Protein AF-A0A4Q3WE37-F1 (afdb_monomer)

Secondary structure (DSSP, 8-state):
------S-EEE-SSS-EEE--GGGGGS-HHHHHHHHHHHHHHHHHTHHHHHHHHHHHHHHTTT-HHHHHHHHHHHHHHHHHHHHHHHHTT--HHHHHHHHHHHHHHHHHHHHT--S------SS---S--TTSHHHHHHHHH-TT---SPPPHHHHHHHHHHHHHHHHHHHHHHTT-------S---SEEEEEEEEEETTS-B-TT-EEEEEEE-TT-SS---EEEEEEE--TTSEEEEEEE--TTSEEEEEEE-TTS--EEEEE-GGGTTSPEEEEEPPEEEEEEEEEETTS-B--S-EEEEEESSTT---SSPPTT-EEE--TTSEEEEEEEETTSEEEEEEE-SSB--EEEEEE--SS-EEPPPEEEPBPEEEEEE-B-TTS-B-TTPEEEETTTS-SEEE--TTSEEEEEEE-SS--PEEEE--

Foldseek 3Di:
DDDFDQFWWWDDQPDIDTDHGPCLVVDDPVLNVLRVLLRVLCNVVVVLVVLVVLVVQCVVPVVDVVSVVVSVVSLLVSNLLSLLSSVVVVDQLVVSLVSLVVSQVSVVVVVVVVPFDDDDPVRNIDGSDDPPCSVVSNVSSPDPPDDSDDDDPVRVVVVVVVVVVVVVVVVVVVVVPPDPPPPDDQDQWFKAKAFEAEPVRAGDWFKKKWKFWQQVPDLASPTDTADIDTAHPRRMDIDIGGRDPRTWMKMWIDDPQFAIWIDTDDSVCRVPYYYTYTAGKAKEKEFEDEPVRHGDWQKKKFWQDQAPPDGDLGTDPQQMDTQHNRRMDMGIRHGADGWTKMWIDDQFFAIDIDIDHRHPYHDYDYYHYTYTKDKDKDFDADPVRAGQFQKWKAFPVRSHQIFGAHPRRITMTIRHDPHDTDIDIGHD

Structure (mmCIF, N/CA/C/O backbone):
data_AF-A0A4Q3WE37-F1
#
_entry.id   AF-A0A4Q3WE37-F1
#
loop_
_atom_site.group_PDB
_atom_site.id
_atom_site.type_symbol
_atom_site.label_atom_id
_atom_site.label_alt_id
_atom_site.label_comp_id
_atom_site.label_asym_id
_atom_site.label_entity_id
_atom_site.label_seq_id
_atom_site.pdbx_PDB_ins_code
_atom_site.Cartn_x
_atom_site.Cartn_y
_atom_site.Cartn_z
_atom_site.occupancy
_atom_site.B_iso_or_equiv
_atom_site.auth_seq_id
_atom_site.auth_comp_id
_atom_site.auth_asym_id
_atom_site.auth_atom_id
_atom_site.pdbx_PDB_model_num
ATOM 1 N N . GLN A 1 1 ? -22.330 -15.884 22.446 1.00 31.14 1 GLN A N 1
ATOM 2 C CA . GLN A 1 1 ? -21.461 -15.180 23.416 1.00 31.14 1 GLN A CA 1
ATOM 3 C C . GLN A 1 1 ? -22.117 -13.842 23.739 1.00 31.14 1 GLN A C 1
ATOM 5 O O . GLN A 1 1 ? -22.449 -13.123 22.807 1.00 31.14 1 GLN A O 1
ATOM 10 N N . GLN A 1 2 ? -22.396 -13.546 25.013 1.00 30.88 2 GLN A N 1
ATOM 11 C CA . GLN A 1 2 ? -22.981 -12.262 25.430 1.00 30.88 2 GLN A CA 1
ATOM 12 C C . GLN A 1 2 ? -21.963 -11.131 25.219 1.00 30.88 2 GLN A C 1
ATOM 14 O O . GLN A 1 2 ? -20.811 -11.250 25.640 1.00 30.88 2 GLN A O 1
ATOM 19 N N . CYS A 1 3 ? -22.385 -10.051 24.561 1.00 33.12 3 CYS A N 1
ATOM 20 C CA . CYS A 1 3 ? -21.563 -8.866 24.340 1.00 33.12 3 CYS A CA 1
ATOM 21 C C . CYS A 1 3 ? -21.353 -8.150 25.685 1.00 33.12 3 CYS A C 1
ATOM 23 O O . CYS A 1 3 ? -22.270 -7.523 26.210 1.00 33.12 3 CYS A O 1
ATOM 25 N N . LYS A 1 4 ? -20.171 -8.304 26.291 1.00 48.56 4 LYS A N 1
ATOM 26 C CA . LYS A 1 4 ? -19.826 -7.651 27.563 1.00 48.56 4 LYS A CA 1
ATOM 27 C C . LYS A 1 4 ? -19.328 -6.233 27.281 1.00 48.56 4 LYS A C 1
ATOM 29 O O . LYS A 1 4 ? -18.187 -6.067 26.854 1.00 48.56 4 LYS A O 1
ATOM 34 N N . ILE A 1 5 ? -20.168 -5.233 27.535 1.00 47.19 5 ILE A N 1
ATOM 35 C CA . ILE A 1 5 ? -19.792 -3.814 27.499 1.00 47.19 5 ILE A CA 1
ATOM 36 C C . ILE A 1 5 ? -18.936 -3.510 28.737 1.00 47.19 5 ILE A C 1
ATOM 38 O O . ILE A 1 5 ? -19.285 -3.902 29.848 1.00 47.19 5 ILE A O 1
ATOM 42 N N . VAL A 1 6 ? -17.778 -2.881 28.527 1.00 54.31 6 VAL A N 1
ATOM 43 C CA . VAL A 1 6 ? -16.724 -2.699 29.551 1.00 54.31 6 VAL A CA 1
ATOM 44 C C . VAL A 1 6 ? -16.637 -1.252 30.041 1.00 54.31 6 VAL A C 1
ATOM 46 O O . VAL A 1 6 ? -16.048 -0.985 31.081 1.00 54.31 6 VAL A O 1
ATOM 49 N N . VAL A 1 7 ? -17.231 -0.318 29.301 1.00 55.59 7 VAL A N 1
ATOM 50 C CA . VAL A 1 7 ? -17.251 1.110 29.620 1.00 55.59 7 VAL A CA 1
ATOM 51 C C . VAL A 1 7 ? -18.649 1.669 29.368 1.00 55.59 7 VAL A C 1
ATOM 53 O O . VAL A 1 7 ? -19.320 1.175 28.458 1.00 55.59 7 VAL A O 1
ATOM 56 N N . PRO A 1 8 ? -19.090 2.672 30.146 1.00 57.38 8 PRO A N 1
ATOM 57 C CA . PRO A 1 8 ? -20.301 3.419 29.840 1.00 57.38 8 PRO A CA 1
ATOM 58 C C . PRO A 1 8 ? -20.275 3.925 28.399 1.00 57.38 8 PRO A C 1
ATOM 60 O O . PRO A 1 8 ? -19.231 4.381 27.922 1.00 57.38 8 PRO A O 1
ATOM 63 N N . LEU A 1 9 ? -21.399 3.781 27.704 1.00 61.84 9 LEU A N 1
ATOM 64 C CA . LEU A 1 9 ? -21.530 4.231 26.328 1.00 61.84 9 LEU A CA 1
ATOM 65 C C . LEU A 1 9 ? -22.920 4.783 26.060 1.00 61.84 9 LEU A C 1
ATOM 67 O O . LEU A 1 9 ? -23.923 4.151 26.382 1.00 61.84 9 LEU A O 1
ATOM 71 N N . THR A 1 10 ? -22.984 5.897 25.353 1.00 61.00 10 THR A N 1
ATOM 72 C CA . THR A 1 10 ? -24.241 6.410 24.817 1.00 61.00 10 THR A CA 1
ATOM 73 C C . THR A 1 10 ? -24.502 5.854 23.409 1.00 61.00 10 THR A C 1
ATOM 75 O O . THR A 1 10 ? -23.642 5.939 22.531 1.00 61.00 10 THR A O 1
ATOM 78 N N . TRP A 1 11 ? -25.700 5.308 23.165 1.00 52.81 11 TRP A N 1
ATOM 79 C CA . TRP A 1 11 ? -26.123 4.768 21.866 1.00 52.81 11 TRP A CA 1
ATOM 80 C C . TRP A 1 11 ? -27.474 5.327 21.399 1.00 52.81 11 TRP A C 1
ATOM 82 O O . TRP A 1 11 ? -28.445 5.349 22.151 1.00 52.81 11 TRP A O 1
ATOM 92 N N . GLY A 1 12 ? -27.564 5.691 20.116 1.00 53.28 12 GLY A N 1
ATOM 93 C CA . GLY A 1 12 ? -28.813 6.077 19.448 1.00 53.28 12 GLY A CA 1
ATOM 94 C C . GLY A 1 12 ? -29.100 7.586 19.428 1.00 53.28 12 GLY A C 1
ATOM 95 O O . GLY A 1 12 ? -28.806 8.308 20.372 1.00 53.28 12 GLY A O 1
ATOM 96 N N . TRP A 1 13 ? -29.699 8.062 18.328 1.00 57.09 13 TRP A N 1
ATOM 97 C CA . TRP A 1 13 ? -29.948 9.492 18.065 1.00 57.09 13 TRP A CA 1
ATOM 98 C C . TRP A 1 13 ? -31.400 9.942 18.316 1.00 57.09 13 TRP A C 1
ATOM 100 O O . TRP A 1 13 ? -31.631 11.071 18.730 1.00 57.09 13 TRP A O 1
ATOM 110 N N . ARG A 1 14 ? -32.393 9.066 18.084 1.00 56.28 14 ARG A N 1
ATOM 111 C CA . ARG A 1 14 ? -33.831 9.352 18.304 1.00 56.28 14 ARG A CA 1
ATOM 112 C C . ARG A 1 14 ? -34.346 8.946 19.687 1.00 56.28 14 ARG A C 1
ATOM 114 O O . ARG A 1 14 ? -35.308 9.525 20.176 1.00 56.28 14 ARG A O 1
ATOM 121 N N . LYS A 1 15 ? -33.728 7.933 20.293 1.00 59.62 15 LYS A N 1
ATOM 122 C CA . LYS A 1 15 ? -33.983 7.457 21.658 1.00 59.62 15 LYS A CA 1
ATOM 123 C C . LYS A 1 15 ? -32.623 7.108 22.266 1.00 59.62 15 LYS A C 1
ATOM 125 O O . LYS A 1 15 ? -32.201 5.963 22.115 1.00 59.62 15 LYS A O 1
ATOM 130 N N . PRO A 1 16 ? -31.888 8.092 22.809 1.00 64.06 16 PRO A N 1
ATOM 131 C CA . PRO A 1 16 ? -30.562 7.843 23.350 1.00 64.06 16 PRO A CA 1
ATOM 132 C C . PRO A 1 16 ? -30.668 6.901 24.552 1.00 64.06 16 PRO A C 1
ATOM 134 O O . PRO A 1 16 ? -31.472 7.119 25.457 1.00 64.06 16 PRO A O 1
ATOM 137 N N . VAL A 1 17 ? -29.873 5.837 24.535 1.00 65.12 17 VAL A N 1
ATOM 138 C CA . VAL A 1 17 ? -29.766 4.844 25.603 1.00 65.12 17 VAL A CA 1
ATOM 139 C C . VAL A 1 17 ? -28.360 4.931 26.175 1.00 65.12 17 VAL A C 1
ATOM 141 O O . VAL A 1 17 ? -27.384 4.854 25.430 1.00 65.12 17 VAL A O 1
ATOM 144 N N . VAL A 1 18 ? -28.257 5.077 27.495 1.00 65.94 18 VAL A N 1
ATOM 145 C CA . VAL A 1 18 ? -26.982 4.964 28.207 1.00 65.94 18 VAL A CA 1
ATOM 146 C C . VAL A 1 18 ? -26.788 3.499 28.579 1.00 65.94 18 VAL A C 1
ATOM 148 O O . VAL A 1 18 ? -27.559 2.931 29.350 1.00 65.94 18 VAL A O 1
ATOM 151 N N . LEU A 1 19 ? -25.777 2.877 27.989 1.00 63.94 19 LEU A N 1
ATOM 152 C CA . LEU A 1 19 ? -25.351 1.518 28.279 1.00 63.94 19 LEU A CA 1
ATOM 153 C C . LEU A 1 19 ? -24.338 1.577 29.416 1.00 63.94 19 LEU A C 1
ATOM 155 O O . LEU A 1 19 ? -23.318 2.253 29.305 1.00 63.94 19 LEU A O 1
ATOM 159 N N . LEU A 1 20 ? -24.616 0.865 30.501 1.00 65.94 20 LEU A N 1
ATOM 160 C CA . LEU A 1 20 ? -23.707 0.727 31.633 1.00 65.94 20 LEU A CA 1
ATOM 161 C C . LEU A 1 20 ? -23.069 -0.670 31.618 1.00 65.94 20 LEU A C 1
ATOM 163 O O . LEU A 1 20 ? -23.686 -1.621 31.127 1.00 65.94 20 LEU A O 1
ATOM 167 N N . PRO A 1 21 ? -21.834 -0.818 32.121 1.00 66.50 21 PRO A N 1
ATOM 168 C CA . PRO A 1 21 ? -21.211 -2.127 32.246 1.00 66.50 21 PRO A CA 1
ATOM 169 C C . PRO A 1 21 ? -21.921 -2.969 33.318 1.00 66.50 21 PRO A C 1
ATOM 171 O O . PRO A 1 21 ? -22.611 -2.447 34.190 1.00 66.50 21 PRO A O 1
ATOM 174 N N . TYR A 1 22 ? -21.753 -4.290 33.251 1.00 64.56 22 TYR A N 1
ATOM 175 C CA . TYR A 1 22 ? -22.470 -5.236 34.121 1.00 64.56 22 TYR A CA 1
ATOM 176 C C . TYR A 1 22 ? -22.178 -5.037 35.620 1.00 64.56 22 TYR A C 1
ATOM 178 O O . TYR A 1 22 ? -23.019 -5.322 36.462 1.00 64.56 22 TYR A O 1
ATOM 186 N N . ASP A 1 23 ? -20.996 -4.532 35.969 1.00 69.62 23 ASP A N 1
ATOM 187 C CA . ASP A 1 23 ? -20.603 -4.224 37.346 1.00 69.62 23 ASP A CA 1
ATOM 188 C C . ASP A 1 23 ? -21.155 -2.882 37.858 1.00 69.62 23 ASP A C 1
ATOM 190 O O . ASP A 1 23 ? -20.933 -2.544 39.020 1.00 69.62 23 ASP A O 1
ATOM 194 N N . ALA A 1 24 ? -21.892 -2.119 37.038 1.00 69.25 24 ALA A N 1
ATOM 195 C CA . ALA A 1 24 ? -22.433 -0.818 37.433 1.00 69.25 24 ALA A CA 1
ATOM 196 C C . ALA A 1 24 ? -23.419 -0.892 38.606 1.00 69.25 24 ALA A C 1
ATOM 198 O O . ALA A 1 24 ? -23.537 0.071 39.362 1.00 69.25 24 ALA A O 1
ATOM 199 N N . GLU A 1 25 ? -24.076 -2.038 38.806 1.00 72.25 25 GLU A N 1
ATOM 200 C CA . GLU A 1 25 ? -24.933 -2.295 39.972 1.00 72.25 25 GLU A CA 1
ATOM 201 C C . GLU A 1 25 ? -24.158 -2.258 41.299 1.00 72.25 25 GLU A C 1
ATOM 203 O O . GLU A 1 25 ? -24.737 -1.999 42.350 1.00 72.25 25 GLU A O 1
ATOM 208 N N . GLN A 1 26 ? -22.842 -2.488 41.261 1.00 77.25 26 GLN A N 1
ATOM 209 C CA . GLN A 1 26 ? -21.970 -2.506 42.438 1.00 77.25 26 GLN A CA 1
ATOM 210 C C . GLN A 1 26 ? -21.328 -1.140 42.715 1.00 77.25 26 GLN A C 1
ATOM 212 O O . GLN A 1 26 ? -20.550 -0.994 43.659 1.00 77.25 26 GLN A O 1
ATOM 217 N N . TRP A 1 27 ? -21.597 -0.131 41.884 1.00 79.62 27 TRP A N 1
ATOM 218 C CA . TRP A 1 27 ? -20.997 1.186 42.049 1.00 79.62 27 TRP A CA 1
ATOM 219 C C . TRP A 1 27 ? -21.677 1.980 43.159 1.00 79.62 27 TRP A C 1
ATOM 221 O O . TRP A 1 27 ? -22.886 1.911 43.370 1.00 79.62 27 TRP A O 1
ATOM 231 N N . SER A 1 28 ? -20.890 2.811 43.841 1.00 82.81 28 SER A N 1
ATOM 232 C CA . SER A 1 28 ? -21.439 3.772 44.791 1.00 82.81 28 SER A CA 1
ATOM 233 C C . SER A 1 28 ? -22.356 4.774 44.074 1.00 82.81 28 SER A C 1
ATOM 235 O O . SER A 1 28 ? -22.111 5.164 42.928 1.00 82.81 28 SER A O 1
ATOM 237 N N . ALA A 1 29 ? -23.403 5.241 44.760 1.00 80.12 29 ALA A N 1
ATOM 238 C CA . ALA A 1 29 ? -24.332 6.225 44.199 1.00 80.12 29 ALA A CA 1
ATOM 239 C C . ALA A 1 29 ? -23.639 7.507 43.669 1.00 80.12 29 ALA A C 1
ATOM 241 O O . ALA A 1 29 ? -24.020 7.975 42.591 1.00 80.12 29 ALA A O 1
ATOM 242 N N . PRO A 1 30 ? -22.597 8.062 44.330 1.00 80.12 30 PRO A N 1
ATOM 243 C CA . PRO A 1 30 ? -21.837 9.194 43.790 1.00 80.12 30 PRO A CA 1
ATOM 244 C C . PRO A 1 30 ? -21.111 8.879 42.475 1.00 80.12 30 PRO A C 1
ATOM 246 O O . PRO A 1 30 ? -21.146 9.695 41.552 1.00 80.12 30 PRO A O 1
ATOM 249 N N . LYS A 1 31 ? -20.513 7.685 42.353 1.00 80.25 31 LYS A N 1
ATOM 250 C CA . LYS A 1 31 ? -19.829 7.232 41.132 1.00 80.25 31 LYS A CA 1
ATOM 251 C C . LYS A 1 31 ? -20.811 7.052 39.978 1.00 80.25 31 LYS A C 1
ATOM 253 O O . LYS A 1 31 ? -20.572 7.561 38.884 1.00 80.25 31 LYS A O 1
ATOM 258 N N . LEU A 1 32 ? -21.940 6.388 40.226 1.00 79.19 32 LEU A N 1
ATOM 259 C CA . LEU A 1 32 ? -22.988 6.207 39.221 1.00 79.19 32 LEU A CA 1
ATOM 260 C C . LEU A 1 32 ? -23.529 7.557 38.734 1.00 79.19 32 LEU A C 1
ATOM 262 O O . LEU A 1 32 ? -23.662 7.777 37.532 1.00 79.19 32 LEU A O 1
ATOM 266 N N . ARG A 1 33 ? -23.773 8.496 39.657 1.00 80.75 33 ARG A N 1
ATOM 267 C CA . ARG A 1 33 ? -24.220 9.852 39.321 1.00 80.75 33 ARG A CA 1
ATOM 268 C C . ARG A 1 33 ? -23.200 10.602 38.462 1.00 80.75 33 ARG A C 1
ATOM 270 O O . ARG A 1 33 ? -23.604 11.243 37.498 1.00 80.75 33 ARG A O 1
ATOM 277 N N . ALA A 1 34 ? -21.907 10.515 38.782 1.00 78.88 34 ALA A N 1
ATOM 278 C CA . ALA A 1 34 ? -20.839 11.138 37.996 1.00 78.88 34 ALA A CA 1
ATOM 279 C C . ALA A 1 34 ? -20.828 10.639 36.545 1.00 78.88 34 ALA A C 1
ATOM 281 O O . ALA A 1 34 ? -20.783 11.434 35.608 1.00 78.88 34 ALA A O 1
ATOM 282 N N . VAL A 1 35 ? -20.924 9.319 36.373 1.00 79.62 35 VAL A N 1
ATOM 283 C CA . VAL A 1 35 ? -20.939 8.673 35.057 1.00 79.62 35 VAL A CA 1
ATOM 284 C C . VAL A 1 35 ? -22.182 9.057 34.265 1.00 79.62 35 VAL A C 1
ATOM 286 O O . VAL A 1 35 ? -22.072 9.449 33.108 1.00 79.62 35 VAL A O 1
ATOM 289 N N . LEU A 1 36 ? -23.362 9.006 34.884 1.00 78.25 36 LEU A N 1
ATOM 290 C CA . LEU A 1 36 ? -24.603 9.376 34.209 1.00 78.25 36 LEU A CA 1
ATOM 291 C C . LEU A 1 36 ? -24.608 10.847 33.788 1.00 78.25 36 LEU A C 1
ATOM 293 O O . LEU A 1 36 ? -25.048 11.150 32.686 1.00 78.25 36 LEU A O 1
ATOM 297 N N . LEU A 1 37 ? -24.097 11.756 34.624 1.00 78.31 37 LEU A N 1
ATOM 298 C CA . LEU A 1 37 ? -23.974 13.172 34.265 1.00 78.31 37 LEU A CA 1
ATOM 299 C C . LEU A 1 37 ? -23.037 13.385 33.071 1.00 78.31 37 LEU A C 1
ATOM 301 O O . LEU A 1 37 ? -23.333 14.220 32.219 1.00 78.31 37 LEU A O 1
ATOM 305 N N . HIS A 1 38 ? -21.949 12.619 32.985 1.00 83.75 38 HIS A N 1
ATOM 306 C CA . HIS A 1 38 ? -21.035 12.666 31.847 1.00 83.75 38 HIS A CA 1
ATOM 307 C C . HIS A 1 38 ? -21.712 12.187 30.554 1.00 83.75 38 HIS A C 1
ATOM 309 O O . HIS A 1 38 ? -21.758 12.915 29.564 1.00 83.75 38 HIS A O 1
ATOM 315 N N . GLU A 1 39 ? -22.318 11.000 30.575 1.00 78.75 39 GLU A N 1
ATOM 316 C CA . GLU A 1 39 ? -22.984 10.421 29.401 1.00 78.75 39 GLU A CA 1
ATOM 317 C C . GLU A 1 39 ? -24.193 11.261 28.949 1.00 78.75 39 GLU A C 1
ATOM 319 O O . GLU A 1 39 ? -24.377 11.528 27.759 1.00 78.75 39 GLU A O 1
ATOM 324 N N . LEU A 1 40 ? -24.983 11.779 29.896 1.00 77.69 40 LEU A N 1
ATOM 325 C CA . LEU A 1 40 ? -26.076 12.709 29.597 1.00 77.69 40 LEU A CA 1
ATOM 326 C C . LEU A 1 40 ? -25.570 14.036 29.021 1.00 77.69 40 LEU A C 1
ATOM 328 O O . LEU A 1 40 ? -26.264 14.629 28.194 1.00 77.69 40 LEU A O 1
ATOM 332 N N . GLY A 1 41 ? -24.374 14.491 29.403 1.00 76.00 41 GLY A N 1
ATOM 333 C CA . GLY A 1 41 ? -23.746 15.683 28.832 1.00 76.00 41 GLY A CA 1
ATOM 334 C C . GLY A 1 41 ? -23.565 15.572 27.316 1.00 76.00 41 GLY A C 1
ATOM 335 O O . GLY A 1 41 ? -23.908 16.506 26.583 1.00 76.00 41 GLY A O 1
ATOM 336 N N . HIS A 1 42 ? -23.151 14.399 26.827 1.00 78.50 42 HIS A N 1
ATOM 337 C CA . HIS A 1 42 ? -23.044 14.127 25.391 1.00 78.50 42 HIS A CA 1
ATOM 338 C C . HIS A 1 42 ? -24.399 14.154 24.674 1.00 78.50 42 HIS A C 1
ATOM 340 O O . HIS A 1 42 ? -24.507 14.673 23.558 1.00 78.50 42 HIS A O 1
ATOM 346 N N . ILE A 1 43 ? -25.445 13.630 25.323 1.00 77.06 43 ILE A N 1
ATOM 347 C CA . ILE A 1 43 ? -26.812 13.601 24.784 1.00 77.06 43 ILE A CA 1
ATOM 348 C C . ILE A 1 43 ? -27.381 15.016 24.687 1.00 77.06 43 ILE A C 1
ATOM 350 O O . ILE A 1 43 ? -27.825 15.431 23.618 1.00 77.06 43 ILE A O 1
ATOM 354 N N . VAL A 1 44 ? -27.349 15.766 25.791 1.00 79.50 44 VAL A N 1
ATOM 355 C CA . VAL A 1 44 ? -27.937 17.111 25.884 1.00 79.50 44 VAL A CA 1
ATOM 356 C C . VAL A 1 44 ? -27.244 18.084 24.933 1.00 79.50 44 VAL A C 1
ATOM 358 O O . VAL A 1 44 ? -27.900 18.957 24.367 1.00 79.50 44 VAL A O 1
ATOM 361 N N . ARG A 1 45 ? -25.929 17.936 24.724 1.00 79.12 45 ARG A N 1
ATOM 362 C CA . ARG A 1 45 ? -25.170 18.771 23.783 1.00 79.12 45 ARG A CA 1
ATOM 363 C C . ARG A 1 45 ? -25.254 18.292 22.329 1.00 79.12 45 ARG A C 1
ATOM 365 O O . ARG A 1 45 ? -24.877 19.034 21.426 1.00 79.12 45 ARG A O 1
ATOM 372 N N . GLY A 1 46 ? -25.782 17.092 22.088 1.00 80.06 46 GLY A N 1
ATOM 373 C CA . GLY A 1 46 ? -25.931 16.542 20.743 1.00 80.06 46 GLY A CA 1
ATOM 374 C C . GLY A 1 46 ? -24.594 16.210 20.075 1.00 80.06 46 GLY A C 1
ATOM 375 O O . GLY A 1 46 ? -24.475 16.319 18.855 1.00 80.06 46 GLY A O 1
ATOM 376 N N . ASP A 1 47 ? -23.592 15.789 20.852 1.00 80.50 47 ASP A N 1
ATOM 377 C CA . ASP A 1 47 ? -22.222 15.559 20.366 1.00 80.50 47 ASP A CA 1
ATOM 378 C C . ASP A 1 47 ? -22.148 14.537 19.227 1.00 80.50 47 ASP A C 1
ATOM 380 O O . ASP A 1 47 ? -21.272 14.618 18.363 1.00 80.50 47 ASP A O 1
ATOM 384 N N . TRP A 1 48 ? -23.106 13.609 19.178 1.00 78.12 48 TRP A N 1
ATOM 385 C CA . TRP A 1 48 ? -23.228 12.624 18.106 1.00 78.12 48 TRP A CA 1
ATOM 386 C C . TRP A 1 48 ? -23.271 13.279 16.713 1.00 78.12 48 TRP A C 1
ATOM 388 O O . TRP A 1 48 ? -22.658 12.761 15.782 1.00 78.12 48 TRP A O 1
ATOM 398 N N . GLY A 1 49 ? -23.946 14.428 16.567 1.00 80.06 49 GLY A N 1
ATOM 399 C CA . GLY A 1 49 ? -24.097 15.120 15.287 1.00 80.06 49 GLY A CA 1
ATOM 400 C C . GLY A 1 49 ? -22.779 15.727 14.811 1.00 80.06 49 GLY A C 1
ATOM 401 O O . GLY A 1 49 ? -22.403 15.575 13.649 1.00 80.06 49 GLY A O 1
ATOM 402 N N . PHE A 1 50 ? -22.026 16.338 15.728 1.00 80.81 50 PHE A N 1
ATOM 403 C CA . PHE A 1 50 ? -20.692 16.868 15.445 1.00 80.81 50 PHE A CA 1
ATOM 404 C C . PHE A 1 50 ? -19.693 15.756 15.123 1.00 80.81 50 PHE A C 1
ATOM 406 O O . PHE A 1 50 ? -18.872 15.900 14.216 1.00 80.81 50 PHE A O 1
ATOM 413 N N . LEU A 1 51 ? -19.780 14.623 15.822 1.00 81.19 51 LEU A N 1
ATOM 414 C CA . LEU A 1 51 ? -18.938 13.464 15.545 1.00 81.19 51 LEU A CA 1
ATOM 415 C C . LEU A 1 51 ? -19.273 12.821 14.201 1.00 81.19 51 LEU A C 1
ATOM 417 O O . LEU A 1 51 ? -18.339 12.485 13.473 1.00 81.19 51 LEU A O 1
ATOM 421 N N . LEU A 1 52 ? -20.557 12.707 13.845 1.00 81.06 52 LEU A N 1
ATOM 422 C CA . LEU A 1 52 ? -20.988 12.237 12.529 1.00 81.06 52 LEU A CA 1
ATOM 423 C C . LEU A 1 52 ? -20.491 13.178 11.430 1.00 81.06 52 LEU A C 1
ATOM 425 O O . LEU A 1 52 ? -19.908 12.710 10.457 1.00 81.06 52 LEU A O 1
ATOM 429 N N . LEU A 1 53 ? -20.645 14.494 11.602 1.00 84.12 53 LEU A N 1
ATOM 430 C CA . LEU A 1 53 ? -20.146 15.488 10.653 1.00 84.12 53 LEU A CA 1
ATOM 431 C C . LEU A 1 53 ? -18.627 15.383 10.474 1.00 84.12 53 LEU A C 1
ATOM 433 O O . LEU A 1 53 ? -18.136 15.371 9.349 1.00 84.12 53 LEU A O 1
ATOM 437 N N . ALA A 1 54 ? -17.874 15.245 11.567 1.00 81.25 54 ALA A N 1
ATOM 438 C CA . ALA A 1 54 ? -16.431 15.047 11.500 1.00 81.25 54 ALA A CA 1
ATOM 439 C C . ALA A 1 54 ? -16.054 13.714 10.841 1.00 81.25 54 ALA A C 1
ATOM 441 O O . ALA A 1 54 ? -15.025 13.632 10.173 1.00 81.25 54 ALA A O 1
ATOM 442 N N . GLN A 1 55 ? -16.864 12.667 11.011 1.00 80.50 55 GLN A N 1
ATOM 443 C CA . GLN A 1 55 ? -16.659 11.389 10.336 1.00 80.50 55 GLN A CA 1
ATOM 444 C C . GLN A 1 55 ? -16.938 11.493 8.838 1.00 80.50 55 GLN A C 1
ATOM 446 O O . GLN A 1 55 ? -16.116 11.034 8.053 1.00 80.50 55 GLN A O 1
ATOM 451 N N . LEU A 1 56 ? -18.035 12.142 8.446 1.00 80.25 56 LEU A N 1
ATOM 452 C CA . LEU A 1 56 ? -18.353 12.442 7.052 1.00 80.25 56 LEU A CA 1
ATOM 453 C C . LEU A 1 56 ? -17.243 13.282 6.417 1.00 80.25 56 LEU A C 1
ATOM 455 O O . LEU A 1 56 ? -16.764 12.932 5.347 1.00 80.25 56 LEU A O 1
ATOM 459 N N . ALA A 1 57 ? -16.749 14.313 7.108 1.00 79.06 57 ALA A N 1
ATOM 460 C CA . ALA A 1 57 ? -15.603 15.093 6.653 1.00 79.06 57 ALA A CA 1
ATOM 461 C C . ALA A 1 57 ? -14.354 14.215 6.478 1.00 79.06 57 ALA A C 1
ATOM 463 O O . ALA A 1 57 ? -13.690 14.295 5.452 1.00 79.06 57 ALA A O 1
ATOM 464 N N . CYS A 1 58 ? -14.050 13.326 7.427 1.00 78.75 58 CYS A N 1
ATOM 465 C CA . CYS A 1 58 ? -12.951 12.370 7.280 1.00 78.75 58 CYS A CA 1
ATOM 466 C C . CYS A 1 58 ? -13.149 11.374 6.128 1.00 78.75 58 CYS A C 1
ATOM 468 O O . CYS A 1 58 ? -12.159 10.921 5.573 1.00 78.75 58 CYS A O 1
ATOM 470 N N . VAL A 1 59 ? -14.384 10.999 5.789 1.00 77.88 59 VAL A N 1
ATOM 471 C CA . VAL A 1 59 ? -14.675 10.116 4.647 1.00 77.88 59 VAL A CA 1
ATOM 472 C C . VAL A 1 59 ? -14.496 10.875 3.334 1.00 77.88 59 VAL A C 1
ATOM 474 O O . VAL A 1 59 ? -13.810 10.391 2.439 1.00 77.88 59 VAL A O 1
ATOM 477 N N . LEU A 1 60 ? -15.057 12.081 3.237 1.00 72.62 60 LEU A N 1
ATOM 478 C CA . LEU A 1 60 ? -14.971 12.931 2.048 1.00 72.62 60 LEU A CA 1
ATOM 479 C C . LEU A 1 60 ? -13.531 13.393 1.776 1.00 72.62 60 LEU A C 1
ATOM 481 O O . LEU A 1 60 ? -13.086 13.400 0.633 1.00 72.62 60 LEU A O 1
ATOM 485 N N . TYR A 1 61 ? -12.782 13.713 2.832 1.00 75.12 61 TYR A N 1
ATOM 486 C CA . TYR A 1 61 ? -11.416 14.236 2.773 1.00 75.12 61 TYR A CA 1
ATOM 487 C C . TYR A 1 61 ? -10.403 13.263 3.385 1.00 75.12 61 TYR A C 1
ATOM 489 O O . TYR A 1 61 ? -9.478 13.668 4.092 1.00 75.12 61 TYR A O 1
ATOM 497 N N . TRP A 1 62 ? -10.570 11.963 3.133 1.00 82.94 62 TRP A N 1
ATOM 498 C CA . TRP A 1 62 ? -9.753 10.903 3.738 1.00 82.94 62 TRP A CA 1
ATOM 499 C C . TRP A 1 62 ? -8.245 11.052 3.482 1.00 82.94 62 TRP A C 1
ATOM 501 O O . TRP A 1 62 ? -7.433 10.613 4.297 1.00 82.94 62 TRP A O 1
ATOM 511 N N . PHE A 1 63 ? -7.858 11.721 2.395 1.00 66.94 63 PHE A N 1
ATOM 512 C CA . PHE A 1 63 ? -6.469 12.012 2.033 1.00 66.94 63 PHE A CA 1
ATOM 513 C C . PHE A 1 63 ? -5.880 13.234 2.763 1.00 66.94 63 PHE A C 1
ATOM 515 O O . PHE A 1 63 ? -4.670 13.447 2.721 1.00 66.94 63 PHE A O 1
ATOM 522 N N . HIS A 1 64 ? -6.699 14.045 3.441 1.00 68.50 64 HIS A N 1
ATOM 523 C CA . HIS A 1 64 ? -6.266 15.315 4.016 1.00 68.50 64 HIS A CA 1
ATOM 524 C C . HIS A 1 64 ? -5.867 15.174 5.502 1.00 68.50 64 HIS A C 1
ATOM 526 O O . HIS A 1 64 ? -6.738 15.033 6.369 1.00 68.50 64 HIS A O 1
ATOM 532 N N . PRO A 1 65 ? -4.572 15.288 5.869 1.00 71.44 65 PRO A N 1
ATOM 533 C CA . PRO A 1 65 ? -4.107 15.072 7.245 1.00 71.44 65 PRO A CA 1
ATOM 534 C C . PRO A 1 65 ? -4.736 16.042 8.257 1.00 71.44 65 PRO A C 1
ATOM 536 O O . PRO A 1 65 ? -5.079 15.629 9.367 1.00 71.44 65 PRO A O 1
ATOM 539 N N . LEU A 1 66 ? -4.973 17.305 7.871 1.00 79.81 66 LEU A N 1
ATOM 540 C CA . LEU A 1 66 ? -5.595 18.285 8.773 1.00 79.81 66 LEU A CA 1
ATOM 541 C C . LEU A 1 66 ? -7.035 17.925 9.161 1.00 79.81 66 LEU A C 1
ATOM 543 O O . LEU A 1 66 ? -7.447 18.256 10.266 1.00 79.81 66 LEU A O 1
ATOM 547 N N . VAL A 1 67 ? -7.788 17.203 8.323 1.00 75.31 67 VAL A N 1
ATOM 548 C CA . VAL A 1 67 ? -9.162 16.793 8.664 1.00 75.31 67 VAL A CA 1
ATOM 549 C C . VAL A 1 67 ? -9.136 15.717 9.748 1.00 75.31 67 VAL A C 1
ATOM 551 O O . VAL A 1 67 ? -9.924 15.751 10.693 1.00 75.31 67 VAL A O 1
ATOM 554 N N . TRP A 1 68 ? -8.161 14.807 9.693 1.00 74.31 68 TRP A N 1
ATOM 555 C CA . TRP A 1 68 ? -7.923 13.851 10.772 1.00 74.31 68 TRP A CA 1
ATOM 556 C C . TRP A 1 68 ? -7.465 14.537 12.067 1.00 74.31 68 TRP A C 1
ATOM 558 O O . TRP A 1 68 ? -7.887 14.123 13.147 1.00 74.31 68 TRP A O 1
ATOM 568 N N . MET A 1 69 ? -6.637 15.586 11.980 1.00 76.81 69 MET A N 1
ATOM 569 C CA . MET A 1 69 ? -6.222 16.387 13.142 1.00 76.81 69 MET A CA 1
ATOM 570 C C . MET A 1 69 ? -7.396 17.164 13.747 1.00 76.81 69 MET A C 1
ATOM 572 O O . MET A 1 69 ? -7.608 17.086 14.954 1.00 76.81 69 MET A O 1
ATOM 576 N N . ALA A 1 70 ? -8.209 17.825 12.923 1.00 79.31 70 ALA A N 1
ATOM 577 C CA . ALA A 1 70 ? -9.412 18.531 13.353 1.00 79.31 70 ALA A CA 1
ATOM 578 C C . ALA A 1 70 ? -10.425 17.577 14.003 1.00 79.31 70 ALA A C 1
ATOM 580 O O . ALA A 1 70 ? -10.957 17.876 15.066 1.00 79.31 70 ALA A O 1
ATOM 581 N N . SER A 1 71 ? -10.624 16.381 13.434 1.00 82.38 71 SER A N 1
ATOM 582 C CA . SER A 1 71 ? -11.469 15.335 14.027 1.00 82.38 71 SER A CA 1
ATOM 583 C C . SER A 1 71 ? -10.963 14.894 15.408 1.00 82.38 71 SER A C 1
ATOM 585 O O . SER A 1 71 ? -11.762 14.684 16.322 1.00 82.38 71 SER A O 1
ATOM 587 N N . ARG A 1 72 ? -9.638 14.784 15.594 1.00 76.88 72 ARG A N 1
ATOM 588 C CA . ARG A 1 72 ? -9.027 14.490 16.904 1.00 76.88 72 ARG A CA 1
ATOM 589 C C . ARG A 1 72 ? -9.213 15.643 17.891 1.00 76.88 72 ARG A C 1
ATOM 591 O O . ARG A 1 72 ? -9.549 15.382 19.042 1.00 76.88 72 ARG A O 1
ATOM 598 N N . GLN A 1 73 ? -9.034 16.887 17.448 1.00 80.69 73 GLN A N 1
ATOM 599 C CA . GLN A 1 73 ? -9.209 18.062 18.301 1.00 80.69 73 GLN A CA 1
ATOM 600 C C . GLN A 1 73 ? -10.668 18.223 18.737 1.00 80.69 73 GLN A C 1
ATOM 602 O O . GLN A 1 73 ? -10.924 18.415 19.918 1.00 80.69 73 GLN A O 1
ATOM 607 N N . LEU A 1 74 ? -11.622 18.058 17.817 1.00 82.56 74 LEU A N 1
ATOM 608 C CA . LEU A 1 74 ? -13.053 18.116 18.116 1.00 82.56 74 LEU A CA 1
ATOM 609 C C . LEU A 1 74 ? -13.442 17.108 19.201 1.00 82.56 74 LEU A C 1
ATOM 611 O O . LEU A 1 74 ? -14.127 17.464 20.153 1.00 82.56 74 LEU A O 1
ATOM 615 N N . ARG A 1 75 ? -12.971 15.860 19.085 1.00 78.94 75 ARG A N 1
ATOM 616 C CA . ARG A 1 75 ? -13.186 14.830 20.113 1.00 78.94 75 ARG A CA 1
ATOM 617 C C . ARG A 1 75 ? -12.608 15.259 21.460 1.00 78.94 75 ARG A C 1
ATOM 619 O O . ARG A 1 75 ? -13.274 15.108 22.472 1.00 78.94 75 ARG A O 1
ATOM 626 N N . ALA A 1 76 ? -11.401 15.825 21.476 1.00 78.12 76 ALA A N 1
ATOM 627 C CA . ALA A 1 76 ? -10.792 16.312 22.710 1.00 78.12 76 ALA A CA 1
ATOM 628 C C . ALA A 1 76 ? -11.600 17.452 23.358 1.00 78.12 76 ALA A C 1
ATOM 630 O O . ALA A 1 76 ? -11.761 17.451 24.576 1.00 78.12 76 ALA A O 1
ATOM 631 N N . GLU A 1 77 ? -12.131 18.392 22.570 1.00 82.19 77 GLU A N 1
ATOM 632 C CA . GLU A 1 77 ? -12.971 19.474 23.104 1.00 82.19 77 GLU A CA 1
ATOM 633 C C . GLU A 1 77 ? -14.333 18.981 23.591 1.00 82.19 77 GLU A C 1
ATOM 635 O O . GLU A 1 77 ? -14.810 19.455 24.618 1.00 82.19 77 GLU A O 1
ATOM 640 N N . ILE A 1 78 ? -14.934 18.000 22.911 1.00 81.69 78 ILE A N 1
ATOM 641 C CA . ILE A 1 78 ? -16.165 17.340 23.364 1.00 81.69 78 ILE A CA 1
ATOM 642 C C . ILE A 1 78 ? -15.965 16.758 24.771 1.00 81.69 78 ILE A C 1
ATOM 644 O O . ILE A 1 78 ? -16.728 17.061 25.686 1.00 81.69 78 ILE A O 1
ATOM 648 N N . GLU A 1 79 ? -14.895 15.997 24.982 1.00 80.75 79 GLU A N 1
ATOM 649 C CA . GLU A 1 79 ? -14.600 15.402 26.288 1.00 80.75 79 GLU A CA 1
ATOM 650 C C . GLU A 1 79 ? -14.384 16.464 27.379 1.00 80.75 79 GLU A C 1
ATOM 652 O O . GLU A 1 79 ? -14.959 16.362 28.463 1.00 80.75 79 GLU A O 1
ATOM 657 N N . ARG A 1 80 ? -13.615 17.525 27.087 1.00 82.06 80 ARG A N 1
ATOM 658 C CA . ARG A 1 80 ? -13.376 18.624 28.042 1.00 82.06 80 ARG A CA 1
ATOM 659 C C . ARG A 1 80 ? -14.653 19.374 28.391 1.00 82.06 80 ARG A C 1
ATOM 661 O O . ARG A 1 80 ? -14.907 19.653 29.556 1.00 82.06 80 ARG A O 1
ATOM 668 N N . ALA A 1 81 ? -15.476 19.673 27.395 1.00 81.62 81 ALA A N 1
ATOM 669 C CA . ALA A 1 81 ? -16.718 20.387 27.619 1.00 81.62 81 ALA A CA 1
ATOM 670 C C . ALA A 1 81 ? -17.721 19.533 28.416 1.00 81.62 81 ALA A C 1
ATOM 672 O O . ALA A 1 81 ? -18.549 20.078 29.145 1.00 81.62 81 ALA A O 1
ATOM 673 N N . THR A 1 82 ? -17.698 18.202 28.270 1.00 80.81 82 THR A N 1
ATOM 674 C CA . THR A 1 82 ? -18.505 17.293 29.103 1.00 80.81 82 THR A CA 1
ATOM 675 C C . THR A 1 82 ? -17.980 17.260 30.537 1.00 80.81 82 THR A C 1
ATOM 677 O O . THR A 1 82 ? -18.761 17.393 31.475 1.00 80.81 82 THR A O 1
ATOM 680 N N . ASP A 1 83 ? -16.662 17.170 30.720 1.00 85.38 83 ASP A N 1
ATOM 681 C CA . ASP A 1 83 ? -16.020 17.256 32.035 1.00 85.38 83 ASP A CA 1
ATOM 682 C C . ASP A 1 83 ? -16.390 18.552 32.775 1.00 85.38 83 ASP A C 1
ATOM 684 O O . ASP A 1 83 ? -16.783 18.515 33.942 1.00 85.38 83 ASP A O 1
ATOM 688 N N . ASP A 1 84 ? -16.348 19.692 32.084 1.00 85.25 84 ASP A N 1
ATOM 689 C CA . ASP A 1 84 ? -16.727 20.988 32.652 1.00 85.25 84 ASP A CA 1
ATOM 690 C C . ASP A 1 84 ? -18.204 21.030 33.077 1.00 85.25 84 ASP A C 1
ATOM 692 O O . ASP A 1 84 ? -18.531 21.616 34.111 1.00 85.25 84 ASP A O 1
ATOM 696 N N . GLN A 1 85 ? -19.104 20.373 32.336 1.00 83.81 85 GLN A N 1
ATOM 697 C CA . GLN A 1 85 ? -20.511 20.251 32.733 1.00 83.81 85 GLN A CA 1
ATOM 698 C C . GLN A 1 85 ? -20.686 19.415 34.000 1.00 83.81 85 GLN A C 1
ATOM 700 O O . GLN A 1 85 ? -21.483 19.792 34.859 1.00 83.81 85 GLN A O 1
ATOM 705 N N . VAL A 1 86 ? -19.940 18.316 34.145 1.00 84.88 86 VAL A N 1
ATOM 706 C CA . VAL A 1 86 ? -19.973 17.498 35.364 1.00 84.88 86 VAL A CA 1
ATOM 707 C C . VAL A 1 86 ? -19.498 18.320 36.563 1.00 84.88 86 VAL A C 1
ATOM 709 O O . VAL A 1 86 ? -20.181 18.354 37.589 1.00 84.88 86 VAL A O 1
ATOM 712 N N . LEU A 1 87 ? -18.392 19.058 36.432 1.00 85.88 87 LEU A N 1
ATOM 713 C CA . LEU A 1 87 ? -17.887 19.925 37.504 1.00 85.88 87 LEU A CA 1
ATOM 714 C C . LEU A 1 87 ? -18.857 21.061 37.855 1.00 85.88 87 LEU A C 1
ATOM 716 O O . LEU A 1 87 ? -19.022 21.389 39.030 1.00 85.88 87 LEU A O 1
ATOM 720 N N . ALA A 1 88 ? -19.565 21.614 36.866 1.00 84.12 88 ALA A N 1
ATOM 721 C CA . ALA A 1 88 ? -20.577 22.647 37.086 1.00 84.12 88 ALA A CA 1
ATOM 722 C C . ALA A 1 88 ? -21.766 22.175 37.948 1.00 84.12 88 ALA A C 1
ATOM 724 O O . ALA A 1 88 ? -22.491 23.008 38.487 1.00 84.12 88 ALA A O 1
ATOM 725 N N . THR A 1 89 ? -21.956 20.862 38.134 1.00 82.06 89 THR A N 1
ATOM 726 C CA . THR A 1 89 ? -22.970 20.315 39.056 1.00 82.06 89 THR A CA 1
ATOM 727 C C . THR A 1 89 ? -22.554 20.340 40.534 1.00 82.06 89 THR A C 1
ATOM 729 O O . THR A 1 89 ? -23.314 19.887 41.390 1.00 82.06 89 THR A O 1
ATOM 732 N N . GLY A 1 90 ? -21.361 20.864 40.844 1.00 82.94 90 GLY A N 1
ATOM 733 C CA . GLY A 1 90 ? -20.795 20.910 42.196 1.00 82.94 90 GLY A CA 1
ATOM 734 C C . GLY A 1 90 ? -19.925 19.699 42.547 1.00 82.94 90 GLY A C 1
ATOM 735 O O . GLY A 1 90 ? -19.547 19.526 43.705 1.00 82.94 90 GLY A O 1
ATOM 736 N N . MET A 1 91 ? -19.600 18.848 41.568 1.00 84.12 91 MET A N 1
ATOM 737 C CA . MET A 1 91 ? -18.722 17.700 41.771 1.00 84.12 91 MET A CA 1
ATOM 738 C C . MET A 1 91 ? -17.281 18.145 42.037 1.00 84.12 91 MET A C 1
ATOM 740 O O . MET A 1 91 ? -16.721 18.953 41.298 1.00 84.12 91 MET A O 1
ATOM 744 N N . ARG A 1 92 ? -16.650 17.581 43.074 1.00 84.56 92 ARG A N 1
ATOM 745 C CA . ARG A 1 92 ? -15.247 17.877 43.390 1.00 84.56 92 ARG A CA 1
ATOM 746 C C . ARG A 1 92 ? -14.325 17.309 42.299 1.00 84.56 92 ARG A C 1
ATOM 748 O O . ARG A 1 92 ? -14.406 16.108 42.031 1.00 84.56 92 ARG A O 1
ATOM 755 N N . PRO A 1 93 ? -13.403 18.108 41.726 1.00 82.81 93 PRO A N 1
ATOM 756 C CA . PRO A 1 93 ? -12.518 17.641 40.657 1.00 82.81 93 PRO A CA 1
ATOM 757 C C . PRO A 1 93 ? -11.670 16.419 41.024 1.00 82.81 93 PRO A C 1
ATOM 759 O O . PRO A 1 93 ? -11.544 15.504 40.218 1.00 82.81 93 PRO A O 1
ATOM 762 N N . SER A 1 94 ? -11.133 16.359 42.247 1.00 81.38 94 SER A N 1
ATOM 763 C CA . SER A 1 94 ? -10.313 15.232 42.722 1.00 81.38 94 SER A CA 1
ATOM 764 C C . SER A 1 94 ? -11.091 13.915 42.808 1.00 81.38 94 SER A C 1
ATOM 766 O O . SER A 1 94 ? -10.575 12.849 42.470 1.00 81.38 94 SER A O 1
ATOM 768 N N . GLU A 1 95 ? -12.353 13.988 43.225 1.00 83.88 95 GLU A N 1
ATOM 769 C CA . GLU A 1 95 ? -13.247 12.837 43.324 1.00 83.88 95 GLU A CA 1
ATOM 770 C C . GLU A 1 95 ? -13.640 12.333 41.930 1.00 83.88 95 GLU A C 1
ATOM 772 O O . GLU A 1 95 ? -13.525 11.146 41.634 1.00 83.88 95 GLU A O 1
ATOM 777 N N . TYR A 1 96 ? -13.991 13.252 41.029 1.00 82.62 96 TYR A N 1
ATOM 778 C CA . TYR A 1 96 ? -14.314 12.929 39.642 1.00 82.62 96 TYR A CA 1
ATOM 779 C C . TYR A 1 96 ? -13.134 12.301 38.887 1.00 82.62 96 TYR A C 1
ATOM 781 O O . TYR A 1 96 ? -13.284 11.282 38.212 1.00 82.62 96 TYR A O 1
ATOM 789 N N . VAL A 1 97 ? -11.934 12.858 39.063 1.00 82.56 97 VAL A N 1
ATOM 790 C CA . VAL A 1 97 ? -10.680 12.307 38.533 1.00 82.56 97 VAL A CA 1
ATOM 791 C C . VAL A 1 97 ? -10.444 10.876 39.016 1.00 82.56 97 VAL A C 1
ATOM 793 O O . VAL A 1 97 ? -9.992 10.041 38.234 1.00 82.56 97 VAL A O 1
ATOM 796 N N . THR A 1 98 ? -10.771 10.574 40.275 1.00 81.88 98 THR A N 1
ATOM 797 C CA . THR A 1 98 ? -10.639 9.219 40.830 1.00 81.88 98 THR A CA 1
ATOM 798 C C . THR A 1 98 ? -11.549 8.241 40.088 1.00 81.88 98 THR A C 1
ATOM 800 O O . THR A 1 98 ? -11.072 7.208 39.616 1.00 81.88 98 THR A O 1
ATOM 803 N N . TYR A 1 99 ? -12.814 8.608 39.859 1.00 82.62 99 TYR A N 1
ATOM 804 C CA . TYR A 1 99 ? -13.735 7.792 39.064 1.00 82.62 99 TYR A CA 1
ATOM 805 C C . TYR A 1 99 ? -13.242 7.604 37.619 1.00 82.62 99 TYR A C 1
ATOM 807 O O . TYR A 1 99 ? -13.234 6.480 37.119 1.00 82.62 99 TYR A O 1
ATOM 815 N N . LEU A 1 100 ? -12.742 8.657 36.962 1.00 75.12 100 LEU A N 1
ATOM 816 C CA . LEU A 1 100 ? -12.158 8.559 35.615 1.00 75.12 100 LEU A CA 1
ATOM 817 C C . LEU A 1 100 ? -10.915 7.648 35.573 1.00 75.12 100 LEU A C 1
ATOM 819 O O . LEU A 1 100 ? -10.732 6.874 34.628 1.00 75.12 100 LEU A O 1
ATOM 823 N N . MET A 1 101 ? -10.056 7.701 36.597 1.00 72.44 101 MET A N 1
ATOM 824 C CA . MET A 1 101 ? -8.884 6.827 36.708 1.00 72.44 101 MET A CA 1
ATOM 825 C C . MET A 1 101 ? -9.276 5.354 36.831 1.00 72.44 101 MET A C 1
ATOM 827 O O . MET A 1 101 ? -8.638 4.513 36.200 1.00 72.44 101 MET A O 1
ATOM 831 N N . GLU A 1 102 ? -10.335 5.027 37.571 1.00 72.81 102 GLU A N 1
ATOM 832 C CA . GLU A 1 102 ? -10.827 3.649 37.686 1.00 72.81 102 GLU A CA 1
ATOM 833 C C . GLU A 1 102 ? -11.249 3.073 36.325 1.00 72.81 102 GLU A C 1
ATOM 835 O O . GLU A 1 102 ? -10.862 1.951 35.990 1.00 72.81 102 GLU A O 1
ATOM 840 N N . PHE A 1 103 ? -11.942 3.854 35.489 1.00 67.25 103 PHE A N 1
ATOM 841 C CA . PHE A 1 103 ? -12.335 3.426 34.140 1.00 67.25 103 PHE A CA 1
ATOM 842 C C . PHE A 1 103 ? -11.148 3.279 33.189 1.00 67.25 103 PHE A C 1
ATOM 844 O O . PHE A 1 103 ? -11.064 2.304 32.439 1.00 67.25 103 PHE A O 1
ATOM 851 N N . THR A 1 104 ? -10.189 4.207 33.237 1.00 64.44 104 THR A N 1
ATOM 852 C CA . THR A 1 104 ? -8.979 4.082 32.411 1.00 64.44 104 THR A CA 1
ATOM 853 C C . THR A 1 104 ? -8.094 2.921 32.846 1.00 64.44 104 THR A C 1
ATOM 855 O O . THR A 1 104 ? -7.504 2.266 31.989 1.00 64.44 104 THR A O 1
ATOM 858 N N . ASN A 1 105 ? -8.018 2.617 34.143 1.00 64.00 105 ASN A N 1
ATOM 859 C CA . ASN A 1 105 ? -7.271 1.473 34.657 1.00 64.00 105 ASN A CA 1
ATOM 860 C C . ASN A 1 105 ? -7.966 0.151 34.317 1.00 64.00 105 ASN A C 1
ATOM 862 O O . ASN A 1 105 ? -7.290 -0.767 33.861 1.00 64.00 105 ASN A O 1
ATOM 866 N N . ALA A 1 106 ? -9.295 0.066 34.424 1.00 58.78 106 ALA A N 1
ATOM 867 C CA . ALA A 1 106 ? -10.064 -1.098 33.978 1.00 58.78 106 ALA A CA 1
ATOM 868 C C . ALA A 1 106 ? -9.886 -1.367 32.469 1.00 58.78 106 ALA A C 1
ATOM 870 O O . ALA A 1 106 ? -9.655 -2.508 32.059 1.00 58.78 106 ALA A O 1
ATOM 871 N N . ALA A 1 107 ? -9.889 -0.316 31.640 1.00 54.72 107 ALA A N 1
ATOM 872 C CA . ALA A 1 107 ? -9.609 -0.424 30.209 1.00 54.72 107 ALA A CA 1
ATOM 873 C C . ALA A 1 107 ? -8.141 -0.800 29.917 1.00 54.72 107 ALA A C 1
ATOM 875 O O . ALA A 1 107 ? -7.881 -1.696 29.113 1.00 54.72 107 ALA A O 1
ATOM 876 N N . LYS A 1 108 ? -7.167 -0.191 30.611 1.00 50.88 108 LYS A N 1
ATOM 877 C CA . LYS A 1 108 ? -5.728 -0.491 30.465 1.00 50.88 108 LYS A CA 1
ATOM 878 C C . LYS A 1 108 ? -5.362 -1.907 30.906 1.00 50.88 108 LYS A C 1
ATOM 880 O O . LYS A 1 108 ? -4.557 -2.549 30.236 1.00 50.88 108 LYS A O 1
ATOM 885 N N . LEU A 1 109 ? -5.933 -2.403 32.005 1.00 46.59 109 LEU A N 1
ATOM 886 C CA . LEU A 1 109 ? -5.703 -3.765 32.503 1.00 46.59 109 LEU A CA 1
ATOM 887 C C . LEU A 1 109 ? -6.166 -4.813 31.482 1.00 46.59 109 LEU A C 1
ATOM 889 O O . LEU A 1 109 ? -5.509 -5.838 31.309 1.00 46.59 109 LEU A O 1
ATOM 893 N N . ARG A 1 110 ? -7.231 -4.518 30.727 1.00 45.16 110 ARG A N 1
ATOM 894 C CA . ARG A 1 110 ? -7.730 -5.398 29.665 1.00 45.16 110 ARG A CA 1
ATOM 895 C C . ARG A 1 110 ? -6.994 -5.218 28.330 1.00 45.16 110 ARG A C 1
ATOM 897 O O . ARG A 1 110 ? -6.775 -6.212 27.647 1.00 45.16 110 ARG A O 1
ATOM 904 N N . MET A 1 111 ? -6.502 -4.012 28.014 1.00 41.09 111 MET A N 1
ATOM 905 C CA . MET A 1 111 ? -5.573 -3.784 26.890 1.00 41.09 111 MET A CA 1
ATOM 906 C C . MET A 1 111 ? -4.211 -4.464 27.110 1.00 41.09 111 MET A C 1
ATOM 908 O O . MET A 1 111 ? -3.643 -4.994 26.163 1.00 41.09 111 MET A O 1
ATOM 912 N N . LYS A 1 112 ? -3.701 -4.544 28.350 1.00 33.56 112 LYS A N 1
ATOM 913 C CA . LYS A 1 112 ? -2.477 -5.310 28.670 1.00 33.56 112 LYS A CA 1
ATOM 914 C C . LYS A 1 112 ? -2.648 -6.817 28.435 1.00 33.56 112 LYS A C 1
ATOM 916 O O . LYS A 1 112 ? -1.698 -7.475 28.023 1.00 33.56 112 LYS A O 1
ATOM 921 N N . SER A 1 113 ? -3.863 -7.341 28.627 1.00 31.03 113 SER A N 1
ATOM 922 C CA . SER A 1 113 ? -4.235 -8.725 28.291 1.00 31.03 113 SER A CA 1
ATOM 923 C C . SER A 1 113 ? -4.501 -8.949 26.791 1.00 31.03 113 SER A C 1
ATOM 925 O O . SER A 1 113 ? -4.637 -10.095 26.371 1.00 31.03 113 SER A O 1
ATOM 927 N N . GLN A 1 114 ? -4.572 -7.887 25.981 1.00 32.50 114 GLN A N 1
ATOM 928 C CA . GLN A 1 114 ? -4.779 -7.918 24.529 1.00 32.50 114 GLN A CA 1
ATOM 929 C C . GLN A 1 114 ? -3.705 -7.071 23.835 1.00 32.50 114 GLN A C 1
ATOM 931 O O . GLN A 1 114 ? -3.986 -6.074 23.173 1.00 32.50 114 GLN A O 1
ATOM 936 N N . SER A 1 115 ? -2.442 -7.458 23.998 1.00 29.50 115 SER A N 1
ATOM 937 C CA . SER A 1 115 ? -1.332 -6.835 23.274 1.00 29.50 115 SER A CA 1
ATOM 938 C C . SER A 1 115 ? -1.261 -7.366 21.835 1.00 29.50 115 SER A C 1
ATOM 940 O O . SER A 1 115 ? -0.330 -8.086 21.498 1.00 29.50 115 SER A O 1
ATOM 942 N N . ILE A 1 116 ? -2.245 -7.043 20.985 1.00 28.75 116 ILE A N 1
ATOM 943 C CA . ILE A 1 116 ? -2.139 -7.173 19.520 1.00 28.75 116 ILE A CA 1
ATOM 944 C C . ILE A 1 116 ? -2.756 -5.926 18.883 1.00 28.75 116 ILE A C 1
ATOM 946 O O . ILE A 1 116 ? -3.901 -5.572 19.151 1.00 28.75 116 ILE A O 1
ATOM 950 N N . GLY A 1 117 ? -1.956 -5.240 18.063 1.00 27.89 117 GLY A N 1
ATOM 951 C CA . GLY A 1 117 ? -2.301 -3.990 17.397 1.00 27.89 117 GLY A CA 1
ATOM 952 C C . GLY A 1 117 ? -3.532 -4.126 16.506 1.00 27.89 117 GLY A C 1
ATOM 953 O O . GLY A 1 117 ? -3.472 -4.723 15.435 1.00 27.89 117 GLY A O 1
ATOM 954 N N . ILE A 1 118 ? -4.636 -3.532 16.953 1.00 25.05 118 ILE A N 1
ATOM 955 C CA . ILE A 1 118 ? -5.847 -3.325 16.162 1.00 25.05 118 ILE A CA 1
ATOM 956 C C . ILE A 1 118 ? -5.868 -1.860 15.733 1.00 25.05 118 ILE A C 1
ATOM 958 O O . ILE A 1 118 ? -5.787 -0.945 16.558 1.00 25.05 118 ILE A O 1
ATOM 962 N N . LEU A 1 119 ? -5.964 -1.641 14.422 1.00 25.86 119 LEU A N 1
ATOM 963 C CA . LEU A 1 119 ? -6.321 -0.355 13.837 1.00 25.86 119 LEU A CA 1
ATOM 964 C C . LEU A 1 119 ? -7.600 0.166 14.503 1.00 25.86 119 LEU A C 1
ATOM 966 O O . LEU A 1 119 ? -8.624 -0.505 14.548 1.00 25.86 119 LEU A O 1
ATOM 970 N N . LYS A 1 120 ? -7.490 1.380 15.039 1.00 28.12 120 LYS A N 1
ATOM 971 C CA . LYS A 1 120 ? -8.483 2.140 15.801 1.00 28.12 120 LYS A CA 1
ATOM 972 C C . LYS A 1 120 ? -9.868 2.199 15.135 1.00 28.12 120 LYS A C 1
ATOM 974 O O . LYS A 1 120 ? -10.227 3.220 14.546 1.00 28.12 120 LYS A O 1
ATOM 979 N N . ILE A 1 121 ? -10.702 1.182 15.339 1.00 29.39 121 ILE A N 1
ATOM 980 C CA . ILE A 1 121 ? -12.165 1.310 15.274 1.00 29.39 121 ILE A CA 1
ATOM 981 C C . ILE A 1 121 ? -12.638 1.853 16.635 1.00 29.39 121 ILE A C 1
ATOM 983 O O . ILE A 1 121 ? -13.389 1.231 17.368 1.00 29.39 121 ILE A O 1
ATOM 987 N N . GLU A 1 122 ? -12.157 3.043 17.003 1.00 35.06 122 GLU A N 1
ATOM 988 C CA . GLU A 1 122 ? -12.644 3.824 18.156 1.00 35.06 122 GLU A CA 1
ATOM 989 C C . GLU A 1 122 ? -13.646 4.909 17.701 1.00 35.06 122 GLU A C 1
ATOM 991 O O . GLU A 1 122 ? -13.848 5.932 18.361 1.00 35.06 122 GLU A O 1
ATOM 996 N N . ARG A 1 123 ? -14.191 4.804 16.479 1.00 36.69 123 ARG A N 1
ATOM 997 C CA . ARG A 1 123 ? -14.661 6.006 15.767 1.00 36.69 123 ARG A CA 1
ATOM 998 C C . ARG A 1 123 ? -16.155 6.293 15.802 1.00 36.69 123 ARG A C 1
ATOM 1000 O O . ARG A 1 123 ? -16.482 7.430 15.479 1.00 36.69 123 ARG A O 1
ATOM 1007 N N . VAL A 1 124 ? -17.002 5.383 16.281 1.00 35.19 124 VAL A N 1
ATOM 1008 C CA . VAL A 1 124 ? -18.462 5.619 16.403 1.00 35.19 124 VAL A CA 1
ATOM 1009 C C . VAL A 1 124 ? -18.971 5.516 17.850 1.00 35.19 124 VAL A C 1
ATOM 1011 O O . VAL A 1 124 ? -20.083 5.926 18.153 1.00 35.19 124 VAL A O 1
ATOM 1014 N N . SER A 1 125 ? -18.147 5.026 18.772 1.00 34.88 125 SER A N 1
ATOM 1015 C CA . SER A 1 125 ? -18.496 4.843 20.179 1.00 34.88 125 SER A CA 1
ATOM 1016 C C . SER A 1 125 ? -17.938 6.003 21.019 1.00 34.88 125 SER A C 1
ATOM 1018 O O . SER A 1 125 ? -16.718 6.151 21.117 1.00 34.88 125 SER A O 1
ATOM 1020 N N . ILE A 1 126 ? -18.818 6.829 21.599 1.00 42.22 126 ILE A N 1
ATOM 1021 C CA . ILE A 1 126 ? -18.454 7.822 22.625 1.00 42.22 126 ILE A CA 1
ATOM 1022 C C . ILE A 1 126 ? -18.308 7.058 23.934 1.00 42.22 126 ILE A C 1
ATOM 1024 O O . ILE A 1 126 ? -19.282 6.505 24.430 1.00 42.22 126 ILE A O 1
ATOM 1028 N N . GLY A 1 127 ? -17.091 6.964 24.448 1.00 45.12 127 GLY A N 1
ATOM 1029 C CA . GLY A 1 127 ? -16.837 6.329 25.729 1.00 45.12 127 GLY A CA 1
ATOM 1030 C C . GLY A 1 127 ? -15.597 6.934 26.359 1.00 45.12 127 GLY A C 1
ATOM 1031 O O . GLY A 1 127 ? -14.664 7.322 25.654 1.00 45.12 127 GLY A O 1
ATOM 1032 N N . MET A 1 128 ? -15.576 6.957 27.690 1.00 43.28 128 MET A N 1
ATOM 1033 C CA . MET A 1 128 ? -14.591 7.637 28.545 1.00 43.28 128 MET A CA 1
ATOM 1034 C C . MET A 1 128 ? -13.109 7.236 28.357 1.00 43.28 128 MET A C 1
ATOM 1036 O O . MET A 1 128 ? -12.242 7.686 29.108 1.00 43.28 128 MET A O 1
ATOM 1040 N N . THR A 1 129 ? -12.777 6.370 27.397 1.00 46.31 129 THR A N 1
ATOM 1041 C CA . THR A 1 129 ? -11.455 5.748 27.258 1.00 46.31 129 THR A CA 1
ATOM 1042 C C . THR A 1 129 ? -10.890 5.901 25.845 1.00 46.31 129 THR A C 1
ATOM 1044 O O . THR A 1 129 ? -10.909 4.974 25.047 1.00 46.31 129 THR A O 1
ATOM 1047 N N . GLN A 1 130 ? -10.309 7.070 25.548 1.00 49.81 130 GLN A N 1
ATOM 1048 C CA . GLN A 1 130 ? -9.319 7.206 24.470 1.00 49.81 130 GLN A CA 1
ATOM 1049 C C . GLN A 1 130 ? -7.983 7.686 25.057 1.00 49.81 130 GLN A C 1
ATOM 1051 O O . GLN A 1 130 ? -7.867 8.764 25.640 1.00 49.81 130 GLN A O 1
ATOM 1056 N N . ALA A 1 131 ? -6.949 6.851 24.924 1.00 42.31 131 ALA A N 1
ATOM 1057 C CA . ALA A 1 131 ? -5.669 6.993 25.618 1.00 42.31 131 ALA A CA 1
ATOM 1058 C C . ALA A 1 131 ? -4.777 8.210 25.254 1.00 42.31 131 ALA A C 1
ATOM 1060 O O . ALA A 1 131 ? -3.942 8.551 26.095 1.00 42.31 131 ALA A O 1
ATOM 1061 N N . PRO A 1 132 ? -4.882 8.909 24.098 1.00 46.53 132 PRO A N 1
ATOM 1062 C CA . PRO A 1 132 ? -3.949 10.002 23.819 1.00 46.53 132 PRO A CA 1
ATOM 1063 C C . PRO A 1 132 ? -4.312 11.345 24.487 1.00 46.53 132 PRO A C 1
ATOM 1065 O O . PRO A 1 132 ? -3.525 12.280 24.386 1.00 46.53 132 PRO A O 1
ATOM 1068 N N . THR A 1 133 ? -5.448 11.472 25.189 1.00 57.53 133 THR A N 1
ATOM 1069 C CA . THR A 1 133 ? -5.918 12.754 25.770 1.00 57.53 133 THR A CA 1
ATOM 1070 C C . THR A 1 133 ? -6.123 12.747 27.289 1.00 57.53 133 THR A C 1
ATOM 1072 O O . THR A 1 133 ? -6.376 13.804 27.865 1.00 57.53 133 THR A O 1
ATOM 1075 N N . PHE A 1 134 ? -5.948 11.610 27.974 1.00 66.19 134 PHE A N 1
ATOM 1076 C CA . PHE A 1 134 ? -6.226 11.495 29.415 1.00 66.19 134 PHE A CA 1
ATOM 1077 C C . PHE A 1 134 ? -5.379 12.437 30.287 1.00 66.19 134 PHE A C 1
ATOM 1079 O O . PHE A 1 134 ? -5.913 13.106 31.164 1.00 66.19 134 PHE A O 1
ATOM 1086 N N . LYS A 1 135 ? -4.069 12.543 30.017 1.00 67.69 135 LYS A N 1
ATOM 1087 C CA . LYS A 1 135 ? -3.169 13.438 30.768 1.00 67.69 135 LYS A CA 1
ATOM 1088 C C . LYS A 1 135 ? -3.589 14.907 30.636 1.00 67.69 135 LYS A C 1
ATOM 1090 O O . LYS A 1 135 ? -3.688 15.603 31.637 1.00 67.69 135 LYS A O 1
ATOM 1095 N N . SER A 1 136 ? -3.922 15.341 29.419 1.00 72.31 136 SER A N 1
ATOM 1096 C CA . SER A 1 136 ? -4.407 16.703 29.156 1.00 72.31 136 SER A CA 1
ATOM 1097 C C . SER A 1 136 ? -5.744 16.988 29.847 1.00 72.31 136 SER A C 1
ATOM 1099 O O . SER A 1 136 ? -5.952 18.103 30.318 1.00 72.31 136 SER A O 1
ATOM 1101 N N . ARG A 1 137 ? -6.645 15.999 29.923 1.00 75.81 137 ARG A N 1
ATOM 1102 C CA . ARG A 1 137 ? -7.914 16.119 30.658 1.00 75.81 137 ARG A CA 1
ATOM 1103 C C . ARG A 1 137 ? -7.684 16.201 32.164 1.00 75.81 137 ARG A C 1
ATOM 1105 O O . ARG A 1 137 ? -8.265 17.063 32.806 1.00 75.81 137 ARG A O 1
ATOM 1112 N N . LEU A 1 138 ? -6.797 15.370 32.710 1.00 77.88 138 LEU A N 1
ATOM 1113 C CA . LEU A 1 138 ? -6.426 15.386 34.126 1.00 77.88 138 LEU A CA 1
ATOM 1114 C C . LEU A 1 138 ? -5.831 16.738 34.544 1.00 77.88 138 LEU A C 1
ATOM 1116 O O . LEU A 1 138 ? -6.271 17.325 35.529 1.00 77.88 138 LEU A O 1
ATOM 1120 N N . GLU A 1 139 ? -4.877 17.252 33.766 1.00 79.62 139 GLU A N 1
ATOM 1121 C CA . GLU A 1 139 ? -4.282 18.576 33.981 1.00 79.62 139 GLU A CA 1
ATOM 1122 C C . GLU A 1 139 ? -5.347 19.678 33.895 1.00 79.62 139 GLU A C 1
ATOM 1124 O O . GLU A 1 139 ? -5.421 20.533 34.771 1.00 79.62 139 GLU A O 1
ATOM 1129 N N . ALA A 1 140 ? -6.235 19.621 32.897 1.00 77.31 140 ALA A N 1
ATOM 1130 C CA . ALA A 1 140 ? -7.324 20.585 32.761 1.00 77.31 140 ALA A CA 1
ATOM 1131 C C . ALA A 1 140 ? -8.358 20.501 33.897 1.00 77.31 140 ALA A C 1
ATOM 11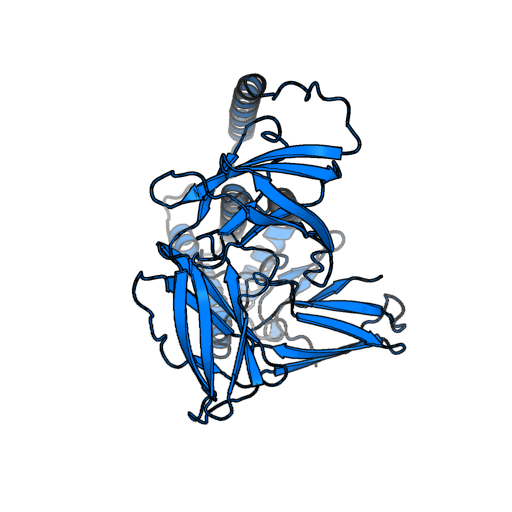33 O O . ALA A 1 140 ? -8.928 21.522 34.268 1.00 77.31 140 ALA A O 1
ATOM 1134 N N . LEU A 1 141 ? -8.624 19.319 34.455 1.00 79.19 141 LEU A N 1
ATOM 1135 C CA . LEU A 1 141 ? -9.554 19.111 35.571 1.00 79.19 141 LEU A CA 1
ATOM 1136 C C . LEU A 1 141 ? -9.002 19.642 36.897 1.00 79.19 141 LEU A C 1
ATOM 1138 O O . LEU A 1 141 ? -9.767 20.151 37.710 1.00 79.19 141 LEU A O 1
ATOM 1142 N N . LEU A 1 142 ? -7.688 19.540 37.100 1.00 78.75 142 LEU A N 1
ATOM 1143 C CA . LEU A 1 142 ? -7.020 19.958 38.333 1.00 78.75 142 LEU A CA 1
ATOM 1144 C C . LEU A 1 142 ? -6.547 21.418 38.316 1.00 78.75 142 LEU A C 1
ATOM 1146 O O . LEU A 1 142 ? -6.140 21.918 39.358 1.00 78.75 142 LEU A O 1
ATOM 1150 N N . ASP A 1 143 ? -6.617 22.101 37.173 1.00 81.56 143 ASP A N 1
ATOM 1151 C CA . ASP A 1 143 ? -6.280 23.519 37.038 1.00 81.56 143 ASP A CA 1
ATOM 1152 C C . ASP A 1 143 ? -7.433 24.421 37.546 1.00 81.56 143 ASP A C 1
ATOM 1154 O O . ASP A 1 143 ? -8.507 24.470 36.921 1.00 81.56 143 ASP A O 1
ATOM 1158 N N . PRO A 1 144 ? -7.246 25.135 38.677 1.00 69.12 144 PRO A N 1
ATOM 1159 C CA . PRO A 1 144 ? -8.271 25.994 39.262 1.00 69.12 144 PRO A CA 1
ATOM 1160 C C . PRO A 1 144 ? -8.394 27.350 38.552 1.00 69.12 144 PRO A C 1
ATOM 1162 O O . PRO A 1 144 ? -9.395 28.036 38.744 1.00 69.12 144 PRO A O 1
ATOM 1165 N N . ALA A 1 145 ? -7.407 27.750 37.740 1.00 73.44 145 ALA A N 1
ATOM 1166 C CA . ALA A 1 145 ? -7.376 29.052 37.072 1.00 73.44 145 ALA A CA 1
ATOM 1167 C C . ALA A 1 145 ? -8.108 29.054 35.717 1.00 73.44 145 ALA A C 1
ATOM 1169 O O . ALA A 1 145 ? -8.286 30.106 35.098 1.00 73.44 145 ALA A O 1
ATOM 1170 N N . ARG A 1 146 ? -8.550 27.887 35.234 1.00 75.38 146 ARG A N 1
ATOM 1171 C CA . ARG A 1 146 ? -9.269 27.764 33.961 1.00 75.38 146 ARG A CA 1
ATOM 1172 C C . ARG A 1 146 ? -10.672 28.356 34.024 1.00 75.38 146 ARG A C 1
ATOM 1174 O O . ARG A 1 146 ? -11.489 27.978 34.860 1.00 75.38 146 ARG A O 1
ATOM 1181 N N . ASN A 1 147 ? -10.985 29.207 33.049 1.00 74.44 147 ASN A N 1
ATOM 1182 C CA . ASN A 1 147 ? -12.348 29.663 32.815 1.00 74.44 147 ASN A CA 1
ATOM 1183 C C . ASN A 1 147 ? -13.176 28.544 32.162 1.00 74.44 147 ASN A C 1
ATOM 1185 O O . ASN A 1 147 ? -12.911 28.157 31.026 1.00 74.44 147 ASN A O 1
ATOM 1189 N N . ARG A 1 148 ? -14.182 28.049 32.889 1.00 75.00 148 ARG A N 1
ATOM 1190 C CA . ARG A 1 148 ? -15.095 26.970 32.463 1.00 75.00 148 ARG A CA 1
ATOM 1191 C C . ARG A 1 148 ? -16.488 27.484 32.078 1.00 75.00 148 ARG A C 1
ATOM 1193 O O . ARG A 1 148 ? -17.426 26.702 31.932 1.00 75.00 148 ARG A O 1
ATOM 1200 N N . GLN A 1 149 ? -16.666 28.804 31.975 1.00 74.25 149 GLN A N 1
ATOM 1201 C CA . GLN A 1 149 ? -17.950 29.386 31.593 1.00 74.25 149 GLN A CA 1
ATOM 1202 C C . GLN A 1 149 ? -18.229 29.207 30.098 1.00 74.25 149 GLN A C 1
ATOM 1204 O O . GLN A 1 149 ? -17.323 29.179 29.267 1.00 74.25 149 GLN A O 1
ATOM 1209 N N . ARG A 1 150 ? -19.517 29.107 29.750 1.00 68.50 150 ARG A N 1
ATOM 1210 C CA . ARG A 1 150 ? -19.948 29.032 28.349 1.00 68.50 150 ARG A CA 1
ATOM 1211 C C . ARG A 1 150 ? -19.599 30.343 27.629 1.00 68.50 150 ARG A C 1
ATOM 1213 O O . ARG A 1 150 ? -19.805 31.409 28.213 1.00 68.50 150 ARG A O 1
ATOM 1220 N N . PRO A 1 151 ? -19.131 30.289 26.369 1.00 73.19 151 PRO A N 1
ATOM 1221 C CA . PRO A 1 151 ? -18.851 31.494 25.601 1.00 73.19 151 PRO A CA 1
ATOM 1222 C C . PRO A 1 151 ? -20.123 32.331 25.419 1.00 73.19 151 PRO A C 1
ATOM 1224 O O . PRO A 1 151 ? -21.226 31.797 25.261 1.00 73.19 151 PRO A O 1
ATOM 1227 N N . SER A 1 152 ? -19.975 33.655 25.440 1.00 76.75 152 SER A N 1
ATOM 1228 C CA . SER A 1 152 ? -21.096 34.572 25.238 1.00 76.75 152 SER A CA 1
ATOM 1229 C C . SER A 1 152 ? -21.570 34.554 23.779 1.00 76.75 152 SER A C 1
ATOM 1231 O O . SER A 1 152 ? -20.816 34.226 22.859 1.00 76.75 152 SER A O 1
ATOM 1233 N N . ARG A 1 153 ? -22.826 34.955 23.531 1.00 74.25 153 ARG A N 1
ATOM 1234 C CA . ARG A 1 153 ? -23.363 35.064 22.159 1.00 74.25 153 ARG A CA 1
ATOM 1235 C C . ARG A 1 153 ? -22.511 35.983 21.276 1.00 74.25 153 ARG A C 1
ATOM 1237 O O . ARG A 1 153 ? -22.325 35.685 20.104 1.00 74.25 153 ARG A O 1
ATOM 1244 N N . ALA A 1 154 ? -21.947 37.050 21.845 1.00 74.44 154 ALA A N 1
ATOM 1245 C CA . ALA A 1 154 ? -21.057 37.962 21.130 1.00 74.44 154 ALA A CA 1
ATOM 1246 C C . ALA A 1 154 ? -19.740 37.287 20.706 1.00 74.44 154 ALA A C 1
ATOM 1248 O O . ALA A 1 154 ? -19.279 37.498 19.589 1.00 74.44 154 ALA A O 1
ATOM 1249 N N . GLN A 1 155 ? -19.167 36.427 21.557 1.00 78.56 155 GLN A N 1
ATOM 1250 C CA . GLN A 1 155 ? -17.961 35.659 21.225 1.00 78.56 155 GLN A CA 1
ATOM 1251 C C . GLN A 1 155 ? -18.227 34.635 20.115 1.00 78.56 155 GLN A C 1
ATOM 1253 O O . GLN A 1 155 ? -17.422 34.501 19.198 1.00 78.56 155 GLN A O 1
ATOM 1258 N N . LEU A 1 156 ? -19.382 33.964 20.157 1.00 77.50 156 LEU A N 1
ATOM 1259 C CA . LEU A 1 156 ? -19.826 33.049 19.100 1.00 77.50 156 LEU A CA 1
ATOM 1260 C C . LEU A 1 156 ? -20.009 33.768 17.757 1.00 77.50 156 LEU A C 1
ATOM 1262 O O . LEU A 1 156 ? -19.503 33.297 16.742 1.00 77.50 156 LEU A O 1
ATOM 1266 N N . VAL A 1 157 ? -20.686 34.920 17.750 1.00 79.19 157 VAL A N 1
ATOM 1267 C CA . VAL A 1 157 ? -20.890 35.726 16.534 1.00 79.19 157 VAL A CA 1
ATOM 1268 C C . VAL A 1 157 ? -19.562 36.255 15.992 1.00 79.19 157 VAL A C 1
ATOM 1270 O O . VAL A 1 157 ? -19.319 36.155 14.793 1.00 79.19 157 VAL A O 1
ATOM 1273 N N . GLY A 1 158 ? -18.673 36.750 16.858 1.00 82.50 158 GLY A N 1
ATOM 1274 C CA . GLY A 1 158 ? -17.340 37.203 16.455 1.00 82.50 158 GLY A CA 1
ATOM 1275 C C . GLY A 1 158 ? -16.504 36.085 15.826 1.00 82.50 158 GLY A C 1
ATOM 1276 O O . GLY A 1 158 ? -15.879 36.290 14.788 1.00 82.50 158 GLY A O 1
ATOM 1277 N N . PHE A 1 159 ? -16.550 34.877 16.396 1.00 79.56 159 PHE A N 1
ATOM 1278 C CA . PHE A 1 159 ? -15.854 33.711 15.850 1.00 79.56 159 PHE A CA 1
ATOM 1279 C C . PHE A 1 159 ? -16.427 33.262 14.496 1.00 79.56 159 PHE A C 1
ATOM 1281 O O . PHE A 1 159 ? -15.670 32.989 13.561 1.00 79.56 159 PHE A O 1
ATOM 1288 N N . LEU A 1 160 ? -17.757 33.231 14.356 1.00 80.69 160 LEU A N 1
ATOM 1289 C CA . LEU A 1 160 ? -18.429 32.924 13.087 1.00 80.69 160 LEU A CA 1
ATOM 1290 C C . LEU A 1 160 ? -18.127 33.974 12.007 1.00 80.69 160 LEU A C 1
ATOM 1292 O O . LEU A 1 160 ? -17.900 33.622 10.850 1.00 80.69 160 LEU A O 1
ATOM 1296 N N . GLY A 1 161 ? -18.061 35.253 12.381 1.00 82.25 161 GLY A N 1
ATOM 1297 C CA . GLY A 1 161 ? -17.667 36.335 11.479 1.00 82.25 161 GLY A CA 1
ATOM 1298 C C . GLY A 1 161 ? -16.224 36.189 10.989 1.00 82.25 161 GLY A C 1
ATOM 1299 O O . GLY A 1 161 ? -15.973 36.229 9.786 1.00 82.25 161 GLY A O 1
ATOM 1300 N N . ALA A 1 162 ? -15.277 35.939 11.898 1.00 79.94 162 ALA A N 1
ATOM 1301 C CA . ALA A 1 162 ? -13.862 35.763 11.560 1.00 79.94 162 ALA A CA 1
ATOM 1302 C C . ALA A 1 162 ? -13.599 34.519 10.690 1.00 79.94 162 ALA A C 1
ATOM 1304 O O . ALA A 1 162 ? -12.800 34.561 9.750 1.00 79.94 162 ALA A O 1
ATOM 1305 N N . THR A 1 163 ? -14.296 33.414 10.966 1.00 77.81 163 THR A N 1
ATOM 1306 C CA . THR A 1 163 ? -14.207 32.197 10.143 1.00 77.81 163 THR A CA 1
ATOM 1307 C C . THR A 1 163 ? -14.811 32.413 8.758 1.00 77.81 163 THR A C 1
ATOM 1309 O O . THR A 1 163 ? -14.178 32.049 7.770 1.00 77.81 163 THR A O 1
ATOM 1312 N N . SER A 1 164 ? -15.961 33.086 8.657 1.00 77.94 164 SER A N 1
ATOM 1313 C CA . SER A 1 164 ? -16.588 33.419 7.368 1.00 77.94 164 SER A CA 1
ATOM 1314 C C . SER A 1 164 ? -15.710 34.339 6.514 1.00 77.94 164 SER A C 1
ATOM 1316 O O . SER A 1 164 ? -15.556 34.097 5.321 1.00 77.94 164 SER A O 1
ATOM 1318 N N . LEU A 1 165 ? -15.075 35.349 7.122 1.00 81.19 165 LEU A N 1
ATOM 1319 C CA . LEU A 1 165 ? -14.127 36.239 6.439 1.00 81.19 165 LEU A CA 1
ATOM 1320 C C . LEU A 1 165 ? -12.896 35.486 5.924 1.00 81.19 165 LEU A C 1
ATOM 1322 O O . LEU A 1 165 ? -12.467 35.715 4.798 1.00 81.19 165 LEU A O 1
ATOM 1326 N N . THR A 1 166 ? -12.358 34.555 6.715 1.00 75.94 166 THR A N 1
ATOM 1327 C CA . THR A 1 166 ? -11.237 33.703 6.286 1.00 75.94 166 THR A CA 1
ATOM 1328 C C . THR A 1 166 ? -11.634 32.799 5.113 1.00 75.94 166 THR A C 1
ATOM 1330 O O . THR A 1 166 ? -10.866 32.655 4.166 1.00 75.94 166 THR A O 1
ATOM 1333 N N . VAL A 1 167 ? -12.841 32.220 5.135 1.00 76.81 167 VAL A N 1
ATOM 1334 C CA . VAL A 1 167 ? -13.362 31.395 4.029 1.00 76.81 167 VAL A CA 1
ATOM 1335 C C . VAL A 1 167 ? -13.570 32.231 2.764 1.00 76.81 167 VAL A C 1
ATOM 1337 O O . VAL A 1 167 ? -13.173 31.796 1.689 1.00 76.81 167 VAL A O 1
ATOM 1340 N N . LEU A 1 168 ? -14.127 33.440 2.885 1.00 75.69 168 LEU A N 1
ATOM 1341 C CA . LEU A 1 168 ? -14.279 34.383 1.769 1.00 75.69 168 LEU A CA 1
ATOM 1342 C C . LEU A 1 168 ? -12.925 34.802 1.181 1.00 75.69 168 LEU A C 1
ATOM 1344 O O . LEU A 1 168 ? -12.762 34.809 -0.036 1.00 75.69 168 LEU A O 1
ATOM 1348 N N . ALA A 1 169 ? -11.937 35.088 2.032 1.00 73.06 169 ALA A N 1
ATOM 1349 C CA . ALA A 1 169 ? -10.584 35.407 1.589 1.00 73.06 169 ALA A CA 1
ATOM 1350 C C . ALA A 1 169 ? -9.941 34.228 0.839 1.00 73.06 169 ALA A C 1
ATOM 1352 O O . ALA A 1 169 ? -9.369 34.421 -0.227 1.00 73.06 169 ALA A O 1
ATOM 135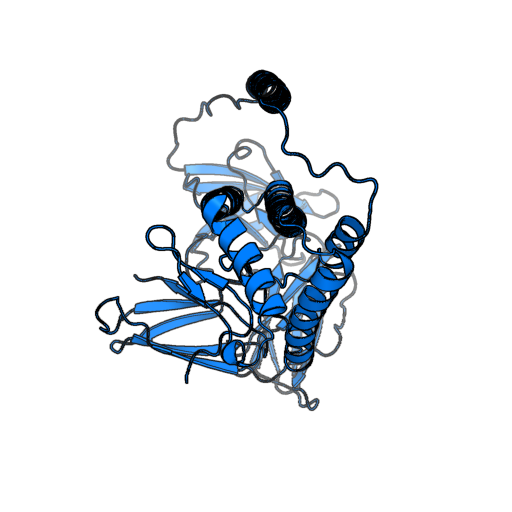3 N N . LEU A 1 170 ? -10.084 32.997 1.343 1.00 68.56 170 LEU A N 1
ATOM 1354 C CA . LEU A 1 170 ? -9.578 31.792 0.677 1.00 68.56 170 LEU A CA 1
ATOM 1355 C C . LEU A 1 170 ? -10.311 31.488 -0.639 1.00 68.56 170 LEU A C 1
ATOM 1357 O O . LEU A 1 170 ? -9.676 31.034 -1.588 1.00 68.56 170 LEU A O 1
ATOM 1361 N N . ALA A 1 171 ? -11.614 31.771 -0.725 1.00 66.31 171 ALA A N 1
ATOM 1362 C CA . ALA A 1 171 ? -12.380 31.628 -1.961 1.00 66.31 171 ALA A CA 1
ATOM 1363 C C . ALA A 1 171 ? -11.877 32.588 -3.053 1.00 66.31 171 ALA A C 1
ATOM 1365 O O . ALA A 1 171 ? -11.701 32.164 -4.189 1.00 66.31 171 ALA A O 1
ATOM 1366 N N . HIS A 1 172 ? -11.540 33.836 -2.707 1.00 65.62 172 HIS A N 1
ATOM 1367 C CA . HIS A 1 172 ? -10.933 34.783 -3.655 1.00 65.62 172 HIS A CA 1
ATOM 1368 C C . HIS A 1 172 ? -9.516 34.404 -4.106 1.00 65.62 172 HIS A C 1
ATOM 1370 O O . HIS A 1 172 ? -9.105 34.795 -5.194 1.00 65.62 172 HIS A O 1
ATOM 1376 N N . PHE A 1 173 ? -8.773 33.622 -3.320 1.00 58.34 173 PHE A N 1
ATOM 1377 C CA . PHE A 1 173 ? -7.485 33.068 -3.754 1.00 58.34 173 PHE A CA 1
ATOM 1378 C C . PHE A 1 173 ? -7.634 31.824 -4.649 1.00 58.34 173 PHE A C 1
ATOM 1380 O O . PHE A 1 173 ? -6.715 31.509 -5.401 1.00 58.34 173 PHE A O 1
ATOM 1387 N N . SER A 1 174 ? -8.778 31.131 -4.607 1.00 50.03 174 SER A N 1
ATOM 1388 C CA . SER A 1 174 ? -9.029 29.917 -5.400 1.00 50.03 174 SER A CA 1
ATOM 1389 C C . SER A 1 174 ? -9.342 30.191 -6.875 1.00 50.03 174 SER A C 1
ATOM 1391 O O . SER A 1 174 ? -9.199 29.280 -7.690 1.00 50.03 174 SER A O 1
ATOM 1393 N N . ASP A 1 175 ? -9.734 31.415 -7.236 1.00 45.56 175 ASP A N 1
ATOM 1394 C CA . ASP A 1 175 ? -9.992 31.787 -8.636 1.00 45.56 175 ASP A CA 1
ATOM 1395 C C . ASP A 1 175 ? -8.696 31.997 -9.446 1.00 45.56 175 ASP A C 1
ATOM 1397 O O . ASP A 1 175 ? -8.747 32.155 -10.664 1.00 45.56 175 ASP A O 1
ATOM 1401 N N . ALA A 1 176 ? -7.522 31.951 -8.802 1.00 48.56 176 ALA A N 1
ATOM 1402 C CA . ALA A 1 176 ? -6.232 32.140 -9.470 1.00 48.56 176 ALA A CA 1
ATOM 1403 C C . ALA A 1 176 ? -5.640 30.852 -10.086 1.00 48.56 176 ALA A C 1
ATOM 1405 O O . ALA A 1 176 ? -4.709 30.947 -10.879 1.00 48.56 176 ALA A O 1
ATOM 1406 N N . ASP A 1 177 ? -6.190 29.673 -9.763 1.00 43.16 177 ASP A N 1
ATOM 1407 C CA . ASP A 1 177 ? -5.693 28.360 -10.218 1.00 43.16 177 ASP A CA 1
ATOM 1408 C C . ASP A 1 177 ? -6.807 27.440 -10.757 1.00 43.16 177 ASP A C 1
ATOM 1410 O O . ASP A 1 177 ? -6.630 26.220 -10.868 1.00 43.16 177 ASP A O 1
ATOM 1414 N N . ALA A 1 178 ? -7.962 28.000 -11.137 1.00 41.66 178 ALA A N 1
ATOM 1415 C CA . ALA A 1 178 ? -8.897 27.281 -11.992 1.00 41.66 178 ALA A CA 1
ATOM 1416 C C . ALA A 1 178 ? -8.171 26.962 -13.307 1.00 41.66 178 ALA A C 1
ATOM 1418 O O . ALA A 1 178 ? -8.032 27.809 -14.190 1.00 41.66 178 ALA A O 1
ATOM 1419 N N . ALA A 1 179 ? -7.642 25.738 -13.399 1.00 43.59 179 ALA A N 1
ATOM 1420 C CA . ALA A 1 179 ? -7.087 25.203 -14.626 1.00 43.59 179 ALA A CA 1
ATOM 1421 C C . ALA A 1 179 ? -8.115 25.469 -15.734 1.00 43.59 179 ALA A C 1
ATOM 1423 O O . ALA A 1 179 ? -9.284 25.130 -15.531 1.00 43.59 179 ALA A O 1
ATOM 1424 N N . PRO A 1 180 ? -7.723 26.090 -16.862 1.00 40.72 180 PRO A N 1
ATOM 1425 C CA . PRO A 1 180 ? -8.663 26.322 -17.943 1.00 40.72 180 PRO A CA 1
ATOM 1426 C C . PRO A 1 180 ? -9.297 24.979 -18.299 1.00 40.72 180 PRO A C 1
ATOM 1428 O O . PRO A 1 180 ? -8.575 23.978 -18.395 1.00 40.72 180 PRO A O 1
ATOM 1431 N N . ASP A 1 181 ? -10.627 24.960 -18.442 1.00 44.62 181 ASP A N 1
ATOM 1432 C CA . ASP A 1 181 ? -11.357 23.831 -19.011 1.00 44.62 181 ASP A CA 1
ATOM 1433 C C . ASP A 1 181 ? -10.531 23.287 -20.171 1.00 44.62 181 ASP A C 1
ATOM 1435 O O . ASP A 1 181 ? -10.217 24.012 -21.118 1.00 44.62 181 ASP A O 1
ATOM 1439 N N . SER A 1 182 ? -10.069 22.042 -20.025 1.00 42.59 182 SER A N 1
ATOM 1440 C CA . SER A 1 182 ? -9.162 21.412 -20.977 1.00 42.59 182 SER A CA 1
ATOM 1441 C C . SER A 1 182 ? -9.747 21.589 -22.385 1.00 42.59 182 SER A C 1
ATOM 1443 O O . SER A 1 182 ? -10.790 20.998 -22.666 1.00 42.59 182 SER A O 1
ATOM 1445 N N . PRO A 1 183 ? -9.097 22.346 -23.291 1.00 41.44 183 PRO A N 1
ATOM 1446 C CA . PRO A 1 183 ? -9.648 22.653 -24.611 1.00 41.44 183 PRO A CA 1
ATOM 1447 C C . PRO A 1 183 ? -9.616 21.442 -25.553 1.00 41.44 183 PRO A C 1
ATOM 1449 O O . PRO A 1 183 ? -9.930 21.562 -26.734 1.00 41.44 183 PRO A O 1
ATOM 1452 N N . TYR A 1 184 ? -9.217 20.269 -25.058 1.00 43.62 184 TYR A N 1
ATOM 1453 C CA . TYR A 1 184 ? -9.235 19.034 -25.817 1.00 43.62 184 TYR A CA 1
ATOM 1454 C C . TYR A 1 184 ? -10.659 18.461 -25.814 1.00 43.62 184 TYR A C 1
ATOM 1456 O O . TYR A 1 184 ? -11.081 17.931 -24.781 1.00 43.62 184 TYR A O 1
ATOM 1464 N N . PRO A 1 185 ? -11.406 18.502 -26.939 1.00 44.69 185 PRO A N 1
ATOM 1465 C CA . PRO A 1 185 ? -12.548 17.610 -27.096 1.00 44.69 185 PRO A CA 1
ATOM 1466 C C . PRO A 1 185 ? -12.066 16.192 -26.786 1.00 44.69 185 PRO A C 1
ATOM 1468 O O . PRO A 1 185 ? -10.973 15.818 -27.214 1.00 44.69 185 PRO A O 1
ATOM 1471 N N . LEU A 1 186 ? -12.844 15.443 -25.997 1.00 50.84 186 LEU A N 1
ATOM 1472 C CA . LEU A 1 186 ? -12.555 14.079 -25.544 1.00 50.84 186 LEU A CA 1
ATOM 1473 C C . LEU A 1 186 ? -12.300 13.158 -26.748 1.00 50.84 186 LEU A C 1
ATOM 1475 O O . LEU A 1 186 ? -13.180 12.431 -27.207 1.00 50.84 186 LEU A O 1
ATOM 1479 N N . ALA A 1 187 ? -11.083 13.193 -27.287 1.00 56.84 187 ALA A N 1
ATOM 1480 C CA . ALA A 1 187 ? -10.628 12.244 -28.277 1.00 56.84 187 ALA A CA 1
ATOM 1481 C C . ALA A 1 187 ? -10.738 10.862 -27.635 1.00 56.84 187 ALA A C 1
ATOM 1483 O O . ALA A 1 187 ? -10.322 10.675 -26.491 1.00 56.84 187 ALA A O 1
ATOM 1484 N N . LYS A 1 188 ? -11.318 9.902 -28.362 1.00 67.69 188 LYS A N 1
ATOM 1485 C CA . LYS A 1 188 ? -11.545 8.530 -27.878 1.00 67.69 188 LYS A CA 1
ATOM 1486 C C . LYS A 1 188 ? -10.256 7.889 -27.340 1.00 67.69 188 LYS A C 1
ATOM 1488 O O . LYS A 1 188 ? -10.301 7.134 -26.372 1.00 67.69 188 LYS A O 1
ATOM 1493 N N . ASN A 1 189 ? -9.119 8.250 -27.938 1.00 75.06 189 ASN A N 1
ATOM 1494 C CA . ASN A 1 189 ? -7.783 7.892 -27.486 1.00 75.06 189 ASN A CA 1
ATOM 1495 C C . ASN A 1 189 ? -6.915 9.149 -27.341 1.00 75.06 189 ASN A C 1
ATOM 1497 O O . ASN A 1 189 ? -7.013 10.071 -28.151 1.00 75.06 189 ASN A O 1
ATOM 1501 N N . VAL A 1 190 ? -6.026 9.145 -26.351 1.00 79.56 190 VAL A N 1
ATOM 1502 C CA . VAL A 1 190 ? -4.945 10.116 -26.190 1.00 79.56 190 VAL A CA 1
ATOM 1503 C C . VAL A 1 190 ? -3.636 9.461 -26.615 1.00 79.56 190 VAL A C 1
ATOM 1505 O O . VAL A 1 190 ? -3.281 8.387 -26.125 1.00 79.56 190 VAL A O 1
ATOM 1508 N N . ARG A 1 191 ? -2.901 10.122 -27.511 1.00 84.38 191 ARG A N 1
ATOM 1509 C CA . ARG A 1 191 ? -1.549 9.709 -27.891 1.00 84.38 191 ARG A CA 1
ATOM 1510 C C . ARG A 1 191 ? -0.548 10.260 -26.884 1.00 84.38 191 ARG A C 1
ATOM 1512 O O . ARG A 1 191 ? -0.506 11.464 -26.654 1.00 84.38 191 ARG A O 1
ATOM 1519 N N . VAL A 1 192 ? 0.246 9.378 -26.294 1.00 84.19 192 VAL A N 1
ATOM 1520 C CA . VAL A 1 192 ? 1.274 9.712 -25.306 1.00 84.19 192 VAL A CA 1
ATOM 1521 C C . VAL A 1 192 ? 2.643 9.520 -25.931 1.00 84.19 192 VAL A C 1
ATOM 1523 O O . VAL A 1 192 ? 2.921 8.470 -26.513 1.00 84.19 192 VAL A O 1
ATOM 1526 N N . PHE A 1 193 ? 3.497 10.527 -25.776 1.00 87.62 193 PHE A N 1
ATOM 1527 C CA . PHE A 1 193 ? 4.863 10.520 -26.284 1.00 87.62 193 PHE A CA 1
ATOM 1528 C C . PHE A 1 193 ? 5.866 10.334 -25.151 1.00 87.62 193 PHE A C 1
ATOM 1530 O O . PHE A 1 193 ? 5.726 10.891 -24.059 1.00 87.62 193 PHE A O 1
ATOM 1537 N N . GLY A 1 194 ? 6.925 9.584 -25.424 1.00 90.44 194 GLY A N 1
ATOM 1538 C CA . GLY A 1 194 ? 8.043 9.484 -24.503 1.00 90.44 194 GLY A CA 1
ATOM 1539 C C . GLY A 1 194 ? 9.352 9.199 -25.208 1.00 90.44 194 GLY A C 1
ATOM 1540 O O . GLY A 1 194 ? 9.386 8.886 -26.397 1.00 90.44 194 GLY A O 1
ATOM 1541 N N . GLN A 1 195 ? 10.436 9.335 -24.457 1.00 93.44 195 GLN A N 1
ATOM 1542 C CA . GLN A 1 195 ? 11.781 9.042 -24.922 1.00 93.44 195 GLN A CA 1
ATOM 1543 C C . GLN A 1 195 ? 12.501 8.166 -23.904 1.00 93.44 195 GLN A C 1
ATOM 1545 O O . GLN A 1 195 ? 12.536 8.483 -22.718 1.00 93.44 195 GLN A O 1
ATOM 1550 N N . VAL A 1 196 ? 13.060 7.058 -24.372 1.00 94.56 196 VAL A N 1
ATOM 1551 C CA . VAL A 1 196 ? 13.826 6.097 -23.588 1.00 94.56 196 VAL A CA 1
ATOM 1552 C C . VAL A 1 196 ? 15.302 6.438 -23.697 1.00 94.56 196 VAL A C 1
ATOM 1554 O O . VAL A 1 196 ? 15.869 6.461 -24.793 1.00 94.56 196 VAL A O 1
ATOM 1557 N N . LEU A 1 197 ? 15.912 6.690 -22.548 1.00 94.44 197 LEU A N 1
ATOM 1558 C CA . LEU A 1 197 ? 17.303 7.086 -22.401 1.00 94.44 197 LEU A CA 1
ATOM 1559 C C . LEU A 1 197 ? 18.013 6.140 -21.426 1.00 94.44 197 LEU A C 1
ATOM 1561 O O . LEU A 1 197 ? 17.376 5.551 -20.554 1.00 94.44 197 LEU A O 1
ATOM 1565 N N . ASP A 1 198 ? 19.330 6.006 -21.536 1.00 92.94 198 ASP A N 1
ATOM 1566 C CA . ASP A 1 198 ? 20.145 5.402 -20.478 1.00 92.94 198 ASP A CA 1
ATOM 1567 C C . ASP A 1 198 ? 20.457 6.412 -19.355 1.00 92.94 198 ASP A C 1
ATOM 1569 O O . ASP A 1 198 ? 20.116 7.596 -19.433 1.00 92.94 198 ASP A O 1
ATOM 1573 N N . SER A 1 199 ? 21.143 5.965 -18.300 1.00 88.44 199 SER A N 1
ATOM 1574 C CA . SER A 1 199 ? 21.574 6.831 -17.189 1.00 88.44 199 SER A CA 1
ATOM 1575 C C . SER A 1 199 ? 22.525 7.965 -17.607 1.00 88.44 199 SER A C 1
ATOM 1577 O O . SER A 1 199 ? 22.681 8.934 -16.870 1.00 88.44 199 SER A O 1
ATOM 1579 N N . GLY A 1 200 ? 23.160 7.862 -18.779 1.00 90.19 200 GLY A N 1
ATOM 1580 C CA . GLY A 1 200 ? 23.980 8.906 -19.398 1.00 90.19 200 GLY A CA 1
ATOM 1581 C C . GLY A 1 200 ? 23.200 9.814 -20.357 1.00 90.19 200 GLY A C 1
ATOM 1582 O O . GLY A 1 200 ? 23.819 10.594 -21.076 1.00 90.19 200 GLY A O 1
ATOM 1583 N N . ARG A 1 201 ? 21.863 9.715 -20.387 1.00 92.12 201 ARG A N 1
ATOM 1584 C CA . ARG A 1 201 ? 20.948 10.430 -21.297 1.00 92.12 201 ARG A CA 1
ATOM 1585 C C . ARG A 1 201 ? 21.147 10.117 -22.783 1.00 92.12 201 ARG A C 1
ATOM 1587 O O . ARG A 1 201 ? 20.776 10.920 -23.639 1.00 92.12 201 ARG A O 1
ATOM 1594 N N . ARG A 1 202 ? 21.705 8.954 -23.120 1.00 93.94 202 ARG A N 1
ATOM 1595 C CA . ARG A 1 202 ? 21.821 8.500 -24.512 1.00 93.94 202 ARG A CA 1
ATOM 1596 C C . ARG A 1 202 ? 20.547 7.764 -24.931 1.00 93.94 202 ARG A C 1
ATOM 1598 O O . ARG A 1 202 ? 20.058 6.946 -24.152 1.00 93.94 202 ARG A O 1
ATOM 1605 N N . PRO A 1 203 ? 20.012 8.004 -26.139 1.00 95.31 203 PRO A N 1
ATOM 1606 C CA . PRO A 1 203 ? 18.813 7.320 -26.603 1.00 95.31 203 PRO A CA 1
ATOM 1607 C C . PRO A 1 203 ? 18.963 5.803 -26.722 1.00 95.31 203 PRO A C 1
ATOM 1609 O O . PRO A 1 203 ? 19.977 5.310 -27.214 1.00 95.31 203 PRO A O 1
ATOM 1612 N N . ILE A 1 204 ? 17.924 5.064 -26.325 1.00 94.38 204 ILE A N 1
ATOM 1613 C CA . ILE A 1 204 ? 17.879 3.600 -26.424 1.00 94.38 204 ILE A CA 1
ATOM 1614 C C . ILE A 1 204 ? 16.850 3.189 -27.474 1.00 94.38 204 ILE A C 1
ATOM 1616 O O . ILE A 1 204 ? 15.650 3.364 -27.276 1.00 94.38 204 ILE A O 1
ATOM 1620 N N . SER A 1 205 ? 17.320 2.575 -28.560 1.00 95.62 205 SER A N 1
ATOM 1621 C CA . SER A 1 205 ? 16.472 2.008 -29.618 1.00 95.62 205 SER A CA 1
ATOM 1622 C C . SER A 1 205 ? 15.987 0.593 -29.290 1.00 95.62 205 SER A C 1
ATOM 1624 O O . SER A 1 205 ? 16.700 -0.207 -28.666 1.00 95.62 205 SER A O 1
ATOM 1626 N N . GLY A 1 206 ? 14.770 0.260 -29.725 1.00 93.31 206 GLY A N 1
ATOM 1627 C CA . GLY A 1 206 ? 14.168 -1.064 -29.575 1.00 93.31 206 GLY A CA 1
ATOM 1628 C C . GLY A 1 206 ? 13.939 -1.473 -28.119 1.00 93.31 206 GLY A C 1
ATOM 1629 O O . GLY A 1 206 ? 14.109 -2.648 -27.784 1.00 93.31 206 GLY A O 1
ATOM 1630 N N . ALA A 1 207 ? 13.671 -0.515 -27.230 1.00 94.19 207 ALA A N 1
ATOM 1631 C CA . ALA A 1 207 ? 13.149 -0.787 -25.897 1.00 94.19 207 ALA A CA 1
ATOM 1632 C C . ALA A 1 207 ? 11.645 -1.047 -26.012 1.00 94.19 207 ALA A C 1
ATOM 1634 O O . ALA A 1 207 ? 10.929 -0.275 -26.648 1.00 94.19 207 ALA A O 1
ATOM 1635 N N . VAL A 1 208 ? 11.174 -2.140 -25.419 1.00 93.94 208 VAL A N 1
ATOM 1636 C CA . VAL A 1 208 ? 9.766 -2.533 -25.448 1.00 93.94 208 VAL A CA 1
ATOM 1637 C C . VAL A 1 208 ? 9.026 -1.739 -24.384 1.00 93.94 208 VAL A C 1
ATOM 1639 O O . VAL A 1 208 ? 9.324 -1.857 -23.199 1.00 93.94 208 VAL A O 1
ATOM 1642 N N . VAL A 1 209 ? 8.053 -0.943 -24.809 1.00 91.19 209 VAL A N 1
ATOM 1643 C CA . VAL A 1 209 ? 7.212 -0.118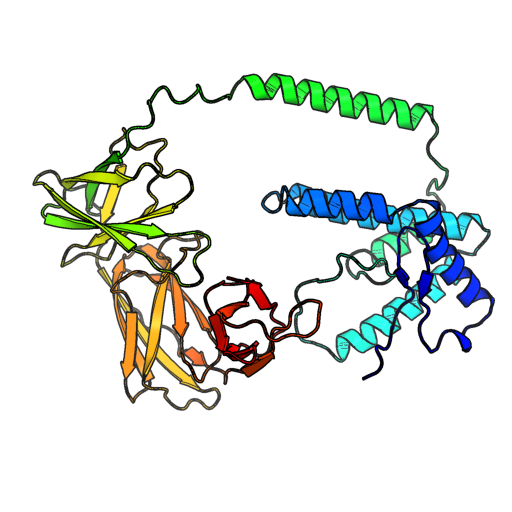 -23.946 1.00 91.19 209 VAL A CA 1
ATOM 1644 C C . VAL A 1 209 ? 5.834 -0.754 -23.881 1.00 91.19 209 VAL A C 1
ATOM 1646 O O . VAL A 1 209 ? 5.124 -0.789 -24.882 1.00 91.19 209 VAL A O 1
ATOM 1649 N N . SER A 1 210 ? 5.449 -1.251 -22.710 1.00 88.12 210 SER A N 1
ATOM 1650 C CA . SER A 1 210 ? 4.147 -1.874 -22.467 1.00 88.12 210 SER A CA 1
ATOM 1651 C C . SER A 1 210 ? 3.320 -1.031 -21.511 1.00 88.12 210 SER A C 1
ATOM 1653 O O . SER A 1 210 ? 3.816 -0.558 -20.490 1.00 88.12 210 SER A O 1
ATOM 1655 N N . THR A 1 211 ? 2.046 -0.855 -21.839 1.00 83.88 211 THR A N 1
ATOM 1656 C CA . THR A 1 211 ? 1.097 -0.078 -21.038 1.00 83.88 211 THR A CA 1
ATOM 1657 C C . THR A 1 211 ? -0.022 -0.959 -20.519 1.00 83.88 211 THR A C 1
ATOM 1659 O O . THR A 1 211 ? -0.496 -1.869 -21.209 1.00 83.88 211 THR A O 1
ATOM 1662 N N . TYR A 1 212 ? -0.462 -0.672 -19.300 1.00 76.88 212 TYR A N 1
ATOM 1663 C CA . TYR A 1 212 ? -1.489 -1.444 -18.620 1.00 76.88 212 TYR A CA 1
ATOM 1664 C C . TYR A 1 212 ? -2.566 -0.518 -18.052 1.00 76.88 212 TYR A C 1
ATOM 1666 O O . TYR A 1 212 ? -2.267 0.579 -17.577 1.00 76.88 212 TYR A O 1
ATOM 1674 N N . SER A 1 213 ? -3.830 -0.947 -18.106 1.00 70.69 213 SER A N 1
ATOM 1675 C CA . SER A 1 213 ? -4.892 -0.315 -17.317 1.00 70.69 213 SER A CA 1
ATOM 1676 C C . SER A 1 213 ? -4.911 -0.936 -15.936 1.00 70.69 213 SER A C 1
ATOM 1678 O O . SER A 1 213 ? -5.101 -2.148 -15.819 1.00 70.69 213 SER A O 1
ATOM 1680 N N . GLU A 1 214 ? -4.787 -0.110 -14.910 1.00 61.09 214 GLU A N 1
ATOM 1681 C CA . GLU A 1 214 ? -5.056 -0.499 -13.533 1.00 61.09 214 GLU A CA 1
ATOM 1682 C C . GLU A 1 214 ? -6.464 -0.026 -13.187 1.00 61.09 214 GLU A C 1
ATOM 1684 O O . GLU A 1 214 ? -6.717 1.175 -13.098 1.00 61.09 214 GLU A O 1
ATOM 1689 N N . ILE A 1 215 ? -7.398 -0.968 -13.039 1.00 52.31 215 ILE A N 1
ATOM 1690 C CA . ILE A 1 215 ? -8.753 -0.657 -12.581 1.00 52.31 215 ILE A CA 1
ATOM 1691 C C . ILE A 1 215 ? -8.666 -0.483 -11.057 1.00 52.31 215 ILE A C 1
ATOM 1693 O O . ILE A 1 215 ? -8.460 -1.483 -10.366 1.00 52.31 215 ILE A O 1
ATOM 1697 N N . PRO A 1 216 ? -8.845 0.732 -10.499 1.00 41.62 216 PRO A N 1
ATOM 1698 C CA . PRO A 1 216 ? -8.607 1.005 -9.073 1.00 41.62 216 PRO A CA 1
ATOM 1699 C C . PRO A 1 216 ? -9.534 0.228 -8.123 1.00 41.62 216 PRO A C 1
ATOM 1701 O O . PRO A 1 216 ? -9.324 0.229 -6.914 1.00 41.62 216 PRO A O 1
ATOM 1704 N N . ARG A 1 217 ? -10.586 -0.399 -8.665 1.00 39.69 217 ARG A N 1
ATOM 1705 C CA . ARG A 1 217 ? -11.638 -1.114 -7.932 1.00 39.69 217 ARG A CA 1
ATOM 1706 C C . ARG A 1 217 ? -11.766 -2.594 -8.295 1.00 39.69 217 ARG A C 1
ATOM 1708 O O . ARG A 1 217 ? -12.638 -3.261 -7.752 1.00 39.69 217 ARG A O 1
ATOM 1715 N N . ALA A 1 218 ? -10.944 -3.118 -9.206 1.00 35.88 218 ALA A N 1
ATOM 1716 C CA . ALA A 1 218 ? -11.002 -4.539 -9.527 1.00 35.88 218 ALA A CA 1
ATOM 1717 C C . ALA A 1 218 ? -10.183 -5.345 -8.509 1.00 35.88 218 ALA A C 1
ATOM 1719 O O . ALA A 1 218 ? -9.018 -5.074 -8.247 1.00 35.88 218 ALA A O 1
ATOM 1720 N N . ILE A 1 219 ? -10.844 -6.363 -7.972 1.00 40.16 219 ILE A N 1
ATOM 1721 C CA . ILE A 1 219 ? -10.491 -7.297 -6.885 1.00 40.16 219 ILE A CA 1
ATOM 1722 C C . ILE A 1 219 ? -9.249 -8.169 -7.146 1.00 40.16 219 ILE A C 1
ATOM 1724 O O . ILE A 1 219 ? -8.762 -8.903 -6.288 1.00 40.16 219 ILE A O 1
ATOM 1728 N N . TRP A 1 220 ? -8.690 -8.042 -8.333 1.00 34.78 220 TRP A N 1
ATOM 1729 C CA . TRP A 1 220 ? -7.417 -8.599 -8.729 1.00 34.78 220 TRP A CA 1
ATOM 1730 C C . TRP A 1 220 ? -6.686 -7.437 -9.376 1.00 34.78 220 TRP A C 1
ATOM 1732 O O . TRP A 1 220 ? -7.325 -6.643 -10.065 1.00 34.78 220 TRP A O 1
ATOM 1742 N N . GLY A 1 221 ? -5.370 -7.335 -9.232 1.00 44.84 221 GLY A N 1
ATOM 1743 C CA . GLY A 1 221 ? -4.567 -6.448 -10.077 1.00 44.84 221 GLY A CA 1
ATOM 1744 C C . GLY A 1 221 ? -4.607 -6.885 -11.551 1.00 44.84 221 GLY A C 1
ATOM 1745 O O . GLY A 1 221 ? -3.554 -7.151 -12.130 1.00 44.84 221 GLY A O 1
ATOM 1746 N N . VAL A 1 222 ? -5.804 -7.019 -12.152 1.00 42.25 222 VAL A N 1
ATOM 1747 C CA . VAL A 1 222 ? -6.058 -7.310 -13.561 1.00 42.25 222 VAL A CA 1
ATOM 1748 C C . VAL A 1 222 ? -5.591 -6.095 -14.327 1.00 42.25 222 VAL A C 1
ATOM 1750 O O . VAL A 1 222 ? -6.343 -5.202 -14.706 1.00 42.25 222 VAL A O 1
ATOM 1753 N N . THR A 1 223 ? -4.291 -6.074 -14.549 1.00 55.03 223 THR A N 1
ATOM 1754 C CA . THR A 1 223 ? -3.673 -5.229 -15.542 1.00 55.03 223 THR A CA 1
ATOM 1755 C C . THR A 1 223 ? -4.033 -5.824 -16.891 1.00 55.03 223 THR A C 1
ATOM 1757 O O . THR A 1 223 ? -3.458 -6.821 -17.333 1.00 55.03 223 THR A O 1
ATOM 1760 N N . LYS A 1 224 ? -5.025 -5.239 -17.558 1.00 64.12 224 LYS A N 1
ATOM 1761 C CA . LYS A 1 224 ? -5.238 -5.519 -18.975 1.00 64.12 224 LYS A CA 1
ATOM 1762 C C . LYS A 1 224 ? -4.110 -4.825 -19.733 1.00 64.12 224 LYS A C 1
ATOM 1764 O O . LYS A 1 224 ? -3.929 -3.616 -19.589 1.00 64.12 224 LYS A O 1
ATOM 1769 N N . SER A 1 225 ? -3.327 -5.594 -20.490 1.00 69.44 225 SER A N 1
ATOM 1770 C CA . SER A 1 225 ? -2.376 -5.007 -21.438 1.00 69.44 225 SER A CA 1
ATOM 1771 C C . SER A 1 225 ? -3.174 -4.197 -22.454 1.00 69.44 225 SER A C 1
ATOM 1773 O O . SER A 1 225 ? -4.145 -4.697 -23.024 1.00 69.44 225 SER A O 1
ATOM 1775 N N . LEU A 1 226 ? -2.822 -2.924 -22.595 1.00 73.31 226 LEU A N 1
ATOM 1776 C CA . LEU A 1 226 ? -3.535 -1.996 -23.466 1.00 73.31 226 LEU A CA 1
ATOM 1777 C C . LEU A 1 226 ? -2.843 -1.871 -24.809 1.00 73.31 226 LEU A C 1
ATOM 1779 O O . LEU A 1 226 ? -3.489 -1.939 -25.849 1.00 73.31 226 LEU A O 1
ATOM 1783 N N . SER A 1 227 ? -1.534 -1.654 -24.768 1.00 79.75 227 SER A N 1
ATOM 1784 C CA . SER A 1 227 ? -0.726 -1.436 -25.954 1.00 79.75 227 SER A CA 1
ATOM 1785 C C . SER A 1 227 ? 0.742 -1.682 -25.641 1.00 79.75 227 SER A C 1
ATOM 1787 O O . SER A 1 227 ? 1.216 -1.361 -24.542 1.00 79.75 227 SER A O 1
ATOM 1789 N N . THR A 1 228 ? 1.451 -2.222 -26.625 1.00 86.00 228 THR A N 1
ATOM 1790 C CA . THR A 1 228 ? 2.896 -2.429 -26.595 1.00 86.00 228 THR A CA 1
ATOM 1791 C C . THR A 1 228 ? 3.498 -1.815 -27.853 1.00 86.00 228 THR A C 1
ATOM 1793 O O . THR A 1 228 ? 3.012 -2.045 -28.957 1.00 86.00 228 THR A O 1
ATOM 1796 N N . THR A 1 229 ? 4.560 -1.033 -27.687 1.00 91.81 229 THR A N 1
ATOM 1797 C CA . THR A 1 229 ? 5.307 -0.387 -28.773 1.00 91.81 229 THR A CA 1
ATOM 1798 C C . THR A 1 229 ? 6.811 -0.530 -28.536 1.00 91.81 229 THR A C 1
ATOM 1800 O O . THR A 1 229 ? 7.235 -1.055 -27.504 1.00 91.81 229 THR A O 1
ATOM 1803 N N . GLN A 1 230 ? 7.630 -0.093 -29.489 1.00 94.31 230 GLN A N 1
ATOM 1804 C CA . GLN A 1 230 ? 9.084 -0.060 -29.352 1.00 94.31 230 GLN A CA 1
ATOM 1805 C C . GLN A 1 230 ? 9.619 1.346 -29.599 1.00 94.31 230 GLN A C 1
ATOM 1807 O O . GLN A 1 230 ? 9.060 2.099 -30.396 1.00 94.31 230 GLN A O 1
ATOM 1812 N N . SER A 1 231 ? 10.705 1.698 -28.914 1.00 94.25 231 SER A N 1
ATOM 1813 C CA . SER A 1 231 ? 11.400 2.957 -29.164 1.00 94.25 231 SER A CA 1
ATOM 1814 C C . SER A 1 231 ? 12.139 2.959 -30.509 1.00 94.25 231 SER A C 1
ATOM 1816 O O . SER A 1 231 ? 12.721 1.952 -30.916 1.00 94.25 231 SER A O 1
ATOM 1818 N N . ASP A 1 232 ? 12.129 4.109 -31.185 1.00 93.25 232 ASP A N 1
ATOM 1819 C CA . ASP A 1 232 ? 12.840 4.354 -32.441 1.00 93.25 232 ASP A CA 1
ATOM 1820 C C . ASP A 1 232 ? 14.360 4.542 -32.231 1.00 93.25 232 ASP A C 1
ATOM 1822 O O . ASP A 1 232 ? 14.882 4.482 -31.116 1.00 93.25 232 ASP A O 1
ATOM 1826 N N . ASN A 1 233 ? 15.096 4.819 -33.312 1.00 92.50 233 ASN A N 1
ATOM 1827 C CA . ASN A 1 233 ? 16.549 5.047 -33.272 1.00 92.50 233 ASN A CA 1
ATOM 1828 C C . ASN A 1 233 ? 16.976 6.270 -32.440 1.00 92.50 233 ASN A C 1
ATOM 1830 O O . ASN A 1 233 ? 18.141 6.377 -32.065 1.00 92.50 233 ASN A O 1
ATOM 1834 N N . GLN A 1 234 ? 16.049 7.180 -32.143 1.00 91.75 234 GLN A N 1
ATOM 1835 C CA . GLN A 1 234 ? 16.238 8.333 -31.262 1.00 91.75 234 GLN A CA 1
ATOM 1836 C C . GLN A 1 234 ? 15.638 8.089 -29.867 1.00 91.75 234 GLN A C 1
ATOM 1838 O O . GLN A 1 234 ? 15.483 9.027 -29.080 1.00 91.75 234 GLN A O 1
ATOM 1843 N N . GLY A 1 235 ? 15.306 6.837 -29.542 1.00 90.94 235 GLY A N 1
ATOM 1844 C CA . GLY A 1 235 ? 14.713 6.429 -28.275 1.00 90.94 235 GLY A CA 1
ATOM 1845 C C . GLY A 1 235 ? 13.258 6.853 -28.102 1.00 90.94 235 GLY A C 1
ATOM 1846 O O . GLY A 1 235 ? 12.687 6.623 -27.043 1.00 90.94 235 GLY A O 1
ATOM 1847 N N . ARG A 1 236 ? 12.623 7.469 -29.096 1.00 93.75 236 ARG A N 1
ATOM 1848 C CA . ARG A 1 236 ? 11.265 8.000 -28.969 1.00 93.75 236 ARG A CA 1
ATOM 1849 C C . ARG A 1 236 ? 10.238 6.906 -29.193 1.00 93.75 236 ARG A C 1
ATOM 1851 O O . ARG A 1 236 ? 10.425 6.024 -30.023 1.00 93.75 236 ARG A O 1
ATOM 1858 N N . PHE A 1 237 ? 9.124 6.996 -28.491 1.00 92.50 237 PHE A N 1
ATOM 1859 C CA . PHE A 1 237 ? 7.969 6.141 -28.700 1.00 92.50 237 PHE A CA 1
ATOM 1860 C C . PHE A 1 237 ? 6.688 6.967 -28.632 1.00 92.50 237 PHE A C 1
ATOM 1862 O O . PHE A 1 237 ? 6.630 8.022 -27.994 1.00 92.50 237 PHE A O 1
ATOM 1869 N N . ALA A 1 238 ? 5.649 6.450 -29.277 1.00 89.19 238 ALA A N 1
ATOM 1870 C CA . ALA A 1 238 ? 4.292 6.949 -29.152 1.00 89.19 238 ALA A CA 1
ATOM 1871 C C . ALA A 1 238 ? 3.361 5.769 -28.875 1.00 89.19 238 ALA A C 1
ATOM 1873 O O . ALA A 1 238 ? 3.497 4.707 -29.488 1.00 89.19 238 ALA A O 1
ATOM 1874 N N . VAL A 1 239 ? 2.430 5.956 -27.945 1.00 87.25 239 VAL A N 1
ATOM 1875 C CA . VAL A 1 239 ? 1.421 4.956 -27.597 1.00 87.25 239 VAL A CA 1
ATOM 1876 C C . VAL A 1 239 ? 0.044 5.604 -27.567 1.00 87.25 239 VAL A C 1
ATOM 1878 O O . VAL A 1 239 ? -0.147 6.648 -26.947 1.00 87.25 239 VAL A O 1
ATOM 1881 N N . ASP A 1 240 ? -0.915 4.988 -28.252 1.00 84.56 240 ASP A N 1
ATOM 1882 C CA . ASP A 1 240 ? -2.315 5.405 -28.218 1.00 84.56 240 ASP A CA 1
ATOM 1883 C C . ASP A 1 240 ? -3.018 4.709 -27.054 1.00 84.56 240 ASP A C 1
ATOM 1885 O O . ASP A 1 240 ? -3.069 3.479 -26.991 1.00 84.56 240 ASP A O 1
ATOM 1889 N N . LEU A 1 241 ? -3.547 5.498 -26.120 1.00 79.75 241 LEU A N 1
ATOM 1890 C CA . LEU A 1 241 ? -4.229 5.005 -24.929 1.00 79.75 241 LEU A CA 1
ATOM 1891 C C . LEU A 1 241 ? -5.688 5.460 -24.918 1.00 79.75 241 LEU A C 1
ATOM 1893 O O . LEU A 1 241 ? -5.957 6.604 -25.275 1.00 79.75 241 LEU A O 1
ATOM 1897 N N . PRO A 1 242 ? -6.635 4.620 -24.469 1.00 75.56 242 PRO A N 1
ATOM 1898 C CA . PRO A 1 242 ? -8.017 5.046 -24.278 1.00 75.56 242 PRO A CA 1
ATOM 1899 C C . PRO A 1 242 ? -8.101 6.228 -23.306 1.00 75.56 242 PRO A C 1
ATOM 1901 O O . PRO A 1 242 ? -7.479 6.191 -22.239 1.00 75.56 242 PRO A O 1
ATOM 1904 N N . ASN A 1 243 ? -8.871 7.253 -23.672 1.00 72.31 243 ASN A N 1
ATOM 1905 C CA . ASN A 1 243 ? -9.100 8.431 -22.839 1.00 72.31 243 ASN A CA 1
ATOM 1906 C C . ASN A 1 243 ? -10.149 8.119 -21.765 1.00 72.31 243 ASN A C 1
ATOM 1908 O O . ASN A 1 243 ? -11.340 8.354 -21.954 1.00 72.31 243 ASN A O 1
ATOM 1912 N N . ASP A 1 244 ? -9.698 7.512 -20.672 1.00 67.62 244 ASP A N 1
ATOM 1913 C CA . ASP A 1 244 ? -10.536 7.151 -19.532 1.00 67.62 244 ASP A CA 1
ATOM 1914 C C . ASP A 1 244 ? -9.956 7.788 -18.259 1.00 67.62 244 ASP A C 1
ATOM 1916 O O . ASP A 1 244 ? -8.905 7.323 -17.786 1.00 67.62 244 ASP A O 1
ATOM 1920 N N . PRO A 1 245 ? -10.597 8.852 -17.734 1.00 57.34 245 PRO A N 1
ATOM 1921 C CA . PRO A 1 245 ? -10.110 9.601 -16.581 1.00 57.34 245 PRO A CA 1
ATOM 1922 C C . PRO A 1 245 ? -10.143 8.800 -15.271 1.00 57.34 245 PRO A C 1
ATOM 1924 O O . PRO A 1 245 ? -9.420 9.161 -14.343 1.00 57.34 245 PRO A O 1
ATOM 1927 N N . ASP A 1 246 ? -10.906 7.703 -15.200 1.00 54.16 246 ASP A N 1
ATOM 1928 C CA . ASP A 1 246 ? -11.109 6.921 -13.972 1.00 54.16 246 ASP A CA 1
ATOM 1929 C C . ASP A 1 246 ? -10.114 5.760 -13.803 1.00 54.16 246 ASP A C 1
ATOM 1931 O O . ASP A 1 246 ? -10.143 5.036 -12.804 1.00 54.16 246 ASP A O 1
ATOM 1935 N N . THR A 1 247 ? -9.197 5.577 -14.756 1.00 59.53 247 THR A N 1
ATOM 1936 C CA . THR A 1 247 ? -8.296 4.421 -14.781 1.00 59.53 247 THR A CA 1
ATOM 1937 C C . THR A 1 247 ? -6.829 4.874 -14.771 1.00 59.53 247 THR A C 1
ATOM 1939 O O . THR A 1 247 ? -6.358 5.576 -15.674 1.00 59.53 247 THR A O 1
ATOM 1942 N N . TYR A 1 248 ? -6.052 4.440 -13.772 1.00 58.16 248 TYR A N 1
ATOM 1943 C CA . TYR A 1 248 ? -4.609 4.700 -13.749 1.00 58.16 248 TYR A CA 1
ATOM 1944 C C . TYR A 1 248 ? -3.918 3.902 -14.859 1.00 58.16 248 TYR A C 1
ATOM 1946 O O . TYR A 1 248 ? -4.263 2.750 -15.135 1.00 58.16 248 TYR A O 1
ATOM 1954 N N . ARG A 1 249 ? -2.937 4.523 -15.523 1.00 71.75 249 ARG A N 1
ATOM 1955 C CA . ARG A 1 249 ? -2.138 3.875 -16.569 1.00 71.75 249 ARG A CA 1
ATOM 1956 C C . ARG A 1 249 ? -0.693 3.756 -16.113 1.00 71.75 249 ARG A C 1
ATOM 1958 O O . ARG A 1 249 ? 0.007 4.766 -15.982 1.00 71.75 249 ARG A O 1
ATOM 1965 N N . SER A 1 250 ? -0.259 2.523 -15.884 1.00 76.62 250 SER A N 1
ATOM 1966 C CA . SER A 1 250 ? 1.148 2.205 -15.681 1.00 76.62 250 SER A CA 1
ATOM 1967 C C . SER A 1 250 ? 1.814 1.877 -17.011 1.00 76.62 250 SER A C 1
ATOM 1969 O O . SER A 1 250 ? 1.204 1.358 -17.951 1.00 76.62 250 SER A O 1
ATOM 1971 N N . LEU A 1 251 ? 3.087 2.237 -17.089 1.00 83.50 251 LEU A N 1
ATOM 1972 C CA . LEU A 1 251 ? 3.961 2.002 -18.220 1.00 83.50 251 LEU A CA 1
ATOM 1973 C C . LEU A 1 251 ? 5.204 1.282 -17.709 1.00 83.50 251 LEU A C 1
ATOM 1975 O O . LEU A 1 251 ? 5.799 1.694 -16.713 1.00 83.50 251 LEU A O 1
ATOM 1979 N N . GLN A 1 252 ? 5.579 0.214 -18.402 1.00 87.69 252 GLN A N 1
ATOM 1980 C CA . GLN A 1 252 ? 6.767 -0.586 -18.144 1.00 87.69 252 GLN A CA 1
ATOM 1981 C C . GLN A 1 252 ? 7.640 -0.596 -19.394 1.00 87.69 252 GLN A C 1
ATOM 1983 O O . GLN A 1 252 ? 7.146 -0.836 -20.497 1.00 87.69 252 GLN A O 1
ATOM 1988 N N . ILE A 1 253 ? 8.932 -0.344 -19.218 1.00 91.00 253 ILE A N 1
ATOM 1989 C CA . ILE A 1 253 ? 9.924 -0.341 -20.287 1.00 91.00 253 ILE A CA 1
ATOM 1990 C C . ILE A 1 253 ? 10.951 -1.423 -20.005 1.00 91.00 253 ILE A C 1
ATOM 1992 O O . ILE A 1 253 ? 11.560 -1.460 -18.933 1.00 91.00 253 ILE A O 1
ATOM 1996 N N . GLU A 1 254 ? 11.162 -2.276 -20.999 1.00 92.25 254 GLU A N 1
ATOM 1997 C CA . GLU A 1 254 ? 12.124 -3.365 -20.950 1.00 92.25 254 GLU A CA 1
ATOM 1998 C C . GLU A 1 254 ? 13.100 -3.282 -22.119 1.00 92.25 254 GLU A C 1
ATOM 2000 O O . GLU A 1 254 ? 12.722 -3.116 -23.280 1.00 92.25 254 GLU A O 1
ATOM 2005 N N . LYS A 1 255 ? 14.383 -3.457 -21.812 1.00 93.94 255 LYS A N 1
ATOM 2006 C CA . LYS A 1 255 ? 15.437 -3.650 -22.802 1.00 93.94 255 LYS A CA 1
ATOM 2007 C C . LYS A 1 255 ? 16.433 -4.671 -22.250 1.00 93.94 255 LYS A C 1
ATOM 2009 O O . LYS A 1 255 ? 16.897 -4.491 -21.123 1.00 93.94 255 LYS A O 1
ATOM 2014 N N . PRO A 1 256 ? 16.792 -5.726 -23.004 1.00 92.31 256 PRO A N 1
ATOM 2015 C CA . PRO A 1 256 ? 17.878 -6.616 -22.606 1.00 92.31 256 PRO A CA 1
ATOM 2016 C C . PRO A 1 256 ? 19.154 -5.823 -22.291 1.00 92.31 256 PRO A C 1
ATOM 2018 O O . PRO A 1 256 ? 19.529 -4.932 -23.051 1.00 92.31 256 PRO A O 1
ATOM 2021 N N . GLY A 1 257 ? 19.797 -6.133 -21.165 1.00 90.00 257 GLY A N 1
ATOM 2022 C CA . GLY A 1 257 ? 20.973 -5.402 -20.677 1.00 90.00 257 GLY A CA 1
ATOM 2023 C C . GLY A 1 257 ? 20.670 -4.202 -19.773 1.00 90.00 257 GLY A C 1
ATOM 2024 O O . GLY A 1 257 ? 21.612 -3.592 -19.282 1.00 90.00 257 GLY A O 1
ATOM 2025 N N . PHE A 1 258 ? 19.397 -3.893 -19.506 1.00 92.25 258 PHE A N 1
ATOM 2026 C CA . PHE A 1 258 ? 18.968 -2.841 -18.580 1.00 92.25 258 PHE A CA 1
ATOM 2027 C C . PHE A 1 258 ? 18.031 -3.387 -17.498 1.00 92.25 258 PHE A C 1
ATOM 2029 O O . PHE A 1 258 ? 17.399 -4.433 -17.667 1.00 92.25 258 PHE A O 1
ATOM 2036 N N . GLY A 1 259 ? 17.947 -2.673 -16.376 1.00 90.25 259 GLY A N 1
ATOM 2037 C CA . GLY A 1 259 ? 16.920 -2.902 -15.368 1.00 90.25 259 GLY A CA 1
ATOM 2038 C C . GLY A 1 259 ? 15.555 -2.424 -15.861 1.00 90.25 259 GLY A C 1
ATOM 2039 O O . GLY A 1 259 ? 15.465 -1.459 -16.621 1.00 90.25 259 GLY A O 1
ATOM 2040 N N . VAL A 1 260 ? 14.487 -3.098 -15.433 1.00 90.00 260 VAL A N 1
ATOM 2041 C CA . VAL A 1 260 ? 13.115 -2.722 -15.804 1.00 90.00 260 VAL A CA 1
ATOM 2042 C C . VAL A 1 260 ? 12.796 -1.331 -15.256 1.00 90.00 260 VAL A C 1
ATOM 2044 O O . VAL A 1 260 ? 13.010 -1.061 -14.074 1.00 90.00 260 VAL A O 1
ATOM 2047 N N . SER A 1 261 ? 12.258 -0.456 -16.106 1.00 88.12 261 SER A N 1
ATOM 2048 C CA . SER A 1 261 ? 11.789 0.872 -15.702 1.00 88.12 261 SER A CA 1
ATOM 2049 C C . SER A 1 261 ? 10.267 0.895 -15.696 1.00 88.12 261 SER A C 1
ATOM 2051 O O . SER A 1 261 ? 9.628 0.400 -16.622 1.00 88.12 261 SER A O 1
ATOM 2053 N N . VAL A 1 262 ? 9.679 1.448 -14.640 1.00 85.00 262 VAL A N 1
ATOM 2054 C CA . VAL A 1 262 ? 8.227 1.545 -14.467 1.00 85.00 262 VAL A CA 1
ATOM 2055 C C . VAL A 1 262 ? 7.844 2.967 -14.101 1.00 85.00 262 VAL A C 1
ATOM 2057 O O . VAL A 1 262 ? 8.585 3.669 -13.412 1.00 85.00 262 VAL A O 1
ATOM 2060 N N . GLY A 1 263 ? 6.664 3.405 -14.522 1.00 79.25 263 GLY A N 1
ATOM 2061 C CA . GLY A 1 263 ? 6.118 4.689 -14.099 1.00 79.25 263 GLY A CA 1
ATOM 2062 C C . GLY A 1 263 ? 4.667 4.875 -14.480 1.00 79.25 263 GLY A C 1
ATOM 2063 O O . GLY A 1 263 ? 4.043 4.041 -15.128 1.00 79.25 263 GLY A O 1
ATOM 2064 N N . MET A 1 264 ? 4.142 6.026 -14.078 1.00 76.38 264 MET A N 1
ATOM 2065 C CA . MET A 1 264 ? 2.765 6.417 -14.347 1.00 76.38 264 MET A CA 1
ATOM 2066 C C . MET A 1 264 ? 2.704 7.447 -15.471 1.00 76.38 264 MET A C 1
ATOM 2068 O O . MET A 1 264 ? 3.559 8.342 -15.574 1.00 76.38 264 MET A O 1
ATOM 2072 N N . ILE A 1 265 ? 1.653 7.328 -16.275 1.00 73.88 265 ILE A N 1
ATOM 2073 C CA . ILE A 1 265 ? 1.291 8.293 -17.306 1.00 73.88 265 ILE A CA 1
ATOM 2074 C C . ILE A 1 265 ? 0.225 9.238 -16.742 1.00 73.88 265 ILE A C 1
ATOM 2076 O O . ILE A 1 265 ? -0.763 8.793 -16.165 1.00 73.88 265 ILE A O 1
ATOM 2080 N N . SER A 1 266 ? 0.427 10.544 -16.928 1.00 68.81 266 SER A N 1
ATOM 2081 C CA . SER A 1 266 ? -0.568 11.584 -16.647 1.00 68.81 266 SER A CA 1
ATOM 2082 C C . SER A 1 266 ? -1.110 12.118 -17.969 1.00 68.81 266 SER A C 1
ATOM 2084 O O . SER A 1 266 ? -0.335 12.606 -18.791 1.00 68.81 266 SER A O 1
ATOM 2086 N N . PHE A 1 267 ? -2.429 12.069 -18.169 1.00 67.19 267 PHE A N 1
ATOM 2087 C CA . PHE A 1 267 ? -3.054 12.608 -19.382 1.00 67.19 267 PHE A CA 1
ATOM 2088 C C . PHE A 1 267 ? -2.976 14.140 -19.471 1.00 67.19 267 PHE A C 1
ATOM 2090 O O . PHE A 1 267 ? -2.990 14.675 -20.575 1.00 67.19 267 PHE A O 1
ATOM 2097 N N . ARG A 1 268 ? -2.799 14.845 -18.339 1.00 64.19 268 ARG A N 1
ATOM 2098 C CA . ARG A 1 268 ? -2.603 16.309 -18.322 1.00 64.19 268 ARG A CA 1
ATOM 2099 C C . ARG A 1 268 ? -1.345 16.748 -19.077 1.00 64.19 268 ARG A C 1
ATOM 2101 O O . ARG A 1 268 ? -1.297 17.862 -19.584 1.00 64.19 268 ARG A O 1
ATOM 2108 N N . ASP A 1 269 ? -0.353 15.865 -19.175 1.00 62.47 269 ASP A N 1
ATOM 2109 C CA . ASP A 1 269 ? 0.924 16.123 -19.841 1.00 62.47 269 ASP A CA 1
ATOM 2110 C C . ASP A 1 269 ? 1.119 15.256 -21.092 1.00 62.47 269 ASP A C 1
ATOM 2112 O O . ASP A 1 269 ? 2.234 15.160 -21.590 1.00 62.47 269 ASP A O 1
ATOM 2116 N N . ALA A 1 270 ? 0.068 14.624 -21.628 1.00 64.81 270 ALA A N 1
ATOM 2117 C CA . ALA A 1 270 ? 0.204 13.683 -22.745 1.00 64.81 270 ALA A CA 1
ATOM 2118 C C . ALA A 1 270 ? 0.819 14.304 -24.015 1.00 64.81 270 ALA A C 1
ATOM 2120 O O . ALA A 1 270 ? 1.487 13.607 -24.778 1.00 64.81 270 ALA A O 1
ATOM 2121 N N . ALA A 1 271 ? 0.633 15.614 -24.212 1.00 65.81 271 ALA A N 1
ATOM 2122 C CA . ALA A 1 271 ? 1.236 16.376 -25.305 1.00 65.81 271 ALA A CA 1
ATOM 2123 C C . ALA A 1 271 ? 2.745 16.640 -25.117 1.00 65.81 271 ALA A C 1
ATOM 2125 O O . ALA A 1 271 ? 3.419 17.030 -26.069 1.00 65.81 271 ALA A O 1
ATOM 2126 N N . LYS A 1 272 ? 3.288 16.451 -23.907 1.00 78.06 272 LYS A N 1
ATOM 2127 C CA . LYS A 1 272 ? 4.710 16.637 -23.606 1.00 78.06 272 LYS A CA 1
ATOM 2128 C C . LYS A 1 272 ? 5.439 15.301 -23.705 1.00 78.06 272 LYS A C 1
ATOM 2130 O O . LYS A 1 272 ? 5.017 14.303 -23.124 1.00 78.06 272 LYS A O 1
ATOM 2135 N N . THR A 1 273 ? 6.586 15.296 -24.376 1.00 78.31 273 THR A N 1
ATOM 2136 C CA . THR A 1 273 ? 7.484 14.137 -24.378 1.00 78.31 273 THR A CA 1
ATOM 2137 C C . THR A 1 273 ? 8.085 13.958 -22.990 1.00 78.31 273 THR A C 1
ATOM 2139 O O . THR A 1 273 ? 8.825 14.818 -22.513 1.00 78.31 273 THR A O 1
ATOM 2142 N N . LYS A 1 274 ? 7.782 12.832 -22.342 1.00 84.94 274 LYS A N 1
ATOM 2143 C CA . LYS A 1 274 ? 8.382 12.471 -21.054 1.00 84.94 274 LYS A CA 1
ATOM 2144 C C . LYS A 1 274 ? 9.621 11.604 -21.257 1.00 84.94 274 LYS A C 1
ATOM 2146 O O . LYS A 1 274 ? 9.582 10.629 -22.007 1.00 84.94 274 LYS A O 1
ATOM 2151 N N . GLU A 1 275 ? 10.699 11.932 -20.559 1.00 89.44 275 GLU A N 1
ATOM 2152 C CA . GLU A 1 275 ? 11.916 11.119 -20.540 1.00 89.44 275 GLU A CA 1
ATOM 2153 C C . GLU A 1 275 ? 11.788 9.954 -19.553 1.00 89.44 275 GLU A C 1
ATOM 2155 O O . GLU A 1 275 ? 11.268 10.099 -18.443 1.00 89.44 275 GLU A O 1
ATOM 2160 N N . TRP A 1 276 ? 12.298 8.798 -19.963 1.00 89.00 276 TRP A N 1
ATOM 2161 C CA . TRP A 1 276 ? 12.313 7.562 -19.200 1.00 89.00 276 TRP A CA 1
ATOM 2162 C C . TRP A 1 276 ? 13.727 7.006 -19.170 1.00 89.00 276 TRP A C 1
ATOM 2164 O O . TRP A 1 276 ? 14.281 6.660 -20.211 1.00 89.00 276 TRP A O 1
ATOM 2174 N N . ILE A 1 277 ? 14.300 6.912 -17.975 1.00 90.50 277 ILE A N 1
ATOM 2175 C CA . ILE A 1 277 ? 15.669 6.438 -17.790 1.00 90.50 277 ILE A CA 1
ATOM 2176 C C . ILE A 1 277 ? 15.642 4.933 -17.509 1.00 90.50 277 ILE A C 1
ATOM 2178 O O . ILE A 1 277 ? 14.965 4.471 -16.583 1.00 90.50 277 ILE A O 1
ATOM 2182 N N . LEU A 1 278 ? 16.373 4.171 -18.319 1.00 91.50 278 LEU A N 1
ATOM 2183 C CA . LEU A 1 278 ? 16.710 2.775 -18.073 1.00 91.50 278 LEU A CA 1
ATOM 2184 C C . LEU A 1 278 ? 18.049 2.719 -17.338 1.00 91.50 278 LEU A C 1
ATOM 2186 O O . LEU A 1 278 ? 19.103 3.052 -17.886 1.00 91.50 278 LEU A O 1
ATOM 2190 N N . ASN A 1 279 ? 17.995 2.290 -16.082 1.00 91.88 279 ASN A N 1
ATOM 2191 C CA . ASN A 1 279 ? 19.185 2.111 -15.260 1.00 91.88 279 ASN A CA 1
ATOM 2192 C C . ASN A 1 279 ? 19.879 0.780 -15.584 1.00 91.88 279 ASN A C 1
ATOM 2194 O O . ASN A 1 279 ? 19.235 -0.149 -16.088 1.00 91.88 279 ASN A O 1
ATOM 2198 N N . PRO A 1 280 ? 21.179 0.645 -15.265 1.00 91.94 280 PRO A N 1
ATOM 2199 C CA . PRO A 1 280 ? 21.858 -0.642 -15.311 1.00 91.94 280 PRO A CA 1
ATOM 2200 C C . PRO A 1 280 ? 21.100 -1.708 -14.499 1.00 91.94 280 PRO A C 1
ATOM 2202 O O . PRO A 1 280 ? 20.474 -1.376 -13.484 1.00 91.94 280 PRO A O 1
ATOM 2205 N N . PRO A 1 281 ? 21.137 -2.980 -14.928 1.00 93.12 281 PRO A N 1
ATOM 2206 C CA . PRO A 1 281 ? 20.486 -4.060 -14.214 1.00 93.12 281 PRO A CA 1
ATOM 2207 C C . PRO A 1 281 ? 21.323 -4.469 -13.000 1.00 93.12 281 PRO A C 1
ATOM 2209 O O . PRO A 1 281 ? 22.551 -4.494 -13.047 1.00 93.12 281 PRO A O 1
ATOM 2212 N N . THR A 1 282 ? 20.644 -4.871 -11.936 1.00 93.94 282 THR A N 1
ATOM 2213 C CA . THR A 1 282 ? 21.206 -5.591 -10.794 1.00 93.94 282 THR A CA 1
ATOM 2214 C C . THR A 1 282 ? 20.343 -6.814 -10.492 1.00 93.94 282 THR A C 1
ATOM 2216 O O . THR A 1 282 ? 19.300 -7.044 -11.119 1.00 93.94 282 THR A O 1
ATOM 2219 N N . SER A 1 283 ? 20.791 -7.621 -9.539 1.00 93.00 283 SER A N 1
ATOM 2220 C CA . SER A 1 283 ? 20.054 -8.779 -9.054 1.00 93.00 283 SER A CA 1
ATOM 2221 C C . SER A 1 283 ? 19.988 -8.780 -7.538 1.00 93.00 283 SER A C 1
ATOM 2223 O O . SER A 1 283 ? 20.980 -8.474 -6.873 1.00 93.00 283 SER A O 1
ATOM 222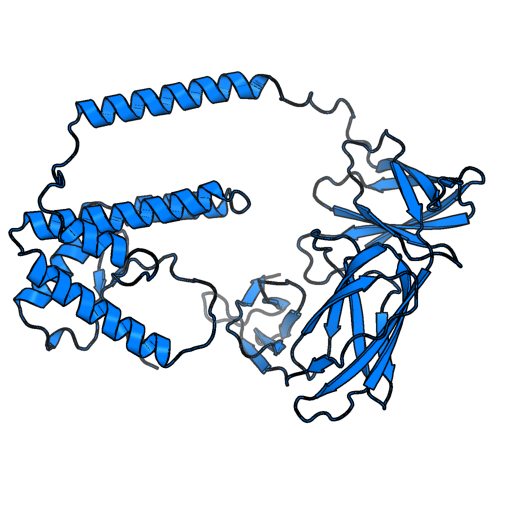5 N N . LEU A 1 284 ? 18.844 -9.196 -7.009 1.00 94.50 284 LEU A N 1
ATOM 2226 C CA . LEU A 1 284 ? 18.646 -9.428 -5.588 1.00 94.50 284 LEU A CA 1
ATOM 2227 C C . LEU A 1 284 ? 18.372 -10.911 -5.378 1.00 94.50 284 LEU A C 1
ATOM 2229 O O . LEU A 1 284 ? 17.547 -11.503 -6.076 1.00 94.50 284 LEU A O 1
ATOM 2233 N N . SER A 1 285 ? 19.076 -11.501 -4.425 1.00 94.69 285 SER A N 1
ATOM 2234 C CA . SER A 1 285 ? 18.902 -12.897 -4.034 1.00 94.69 285 SER A CA 1
ATOM 2235 C C . SER A 1 285 ? 18.652 -13.005 -2.542 1.00 94.69 285 SER A C 1
ATOM 2237 O O . SER A 1 285 ? 18.916 -12.061 -1.805 1.00 94.69 285 SER A O 1
ATOM 2239 N N . GLY A 1 286 ? 18.141 -14.137 -2.086 1.00 94.38 286 GLY A N 1
ATOM 2240 C CA . GLY A 1 286 ? 17.967 -14.396 -0.667 1.00 94.38 286 GLY A CA 1
ATOM 2241 C C . GLY A 1 286 ? 17.442 -15.798 -0.418 1.00 94.38 286 GLY A C 1
ATOM 2242 O O . GLY A 1 286 ? 17.347 -16.618 -1.330 1.00 94.38 286 GLY A O 1
ATOM 2243 N N . MET A 1 287 ? 17.071 -16.055 0.833 1.00 94.38 287 MET A N 1
ATOM 2244 C CA . MET A 1 287 ? 16.504 -17.332 1.260 1.00 94.38 287 MET A CA 1
ATOM 2245 C C . MET A 1 287 ? 15.201 -17.108 2.023 1.00 94.38 287 MET A C 1
ATOM 2247 O O . MET A 1 287 ? 15.069 -16.117 2.742 1.00 94.38 287 MET A O 1
ATOM 2251 N N . VAL A 1 288 ? 14.251 -18.027 1.876 1.00 94.50 288 VAL A N 1
ATOM 2252 C CA . VAL A 1 288 ? 12.995 -18.066 2.625 1.00 94.50 288 VAL A CA 1
ATOM 2253 C C . VAL A 1 288 ? 12.955 -19.324 3.484 1.00 94.50 288 VAL A C 1
ATOM 2255 O O . VAL A 1 288 ? 13.139 -20.439 2.990 1.00 94.50 288 VAL A O 1
ATOM 2258 N N . THR A 1 289 ? 12.677 -19.147 4.772 1.00 93.38 289 THR A N 1
ATOM 2259 C CA . THR A 1 289 ? 12.506 -20.241 5.732 1.00 93.38 289 THR A CA 1
ATOM 2260 C C . THR A 1 289 ? 11.206 -20.089 6.509 1.00 93.38 289 THR A C 1
ATOM 2262 O O . THR A 1 289 ? 10.624 -19.006 6.554 1.00 93.38 289 THR A O 1
ATOM 2265 N N . ASP A 1 290 ? 10.760 -21.153 7.169 1.00 89.75 290 ASP A N 1
ATOM 2266 C CA . ASP A 1 290 ? 9.725 -21.052 8.196 1.00 89.75 290 ASP A CA 1
ATOM 2267 C C . ASP A 1 290 ? 10.280 -20.466 9.510 1.00 89.75 290 ASP A C 1
ATOM 2269 O O . ASP A 1 290 ? 11.461 -20.113 9.633 1.00 89.75 290 ASP A O 1
ATOM 2273 N N . GLU A 1 291 ? 9.402 -20.360 10.505 1.00 85.00 291 GLU A N 1
ATOM 2274 C CA . GLU A 1 291 ? 9.699 -19.915 11.870 1.00 85.00 291 GLU A CA 1
ATOM 2275 C C . GLU A 1 291 ? 10.756 -20.765 12.598 1.00 85.00 291 GLU A C 1
ATOM 2277 O O . GLU A 1 291 ? 11.463 -20.243 13.461 1.00 85.00 291 GLU A O 1
ATOM 2282 N N . ASN A 1 292 ? 10.931 -22.028 12.198 1.00 87.44 292 ASN A N 1
ATOM 2283 C CA . ASN A 1 292 ? 11.910 -22.961 12.759 1.00 87.44 292 ASN A CA 1
ATOM 2284 C C . ASN A 1 292 ? 13.223 -22.998 11.956 1.00 87.44 292 ASN A C 1
ATOM 2286 O O . ASN A 1 292 ? 14.139 -23.739 12.307 1.00 87.44 292 ASN A O 1
ATOM 2290 N N . GLY A 1 293 ? 13.333 -22.203 10.886 1.00 87.94 293 GLY A N 1
ATOM 2291 C CA . GLY A 1 293 ? 14.513 -22.151 10.024 1.00 87.94 293 GLY A CA 1
ATOM 2292 C C . GLY A 1 293 ? 14.553 -23.220 8.929 1.00 87.94 293 GLY A C 1
ATOM 2293 O O . GLY A 1 293 ? 15.570 -23.346 8.252 1.00 87.94 293 GLY A O 1
ATOM 2294 N N . LYS A 1 294 ? 13.471 -23.974 8.705 1.00 91.88 294 LYS A N 1
ATOM 2295 C CA . LYS A 1 294 ? 13.384 -24.922 7.587 1.00 91.88 294 LYS A CA 1
ATOM 2296 C C . LYS A 1 294 ? 13.204 -24.162 6.274 1.00 91.88 294 LYS A C 1
ATOM 2298 O O . LYS A 1 294 ? 12.311 -23.326 6.164 1.00 91.88 294 LYS A O 1
ATOM 2303 N N . ALA A 1 295 ? 14.011 -24.486 5.269 1.00 94.12 295 ALA A N 1
ATOM 2304 C CA . ALA A 1 295 ? 13.895 -23.933 3.922 1.00 94.12 295 ALA A CA 1
ATOM 2305 C C . ALA A 1 295 ? 12.511 -24.185 3.294 1.00 94.12 295 ALA A C 1
ATOM 2307 O O . ALA A 1 295 ? 11.966 -25.290 3.387 1.00 94.12 295 ALA A O 1
ATOM 2308 N N . LEU A 1 296 ? 11.959 -23.162 2.634 1.00 92.12 296 LEU A N 1
ATOM 2309 C CA . LEU A 1 296 ? 10.638 -23.214 2.004 1.00 92.12 296 LEU A CA 1
ATOM 2310 C C . LEU A 1 296 ? 10.733 -23.064 0.486 1.00 92.12 296 LEU A C 1
ATOM 2312 O O . LEU A 1 296 ? 11.009 -21.974 -0.012 1.00 92.12 296 LEU A O 1
ATOM 2316 N N . GLY A 1 297 ? 10.443 -24.142 -0.246 1.00 92.50 297 GLY A N 1
ATOM 2317 C CA . GLY A 1 297 ? 10.341 -24.140 -1.709 1.00 92.50 297 GLY A CA 1
ATOM 2318 C C . GLY A 1 297 ? 8.941 -23.821 -2.234 1.00 92.50 297 GLY A C 1
ATOM 2319 O O . GLY A 1 297 ? 7.943 -24.066 -1.557 1.00 92.50 297 GLY A O 1
ATOM 2320 N N . GLY A 1 298 ? 8.869 -23.284 -3.454 1.00 89.56 298 GLY A N 1
ATOM 2321 C CA . GLY A 1 298 ? 7.612 -22.925 -4.121 1.00 89.56 298 GLY A CA 1
ATOM 2322 C C . GLY A 1 298 ? 6.952 -21.646 -3.593 1.00 89.56 298 GLY A C 1
ATOM 2323 O O . GLY A 1 298 ? 5.777 -2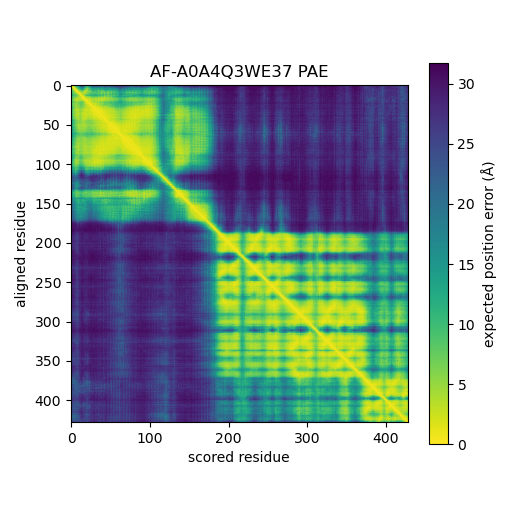1.405 -3.862 1.00 89.56 298 GLY A O 1
ATOM 2324 N N . ILE A 1 299 ? 7.682 -20.823 -2.839 1.00 90.06 299 ILE A N 1
ATOM 2325 C CA . ILE A 1 299 ? 7.212 -19.529 -2.343 1.00 90.06 299 ILE A CA 1
ATOM 2326 C C . ILE A 1 299 ? 7.447 -18.471 -3.418 1.00 90.06 299 ILE A C 1
ATOM 2328 O O . ILE A 1 299 ? 8.551 -18.362 -3.947 1.00 90.06 299 ILE A O 1
ATOM 2332 N N . ARG A 1 300 ? 6.427 -17.665 -3.725 1.00 90.62 300 ARG A N 1
ATOM 2333 C CA . ARG A 1 300 ? 6.544 -16.589 -4.713 1.00 90.62 300 ARG A CA 1
ATOM 2334 C C . ARG A 1 300 ? 7.146 -15.350 -4.072 1.00 90.62 300 ARG A C 1
ATOM 2336 O O . ARG A 1 300 ? 6.598 -14.836 -3.101 1.00 90.62 300 ARG A O 1
ATOM 2343 N N . VAL A 1 301 ? 8.235 -14.859 -4.650 1.00 91.19 301 VAL A N 1
ATOM 2344 C CA . VAL A 1 301 ? 8.851 -13.573 -4.308 1.00 91.19 301 VAL A CA 1
ATOM 2345 C C . VAL A 1 301 ? 8.713 -12.664 -5.521 1.00 91.19 301 VAL A C 1
ATOM 2347 O O . VAL A 1 301 ? 9.139 -13.035 -6.614 1.00 91.19 301 VAL A O 1
ATOM 2350 N N . ALA A 1 302 ? 8.100 -11.495 -5.350 1.00 88.44 302 ALA A N 1
ATOM 2351 C CA . ALA A 1 302 ? 7.832 -10.564 -6.443 1.00 88.44 302 ALA A CA 1
ATOM 2352 C C . ALA A 1 302 ? 8.184 -9.126 -6.055 1.00 88.44 302 ALA A C 1
ATOM 2354 O O . ALA A 1 302 ? 7.942 -8.699 -4.925 1.00 88.44 302 ALA A O 1
ATOM 2355 N N . ALA A 1 303 ? 8.738 -8.364 -6.998 1.00 85.88 303 ALA A N 1
ATOM 2356 C CA . ALA A 1 303 ? 8.887 -6.923 -6.847 1.00 85.88 303 ALA A CA 1
ATOM 2357 C C . ALA A 1 303 ? 7.511 -6.260 -6.984 1.00 85.88 303 ALA A C 1
ATOM 2359 O O . ALA A 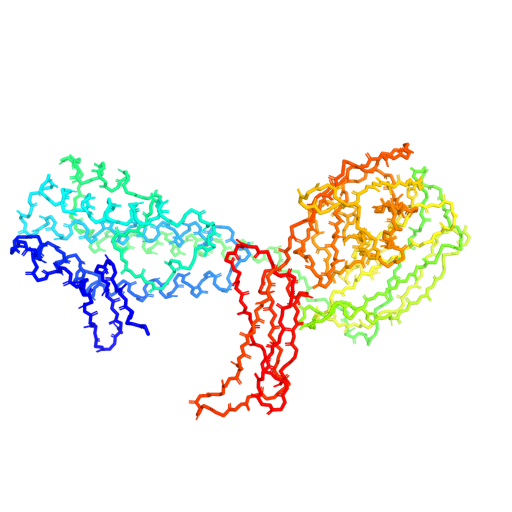1 303 ? 6.835 -6.410 -7.999 1.00 85.88 303 ALA A O 1
ATOM 2360 N N . ARG A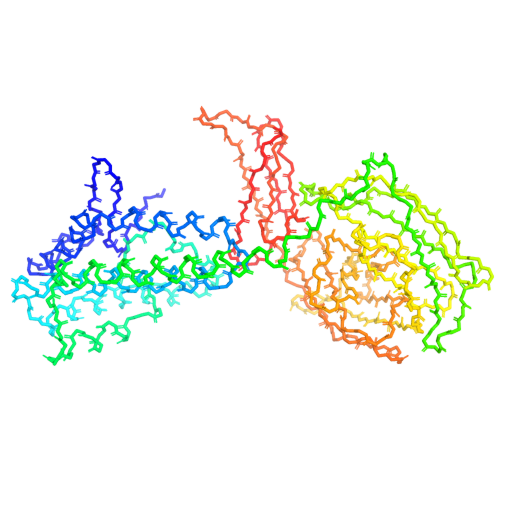 1 304 ? 7.095 -5.519 -5.960 1.00 77.19 304 ARG A N 1
ATOM 2361 C CA . ARG A 1 304 ? 5.800 -4.835 -5.885 1.00 77.19 304 ARG A CA 1
ATOM 2362 C C . ARG A 1 304 ? 5.883 -3.399 -6.385 1.00 77.19 304 ARG A C 1
ATOM 2364 O O . ARG A 1 304 ? 5.020 -2.955 -7.128 1.00 77.19 304 ARG A O 1
ATOM 2371 N N . SER A 1 305 ? 6.920 -2.669 -5.987 1.00 76.69 305 SER A N 1
ATOM 2372 C CA . SER A 1 305 ? 7.143 -1.293 -6.430 1.00 76.69 305 SER A CA 1
ATOM 2373 C C . SER A 1 305 ? 8.630 -1.027 -6.604 1.00 76.69 305 SER A C 1
ATOM 2375 O O . SER A 1 305 ? 9.436 -1.391 -5.752 1.00 76.69 305 SER A O 1
ATOM 2377 N N . LEU A 1 306 ? 8.987 -0.363 -7.703 1.00 75.62 306 LEU A N 1
ATOM 2378 C CA . LEU A 1 306 ? 10.345 0.131 -7.969 1.00 75.62 306 LEU A CA 1
ATOM 2379 C C . LEU A 1 306 ? 10.449 1.656 -7.798 1.00 75.62 306 LEU A C 1
ATOM 2381 O O . LEU A 1 306 ? 11.481 2.245 -8.127 1.00 75.62 306 LEU A O 1
ATOM 2385 N N . ILE A 1 307 ? 9.375 2.299 -7.322 1.00 67.44 307 ILE A N 1
ATOM 2386 C CA . ILE A 1 307 ? 9.315 3.739 -7.066 1.00 67.44 307 ILE A CA 1
ATOM 2387 C C . ILE A 1 307 ? 9.092 3.957 -5.575 1.00 67.44 307 ILE A C 1
ATOM 2389 O O . ILE A 1 307 ? 8.065 3.564 -5.018 1.00 67.44 307 ILE A O 1
ATOM 2393 N N . GLU A 1 308 ? 10.040 4.631 -4.936 1.00 59.03 308 GLU A N 1
ATOM 2394 C CA . GLU A 1 308 ? 9.962 4.941 -3.514 1.00 59.03 308 GLU A CA 1
ATOM 2395 C C . GLU A 1 308 ? 8.714 5.783 -3.188 1.00 59.03 308 GLU A C 1
ATOM 2397 O O . GLU A 1 308 ? 8.395 6.759 -3.869 1.00 59.03 308 GLU A O 1
ATOM 2402 N N . GLY A 1 309 ? 7.973 5.379 -2.150 1.00 49.75 309 GLY A N 1
ATOM 2403 C CA . GLY A 1 309 ? 6.815 6.120 -1.640 1.00 49.75 309 GLY A CA 1
ATOM 2404 C C . GLY A 1 309 ? 5.558 6.092 -2.519 1.00 49.75 309 GLY A C 1
ATOM 2405 O O . GLY A 1 309 ? 4.555 6.698 -2.143 1.00 49.75 309 GLY A O 1
ATOM 2406 N N . LYS A 1 310 ? 5.566 5.388 -3.660 1.00 56.69 310 LYS A N 1
ATOM 2407 C CA . LYS A 1 310 ? 4.372 5.178 -4.491 1.00 56.69 310 LYS A CA 1
ATOM 2408 C C . LYS A 1 310 ? 3.971 3.709 -4.452 1.00 56.69 310 LYS A C 1
ATOM 2410 O O . LYS A 1 310 ? 4.685 2.846 -4.962 1.00 56.69 310 LYS A O 1
ATOM 2415 N N . ALA A 1 311 ? 2.823 3.436 -3.836 1.00 45.88 311 ALA A N 1
ATOM 2416 C CA . ALA A 1 311 ? 2.215 2.115 -3.861 1.00 45.88 311 ALA A CA 1
ATOM 2417 C C . ALA A 1 311 ? 1.689 1.847 -5.279 1.00 45.88 311 ALA A C 1
ATOM 2419 O O . ALA A 1 311 ? 0.715 2.464 -5.705 1.00 45.88 311 ALA A O 1
ATOM 2420 N N . TYR A 1 312 ? 2.349 0.955 -6.015 1.00 52.66 312 TYR A N 1
ATOM 2421 C CA . TYR A 1 312 ? 1.764 0.358 -7.213 1.00 52.66 312 TYR A CA 1
ATOM 2422 C C . TYR A 1 312 ? 0.618 -0.571 -6.815 1.00 52.66 312 TYR A C 1
ATOM 2424 O O . TYR A 1 312 ? 0.686 -1.268 -5.797 1.00 52.66 312 TYR A O 1
ATOM 2432 N N . LEU A 1 313 ? -0.419 -0.625 -7.647 1.00 51.41 313 LEU A N 1
ATOM 2433 C CA . LEU A 1 313 ? -1.520 -1.574 -7.506 1.00 51.41 313 LEU A CA 1
ATOM 2434 C C . LEU A 1 313 ? -1.197 -2.884 -8.258 1.00 51.41 313 LEU A C 1
ATOM 2436 O O . LEU A 1 313 ? -1.961 -3.329 -9.109 1.00 51.41 313 LEU A O 1
ATOM 2440 N N . GLY A 1 314 ? -0.063 -3.530 -7.948 1.00 55.84 314 GLY A N 1
ATOM 2441 C CA . GLY A 1 314 ? 0.278 -4.868 -8.465 1.00 55.84 314 GLY A CA 1
ATOM 2442 C C . GLY A 1 314 ? 1.783 -5.169 -8.557 1.00 55.84 314 GLY A C 1
ATOM 2443 O O . GLY A 1 314 ? 2.579 -4.236 -8.532 1.00 55.84 314 GLY A O 1
ATOM 2444 N N . PRO A 1 315 ? 2.188 -6.453 -8.654 1.00 62.03 315 PRO A N 1
ATOM 2445 C CA . PRO A 1 315 ? 3.583 -6.833 -8.882 1.00 62.03 315 PRO A CA 1
ATOM 2446 C C . PRO A 1 315 ? 4.077 -6.362 -10.257 1.00 62.03 315 PRO A C 1
A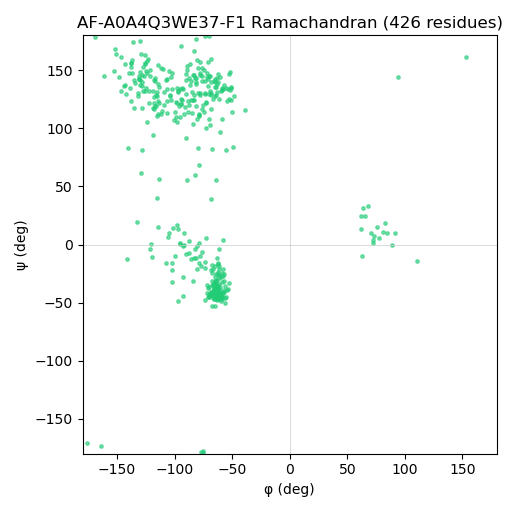TOM 2448 O O . PRO A 1 315 ? 3.345 -6.424 -11.249 1.00 62.03 315 PRO A O 1
ATOM 2451 N N . VAL A 1 316 ? 5.335 -5.924 -10.327 1.00 74.44 316 VAL A N 1
ATOM 2452 C CA . VAL A 1 316 ? 5.994 -5.540 -11.580 1.00 74.44 316 VAL A CA 1
ATOM 2453 C C . VAL A 1 316 ? 6.165 -6.780 -12.449 1.00 74.44 316 VAL A C 1
ATOM 2455 O O . VAL A 1 316 ? 6.737 -7.788 -12.023 1.00 74.44 316 VAL A O 1
ATOM 2458 N N . ARG A 1 317 ? 5.660 -6.725 -13.686 1.00 77.25 317 ARG A N 1
ATOM 2459 C CA . ARG A 1 317 ? 5.626 -7.909 -14.548 1.00 77.25 317 ARG A CA 1
ATOM 2460 C C . ARG A 1 317 ? 7.030 -8.383 -14.884 1.00 77.25 317 ARG A C 1
ATOM 2462 O O . ARG A 1 317 ? 7.896 -7.589 -15.237 1.00 77.25 317 ARG A O 1
ATOM 2469 N N . GLY A 1 318 ? 7.235 -9.695 -14.804 1.00 80.75 318 GLY A N 1
ATOM 2470 C CA . GLY A 1 318 ? 8.518 -10.318 -15.124 1.00 80.75 318 GLY A CA 1
ATOM 2471 C C . GLY A 1 318 ? 9.617 -10.096 -14.080 1.00 80.75 318 GLY A C 1
ATOM 2472 O O . GLY A 1 318 ? 10.758 -10.478 -14.345 1.00 80.75 318 GLY A O 1
ATOM 2473 N N . LEU A 1 319 ? 9.295 -9.508 -12.920 1.00 88.19 319 LEU A N 1
ATOM 2474 C CA . LEU A 1 319 ? 10.184 -9.385 -11.760 1.00 88.19 319 LEU A CA 1
ATOM 2475 C C . LEU A 1 319 ? 9.662 -10.208 -10.582 1.00 88.19 319 LEU A C 1
ATOM 2477 O O . LEU A 1 319 ? 9.416 -9.708 -9.483 1.00 88.19 319 LEU A O 1
ATOM 2481 N N . GLU A 1 320 ? 9.485 -11.496 -10.835 1.00 89.62 320 GLU A N 1
ATOM 2482 C CA . GLU A 1 320 ? 9.039 -12.465 -9.851 1.00 89.62 320 GLU A CA 1
ATOM 2483 C C . GLU A 1 320 ? 9.739 -13.798 -10.051 1.00 89.62 320 GLU A C 1
ATOM 2485 O O . GLU A 1 320 ? 10.213 -14.120 -11.140 1.00 89.62 320 GLU A O 1
ATOM 2490 N N . THR A 1 321 ? 9.813 -14.569 -8.977 1.00 93.44 321 THR A N 1
ATOM 2491 C CA . THR A 1 321 ? 10.458 -15.873 -8.970 1.00 93.44 321 THR A CA 1
ATOM 2492 C C . THR A 1 321 ? 9.809 -16.772 -7.923 1.00 93.44 321 THR A C 1
ATOM 2494 O O . THR A 1 321 ? 9.094 -16.302 -7.032 1.00 93.44 321 THR A O 1
ATOM 2497 N N . LEU A 1 322 ? 10.059 -18.072 -8.034 1.00 93.44 322 LEU A N 1
ATOM 2498 C CA . LEU A 1 322 ? 9.693 -19.057 -7.024 1.00 93.44 322 LEU A CA 1
ATOM 2499 C C . LEU A 1 322 ? 10.955 -19.524 -6.309 1.00 93.44 322 LEU A C 1
ATOM 2501 O O . LEU A 1 322 ? 11.992 -19.724 -6.941 1.00 93.44 322 LEU A O 1
ATOM 2505 N N . THR A 1 323 ? 10.861 -19.730 -4.999 1.00 95.00 323 THR A N 1
ATOM 2506 C CA . THR A 1 323 ? 11.961 -20.332 -4.249 1.00 95.00 323 THR A CA 1
ATOM 2507 C C . THR A 1 323 ? 12.195 -21.778 -4.686 1.00 95.00 323 THR A C 1
ATOM 2509 O O . THR A 1 323 ? 11.247 -22.537 -4.914 1.00 95.00 323 THR A O 1
ATOM 2512 N N . ASN A 1 324 ? 13.462 -22.181 -4.783 1.00 94.62 324 ASN A N 1
ATOM 2513 C CA . ASN A 1 324 ? 13.836 -23.573 -5.037 1.00 94.62 324 ASN A CA 1
ATOM 2514 C C . ASN A 1 324 ? 13.618 -24.452 -3.784 1.00 94.62 324 ASN A C 1
ATOM 2516 O O . ASN A 1 324 ? 13.207 -23.971 -2.730 1.00 94.62 324 ASN A O 1
ATOM 2520 N N . SER A 1 325 ? 13.911 -25.753 -3.856 1.00 92.88 325 SER A N 1
ATOM 2521 C CA . SER A 1 325 ? 13.772 -26.669 -2.708 1.00 92.88 325 SER A CA 1
ATOM 2522 C C . SER A 1 325 ? 14.662 -26.317 -1.506 1.00 92.88 325 SER A C 1
ATOM 2524 O O . SER A 1 325 ? 14.354 -26.731 -0.391 1.00 92.88 325 SER A O 1
ATOM 2526 N N . ALA A 1 326 ? 15.739 -25.555 -1.719 1.00 92.50 326 ALA A N 1
ATOM 2527 C CA . ALA A 1 326 ? 16.611 -25.020 -0.673 1.00 92.50 326 ALA A CA 1
ATOM 2528 C C . ALA A 1 326 ? 16.121 -23.666 -0.118 1.00 92.50 326 ALA A C 1
ATOM 2530 O O . ALA A 1 326 ? 16.756 -23.086 0.758 1.00 92.50 326 ALA A O 1
ATOM 2531 N N . GLY A 1 327 ? 14.967 -23.171 -0.578 1.00 92.06 327 GLY A N 1
ATOM 2532 C CA . GLY A 1 327 ? 14.387 -21.901 -0.148 1.00 92.06 327 GLY A CA 1
ATOM 2533 C C . GLY A 1 327 ? 15.040 -20.673 -0.776 1.00 92.06 327 GLY A C 1
ATOM 2534 O O . GLY A 1 327 ? 14.694 -19.551 -0.414 1.00 92.06 327 GLY A O 1
ATOM 2535 N N . GLU A 1 328 ? 15.968 -20.853 -1.709 1.00 96.06 328 GLU A N 1
ATOM 2536 C CA . GLU A 1 328 ? 16.694 -19.765 -2.355 1.00 96.06 328 GLU A CA 1
ATOM 2537 C C . GLU A 1 328 ? 15.857 -19.151 -3.471 1.00 96.06 328 GLU A C 1
ATOM 2539 O O . GLU A 1 328 ? 15.152 -19.847 -4.206 1.00 96.06 328 GLU A O 1
ATOM 2544 N N . TRP A 1 329 ? 15.967 -17.838 -3.626 1.00 95.75 329 TRP A N 1
ATOM 2545 C CA . TRP A 1 329 ? 15.330 -17.082 -4.693 1.00 95.75 329 TRP A CA 1
ATOM 2546 C C . TRP A 1 329 ? 16.295 -16.047 -5.254 1.00 95.75 329 TRP A C 1
ATOM 2548 O O . TRP A 1 329 ? 17.190 -15.553 -4.564 1.00 95.75 329 TRP A O 1
ATOM 2558 N N . LYS A 1 330 ? 16.088 -15.699 -6.523 1.00 95.38 330 LYS A N 1
ATOM 2559 C CA . LYS A 1 330 ? 16.826 -14.643 -7.207 1.00 95.38 330 LYS A CA 1
ATOM 2560 C C . LYS A 1 330 ? 15.922 -13.941 -8.209 1.00 95.38 330 LYS A C 1
ATOM 2562 O O . LYS A 1 330 ? 15.236 -14.599 -8.988 1.00 95.38 330 LYS A O 1
ATOM 2567 N N . ILE A 1 331 ? 15.938 -12.614 -8.176 1.00 93.56 331 ILE A N 1
ATOM 2568 C CA . ILE A 1 331 ? 15.288 -11.756 -9.164 1.00 93.56 331 ILE A CA 1
ATOM 2569 C C . ILE A 1 331 ? 16.386 -10.960 -9.864 1.00 93.56 331 ILE A C 1
ATOM 2571 O O . ILE A 1 331 ? 17.120 -10.197 -9.233 1.00 93.56 331 ILE A O 1
ATOM 2575 N N . ASP A 1 332 ? 16.491 -11.159 -11.172 1.00 91.56 332 ASP A N 1
ATOM 2576 C CA . ASP A 1 332 ? 17.385 -10.419 -12.059 1.00 91.56 332 ASP A CA 1
ATOM 2577 C C . ASP A 1 332 ? 16.649 -9.233 -12.708 1.00 91.56 332 ASP A C 1
ATOM 2579 O O . ASP A 1 332 ? 15.424 -9.129 -12.635 1.00 91.56 332 ASP A O 1
ATOM 2583 N N . ARG A 1 333 ? 17.389 -8.357 -13.402 1.00 90.50 333 ARG A N 1
ATOM 2584 C CA . ARG A 1 333 ? 16.847 -7.201 -14.154 1.00 90.50 333 ARG A CA 1
ATOM 2585 C C . ARG A 1 333 ? 16.190 -6.128 -13.275 1.00 90.50 333 ARG A C 1
ATOM 2587 O O . ARG A 1 333 ? 15.368 -5.346 -13.754 1.00 90.50 333 ARG A O 1
ATOM 2594 N N . LEU A 1 334 ? 16.576 -6.051 -12.005 1.00 91.25 334 LEU A N 1
ATOM 2595 C CA . LEU A 1 334 ? 16.170 -4.965 -11.116 1.00 91.25 334 LEU A CA 1
ATOM 2596 C C . LEU A 1 334 ? 16.933 -3.680 -11.485 1.00 91.25 334 LEU A C 1
ATOM 2598 O O . LEU A 1 334 ? 18.112 -3.766 -11.823 1.00 91.25 334 LEU A O 1
ATOM 2602 N N . PRO A 1 335 ? 16.314 -2.490 -11.456 1.00 90.00 335 PRO A N 1
ATOM 2603 C CA . PRO A 1 335 ? 17.015 -1.242 -11.744 1.00 90.00 335 PRO A CA 1
ATOM 2604 C C . PRO A 1 335 ? 17.861 -0.788 -10.551 1.00 90.00 335 PRO A C 1
ATOM 2606 O O . PRO A 1 335 ? 17.368 -0.673 -9.432 1.00 90.00 335 PRO A O 1
ATOM 2609 N N . VAL A 1 336 ? 19.127 -0.461 -10.794 1.00 89.81 336 VAL A N 1
ATOM 2610 C CA . VAL A 1 336 ? 19.987 0.161 -9.775 1.00 89.81 336 VAL A CA 1
ATOM 2611 C C . VAL A 1 336 ? 19.436 1.532 -9.359 1.00 89.81 336 VAL A C 1
ATOM 2613 O O . VAL A 1 336 ? 18.950 2.292 -10.200 1.00 89.81 336 VAL A O 1
ATOM 2616 N N . GLY A 1 337 ? 19.565 1.866 -8.072 1.00 81.94 337 GLY A N 1
ATOM 2617 C CA . GLY A 1 337 ? 19.441 3.234 -7.553 1.00 81.94 337 GLY A CA 1
ATOM 2618 C C . GLY A 1 337 ? 18.207 3.523 -6.699 1.00 81.94 337 GLY A C 1
ATOM 2619 O O . GLY A 1 337 ? 18.206 4.523 -5.988 1.00 81.94 337 GLY A O 1
ATOM 2620 N N . ASN A 1 338 ? 17.193 2.656 -6.705 1.00 72.94 338 ASN A N 1
ATOM 2621 C CA . ASN A 1 338 ? 15.960 2.886 -5.949 1.00 72.94 338 ASN A CA 1
ATOM 2622 C C . ASN A 1 338 ? 15.805 1.906 -4.787 1.00 72.94 338 ASN A C 1
ATOM 2624 O O . ASN A 1 338 ? 16.244 0.754 -4.845 1.00 72.94 338 ASN A O 1
ATOM 2628 N N . ARG A 1 339 ? 15.107 2.353 -3.740 1.00 84.56 339 ARG A N 1
ATOM 2629 C CA . ARG A 1 339 ? 14.526 1.453 -2.747 1.00 84.56 339 ARG A CA 1
ATOM 2630 C C . ARG A 1 339 ? 13.275 0.814 -3.345 1.00 84.56 339 ARG A C 1
ATOM 2632 O O . ARG A 1 339 ? 12.308 1.510 -3.647 1.00 84.56 339 ARG A O 1
ATOM 2639 N N . ALA A 1 340 ? 13.307 -0.501 -3.508 1.00 84.69 340 ALA A N 1
ATOM 2640 C CA . ALA A 1 340 ? 12.198 -1.282 -4.030 1.00 84.69 340 ALA A CA 1
ATOM 2641 C C . ALA A 1 340 ? 11.451 -2.002 -2.904 1.00 84.69 340 ALA A C 1
ATOM 2643 O O . ALA A 1 340 ? 12.036 -2.397 -1.893 1.00 84.69 340 ALA A O 1
ATOM 2644 N N . GLU A 1 341 ? 10.148 -2.161 -3.097 1.00 85.81 341 GLU A N 1
ATOM 2645 C CA . GLU A 1 341 ? 9.258 -2.955 -2.258 1.00 85.81 341 GLU A CA 1
ATOM 2646 C C . GLU A 1 341 ? 9.065 -4.331 -2.889 1.00 85.81 341 GLU A C 1
ATOM 2648 O O . GLU A 1 341 ? 8.809 -4.440 -4.089 1.00 85.81 341 GLU A O 1
ATOM 2653 N N . PHE A 1 342 ? 9.148 -5.372 -2.072 1.00 87.06 342 PHE A N 1
ATOM 2654 C CA . PHE A 1 342 ? 8.962 -6.760 -2.464 1.00 87.06 342 PHE A CA 1
ATOM 2655 C C . PHE A 1 342 ? 7.891 -7.406 -1.601 1.00 87.06 342 PHE A C 1
ATOM 2657 O O . PHE A 1 342 ? 7.736 -7.088 -0.421 1.00 87.06 342 PHE A O 1
ATOM 2664 N N . GLU A 1 343 ? 7.185 -8.360 -2.188 1.00 85.31 343 GLU A N 1
ATOM 2665 C CA . GLU A 1 343 ? 6.203 -9.185 -1.505 1.00 85.31 343 GLU A CA 1
ATOM 2666 C C . GLU A 1 343 ? 6.560 -10.664 -1.610 1.00 85.31 343 GLU A C 1
ATOM 2668 O O . GLU A 1 343 ? 7.093 -11.137 -2.615 1.00 85.31 343 GLU A O 1
ATOM 2673 N N . VAL A 1 344 ? 6.249 -11.386 -0.539 1.00 87.12 344 VAL A N 1
ATOM 2674 C CA . VAL A 1 344 ? 6.404 -12.831 -0.431 1.00 87.12 344 VAL A CA 1
ATOM 2675 C C . VAL A 1 344 ? 5.021 -13.427 -0.221 1.00 87.12 344 VAL A C 1
ATOM 2677 O O . VAL A 1 344 ? 4.344 -13.133 0.770 1.00 87.12 344 VAL A O 1
ATOM 2680 N N . LEU A 1 345 ? 4.594 -14.240 -1.181 1.00 81.94 345 LEU A N 1
ATOM 2681 C CA . LEU A 1 345 ? 3.253 -14.797 -1.261 1.00 81.94 345 LEU A CA 1
ATOM 2682 C C . LEU A 1 345 ? 3.312 -16.323 -1.196 1.00 81.94 345 LEU A C 1
ATOM 2684 O O . LEU A 1 345 ? 4.074 -16.975 -1.913 1.00 81.94 345 LEU A O 1
ATOM 2688 N N . SER A 1 346 ? 2.460 -16.893 -0.350 1.00 80.06 346 SER A N 1
ATOM 2689 C CA . SER A 1 346 ? 2.253 -18.332 -0.240 1.00 80.06 346 SER A CA 1
ATOM 2690 C C . SER A 1 346 ? 0.809 -18.618 0.166 1.00 80.06 346 SER A C 1
ATOM 2692 O O . SER A 1 346 ? 0.273 -17.892 1.000 1.00 80.06 346 SER A O 1
ATOM 2694 N N . PRO A 1 347 ? 0.187 -19.694 -0.343 1.00 69.94 347 PRO A N 1
ATOM 2695 C CA . PRO A 1 347 ? -1.106 -20.149 0.161 1.00 69.94 347 PRO A CA 1
ATOM 2696 C C . PRO A 1 347 ? -1.064 -20.626 1.623 1.00 69.94 347 PRO A C 1
ATOM 2698 O O . PRO A 1 347 ? -2.090 -20.628 2.293 1.00 69.94 347 PRO A O 1
ATOM 2701 N N . GLN A 1 348 ? 0.101 -21.071 2.114 1.00 74.06 348 GLN A N 1
ATOM 2702 C CA . GLN A 1 348 ? 0.241 -21.735 3.422 1.00 74.06 348 GLN A CA 1
ATOM 2703 C C . GLN A 1 348 ? 0.805 -20.819 4.517 1.00 74.06 348 GLN A C 1
ATOM 2705 O O . GLN A 1 348 ? 0.637 -21.080 5.710 1.00 74.06 348 GLN A O 1
ATOM 2710 N N . PHE A 1 349 ? 1.498 -19.755 4.120 1.00 81.31 349 PHE A N 1
ATOM 2711 C CA . PHE A 1 349 ? 2.183 -18.850 5.034 1.00 81.31 349 PHE A CA 1
ATOM 2712 C C . PHE A 1 349 ? 1.551 -17.467 5.006 1.00 81.31 349 PHE A C 1
ATOM 2714 O O . PHE A 1 349 ? 0.930 -17.062 4.025 1.00 81.31 349 PHE A O 1
ATOM 2721 N N . ALA A 1 350 ? 1.713 -16.745 6.107 1.00 77.81 350 ALA A N 1
ATOM 2722 C CA . ALA A 1 350 ? 1.262 -15.379 6.212 1.00 77.81 350 ALA A CA 1
ATOM 2723 C C . ALA A 1 350 ? 2.017 -14.513 5.198 1.00 77.81 350 ALA A C 1
ATOM 2725 O O . ALA A 1 350 ? 3.235 -14.644 5.033 1.00 77.81 350 ALA A O 1
ATOM 2726 N N . ARG A 1 351 ? 1.294 -13.612 4.531 1.00 76.06 351 ARG A N 1
ATOM 2727 C CA . ARG A 1 351 ? 1.901 -12.650 3.609 1.00 76.06 351 ARG A CA 1
ATOM 2728 C C . ARG A 1 351 ? 3.000 -11.849 4.309 1.00 76.06 351 ARG A C 1
ATOM 2730 O O . ARG A 1 351 ? 2.788 -11.323 5.401 1.00 76.06 351 ARG A O 1
ATOM 2737 N N . SER A 1 352 ? 4.135 -11.694 3.635 1.00 82.62 352 SER A N 1
ATOM 2738 C CA . SER A 1 352 ? 5.246 -10.867 4.104 1.00 82.62 352 SER A CA 1
ATOM 2739 C C . SER A 1 352 ? 5.665 -9.862 3.035 1.00 82.62 352 SER A C 1
ATOM 2741 O O . SER A 1 352 ? 5.467 -10.090 1.841 1.00 82.62 352 SER A O 1
ATOM 2743 N N . GLN A 1 353 ? 6.220 -8.734 3.466 1.00 84.81 353 GLN A N 1
ATOM 2744 C CA . GLN A 1 353 ? 6.736 -7.689 2.590 1.00 84.81 353 GLN A CA 1
ATOM 2745 C C . GLN A 1 353 ? 8.041 -7.145 3.153 1.00 84.81 353 GLN A C 1
ATOM 2747 O O . GLN A 1 353 ? 8.225 -7.083 4.371 1.00 84.81 353 GLN A O 1
ATOM 2752 N N . PHE A 1 354 ? 8.941 -6.743 2.268 1.00 86.50 354 PHE A N 1
ATOM 2753 C CA . PHE A 1 354 ? 10.221 -6.175 2.656 1.00 86.50 354 PHE A CA 1
ATOM 2754 C C . PHE A 1 354 ? 10.671 -5.117 1.658 1.00 86.50 354 PHE A C 1
ATOM 2756 O O . PHE A 1 354 ? 10.204 -5.061 0.523 1.00 86.50 354 PHE A O 1
ATOM 2763 N N . TYR A 1 355 ? 11.599 -4.271 2.094 1.00 88.25 355 TYR A N 1
ATOM 2764 C CA . TYR A 1 355 ? 12.198 -3.253 1.244 1.00 88.25 355 TYR A CA 1
ATOM 2765 C C . TYR A 1 355 ? 13.688 -3.522 1.104 1.00 88.25 355 TYR A C 1
ATOM 2767 O O . TYR A 1 355 ? 14.347 -3.858 2.093 1.00 88.25 355 TYR A O 1
ATOM 2775 N N . ALA A 1 356 ? 14.217 -3.322 -0.097 1.00 87.81 356 ALA A N 1
ATOM 2776 C CA . ALA A 1 356 ? 15.641 -3.443 -0.376 1.00 87.81 356 ALA A CA 1
ATOM 2777 C C . ALA A 1 356 ? 16.124 -2.254 -1.209 1.00 87.81 356 ALA A C 1
ATOM 2779 O O . ALA A 1 356 ? 15.438 -1.813 -2.132 1.00 87.81 356 ALA A O 1
ATOM 2780 N N . LEU A 1 357 ? 17.304 -1.736 -0.873 1.00 88.50 357 LEU A N 1
ATOM 2781 C CA . LEU A 1 357 ? 18.017 -0.793 -1.727 1.00 88.50 357 LEU A CA 1
ATOM 2782 C C . LEU A 1 357 ? 18.695 -1.575 -2.856 1.00 88.50 357 LEU A C 1
ATOM 2784 O O . LEU A 1 357 ? 19.390 -2.557 -2.599 1.00 88.50 357 LEU A O 1
ATOM 2788 N N . LEU A 1 358 ? 18.474 -1.155 -4.099 1.00 88.12 358 LEU A N 1
ATOM 2789 C CA . LEU A 1 358 ? 19.017 -1.825 -5.277 1.00 88.12 358 LEU A CA 1
ATOM 2790 C C . LEU A 1 358 ? 20.389 -1.249 -5.631 1.00 88.12 358 LEU A C 1
ATOM 2792 O O . LEU A 1 358 ? 20.506 -0.254 -6.350 1.00 88.12 358 LEU A O 1
ATOM 2796 N N . GLU A 1 359 ? 21.432 -1.874 -5.093 1.00 87.00 359 GLU A N 1
ATOM 2797 C CA . GLU A 1 359 ? 22.819 -1.469 -5.311 1.00 87.00 359 GLU A CA 1
ATOM 2798 C C . GLU A 1 359 ? 23.360 -1.912 -6.687 1.00 87.00 359 GLU A C 1
ATOM 2800 O O . GLU A 1 359 ? 22.870 -2.887 -7.267 1.00 87.00 359 GLU A O 1
ATOM 2805 N N . PRO A 1 360 ? 24.402 -1.235 -7.221 1.00 86.38 360 PRO A N 1
ATOM 2806 C CA . PRO A 1 360 ? 25.041 -1.619 -8.483 1.00 86.38 360 PRO A CA 1
ATOM 2807 C C . PRO A 1 360 ? 25.588 -3.049 -8.496 1.00 86.38 360 PRO A C 1
ATOM 2809 O O . PRO A 1 360 ? 25.639 -3.686 -9.545 1.00 86.38 360 PRO A O 1
ATOM 2812 N N . LYS A 1 361 ? 26.030 -3.546 -7.337 1.00 86.50 361 LYS A N 1
ATOM 2813 C CA . LYS A 1 361 ? 26.483 -4.926 -7.179 1.00 86.50 361 LYS A CA 1
ATOM 2814 C C . LYS A 1 361 ? 25.306 -5.799 -6.774 1.00 86.50 361 LYS A C 1
ATOM 2816 O O . LYS A 1 361 ? 24.482 -5.391 -5.961 1.00 86.50 361 LYS A O 1
ATOM 2821 N N . ALA A 1 362 ? 25.275 -7.014 -7.317 1.00 82.50 362 ALA A N 1
ATOM 2822 C CA . ALA A 1 362 ? 24.318 -8.028 -6.907 1.00 82.50 362 ALA A CA 1
ATOM 2823 C C . ALA A 1 362 ? 24.366 -8.208 -5.384 1.00 82.50 362 ALA A C 1
ATOM 2825 O O . ALA A 1 362 ? 25.435 -8.454 -4.820 1.00 82.50 362 ALA A O 1
ATOM 2826 N N . ALA A 1 363 ? 23.211 -8.076 -4.741 1.00 82.88 363 ALA A N 1
ATOM 2827 C CA . ALA A 1 363 ? 23.092 -8.128 -3.294 1.00 82.88 363 ALA A CA 1
ATOM 2828 C C . ALA A 1 363 ? 22.376 -9.408 -2.847 1.00 82.88 363 ALA A C 1
ATOM 2830 O O . ALA A 1 363 ? 21.522 -9.962 -3.551 1.00 82.88 363 ALA A O 1
ATOM 2831 N N . SER A 1 364 ? 22.722 -9.858 -1.644 1.00 87.94 364 SER A N 1
ATOM 2832 C CA . SER A 1 364 ? 21.976 -10.883 -0.921 1.00 87.94 364 SER A CA 1
ATOM 2833 C C . SER A 1 364 ? 21.162 -10.214 0.182 1.00 87.94 364 SER A C 1
ATOM 2835 O O . SER A 1 364 ? 21.686 -9.408 0.952 1.00 87.94 364 SER A O 1
ATOM 2837 N N . TYR A 1 365 ? 19.872 -10.518 0.230 1.00 89.50 365 TYR A N 1
ATOM 2838 C CA . TYR A 1 365 ? 18.949 -10.060 1.250 1.00 89.50 365 TYR A CA 1
ATOM 2839 C C . TYR A 1 365 ? 18.969 -11.031 2.440 1.00 89.50 365 TYR A C 1
ATOM 2841 O O . TYR A 1 365 ? 19.052 -12.247 2.230 1.00 89.50 365 TYR A O 1
ATOM 2849 N N . PRO A 1 366 ? 18.855 -10.537 3.688 1.00 90.94 366 PRO A N 1
ATOM 2850 C CA . PRO A 1 366 ? 18.740 -11.397 4.861 1.00 90.94 366 PRO A CA 1
ATOM 2851 C C . PRO A 1 366 ? 17.636 -12.450 4.722 1.00 90.94 366 PRO A C 1
ATOM 2853 O O . PRO A 1 366 ? 16.605 -12.209 4.093 1.00 90.94 366 PRO A O 1
ATOM 2856 N N . THR A 1 367 ? 17.829 -13.613 5.347 1.00 91.00 367 THR A N 1
ATOM 2857 C CA . THR A 1 367 ? 16.847 -14.702 5.313 1.00 91.00 367 THR A CA 1
ATOM 2858 C C . THR A 1 367 ? 15.472 -14.232 5.786 1.00 91.00 367 THR A C 1
ATOM 2860 O O . THR A 1 367 ? 15.304 -13.748 6.907 1.00 91.00 367 THR A O 1
ATOM 2863 N N . LEU A 1 368 ? 14.478 -14.425 4.926 1.00 91.31 368 LEU A N 1
ATOM 2864 C CA . LEU A 1 368 ? 13.087 -14.086 5.170 1.00 91.31 368 LEU A CA 1
ATOM 2865 C C . LEU A 1 368 ? 12.423 -15.235 5.926 1.00 91.31 368 LEU A C 1
ATOM 2867 O O . LEU A 1 368 ? 12.250 -16.327 5.387 1.00 91.31 368 LEU A O 1
ATOM 2871 N N . LYS A 1 369 ? 12.039 -14.984 7.177 1.00 90.50 369 LYS A N 1
ATOM 2872 C CA . LYS A 1 369 ? 11.299 -15.951 7.992 1.00 90.50 369 LYS A CA 1
ATOM 2873 C C . LYS A 1 369 ? 9.802 -15.739 7.813 1.00 90.50 369 LYS A C 1
ATOM 2875 O O . LYS A 1 369 ? 9.287 -14.673 8.150 1.00 90.50 369 LYS A O 1
ATOM 2880 N N . LEU A 1 370 ? 9.110 -16.747 7.295 1.00 87.19 370 LEU A N 1
ATOM 2881 C CA . LEU A 1 370 ? 7.661 -16.742 7.156 1.00 87.19 370 LEU A CA 1
ATOM 2882 C C . LEU A 1 370 ? 6.997 -17.397 8.360 1.00 87.19 370 LEU A C 1
ATOM 2884 O O . LEU A 1 370 ? 7.384 -18.478 8.801 1.00 87.19 370 LEU A O 1
ATOM 2888 N N . GLN A 1 371 ? 5.957 -16.739 8.856 1.00 83.81 371 GLN A N 1
ATOM 2889 C CA . GLN A 1 371 ? 5.069 -17.289 9.872 1.00 83.81 371 GLN A CA 1
ATOM 2890 C C . GLN A 1 371 ? 3.928 -18.039 9.197 1.00 83.81 371 GLN A C 1
ATOM 2892 O O . GLN A 1 371 ? 3.511 -17.682 8.089 1.00 83.81 371 GLN A O 1
ATOM 2897 N N . ARG A 1 372 ? 3.393 -19.068 9.856 1.00 81.19 372 ARG A N 1
ATOM 2898 C CA . ARG A 1 372 ? 2.190 -19.742 9.354 1.00 81.19 372 ARG A CA 1
ATOM 2899 C C . ARG A 1 372 ? 1.029 -18.757 9.225 1.00 81.19 372 ARG A C 1
ATOM 2901 O O . ARG A 1 372 ? 0.786 -17.939 10.111 1.00 81.19 372 ARG A O 1
ATOM 2908 N N . GLY A 1 373 ? 0.341 -18.838 8.090 1.00 74.62 373 GLY A N 1
ATOM 2909 C CA . GLY A 1 373 ? -0.829 -18.016 7.819 1.00 74.62 373 GLY A CA 1
ATOM 2910 C C . GLY A 1 373 ? -2.037 -18.530 8.588 1.00 74.62 373 GLY A C 1
ATOM 2911 O O . GLY A 1 373 ? -2.205 -19.735 8.763 1.00 74.62 373 GLY A O 1
ATOM 2912 N N . PHE A 1 374 ? -2.889 -17.613 9.023 1.00 75.06 374 PHE A N 1
ATOM 2913 C CA . PHE A 1 374 ? -4.219 -17.932 9.517 1.00 75.06 374 PHE A CA 1
ATOM 2914 C C . PHE A 1 374 ? -5.196 -17.979 8.348 1.00 75.06 374 PHE A C 1
ATOM 2916 O O . PHE A 1 374 ? -4.991 -17.364 7.300 1.00 75.06 374 PHE A O 1
ATOM 2923 N N . GLU A 1 375 ? -6.271 -18.723 8.541 1.00 76.62 375 GLU A N 1
ATOM 2924 C CA . GLU A 1 375 ? -7.323 -18.902 7.556 1.00 76.62 375 GLU A CA 1
ATOM 2925 C C . GLU A 1 375 ? -8.621 -18.342 8.138 1.00 76.62 375 GLU A C 1
ATOM 2927 O O . GLU A 1 375 ? -9.059 -18.771 9.208 1.00 76.62 375 GLU A O 1
ATOM 2932 N N . ALA A 1 376 ? -9.233 -17.370 7.459 1.00 76.56 376 ALA A N 1
ATOM 2933 C CA . ALA A 1 376 ? -10.573 -16.913 7.807 1.00 76.56 376 ALA A CA 1
ATOM 2934 C C . ALA A 1 376 ? -11.597 -17.660 6.960 1.00 76.56 376 ALA A C 1
ATOM 2936 O O . ALA A 1 376 ? -11.606 -17.565 5.734 1.00 76.56 376 ALA A O 1
ATOM 2937 N N . ARG A 1 377 ? -12.502 -18.364 7.637 1.00 83.12 377 ARG A N 1
ATOM 2938 C CA . ARG A 1 377 ? -13.663 -19.005 7.022 1.00 83.12 377 ARG A CA 1
ATOM 2939 C C . ARG A 1 377 ? -14.924 -18.336 7.536 1.00 83.12 377 ARG A C 1
ATOM 2941 O O . ARG A 1 377 ? -15.041 -18.070 8.733 1.00 83.12 377 ARG A O 1
ATOM 2948 N N . GLY A 1 378 ? -15.881 -18.099 6.652 1.00 82.56 378 GLY A N 1
ATOM 2949 C CA . GLY A 1 378 ? -17.144 -17.478 7.030 1.00 82.56 378 GLY A CA 1
ATOM 2950 C C . GLY A 1 378 ? -18.226 -17.655 5.980 1.00 82.56 378 GLY A C 1
ATOM 2951 O O . GLY A 1 378 ? -18.052 -18.386 5.004 1.00 82.56 378 GLY A O 1
ATOM 2952 N N . ARG A 1 379 ? -19.364 -16.995 6.208 1.00 79.50 379 ARG A N 1
ATOM 2953 C CA . ARG A 1 379 ? -20.461 -16.887 5.244 1.00 79.50 379 ARG A CA 1
ATOM 2954 C C . ARG A 1 379 ? -20.892 -15.438 5.085 1.00 79.50 379 ARG A C 1
ATOM 2956 O O . ARG A 1 379 ? -20.952 -14.719 6.080 1.00 79.50 379 ARG A O 1
ATOM 2963 N N . VAL A 1 380 ? -21.219 -15.047 3.861 1.00 74.94 380 VAL A N 1
ATOM 2964 C CA . VAL A 1 380 ? -21.861 -13.775 3.536 1.00 74.94 380 VAL A CA 1
ATOM 2965 C C . VAL A 1 380 ? -23.353 -14.027 3.369 1.00 74.94 380 VAL A C 1
ATOM 2967 O O . VAL A 1 380 ? -23.758 -14.869 2.566 1.00 74.94 380 VAL A O 1
ATOM 2970 N N . LEU A 1 381 ? -24.152 -13.309 4.155 1.00 76.50 381 LEU A N 1
ATOM 2971 C CA . LEU A 1 381 ? -25.609 -13.362 4.130 1.00 76.50 381 LEU A CA 1
ATOM 2972 C C . LEU A 1 381 ? -26.164 -11.963 3.837 1.00 76.50 381 LEU A C 1
ATOM 2974 O O . LEU A 1 381 ? -25.541 -10.965 4.205 1.00 76.50 381 LEU A O 1
ATOM 2978 N N . ASP A 1 382 ? -27.327 -11.896 3.201 1.00 77.00 382 ASP A N 1
ATOM 2979 C CA . ASP A 1 382 ? -28.072 -10.655 3.010 1.00 77.00 382 ASP A CA 1
ATOM 2980 C C . ASP A 1 382 ? -28.807 -10.230 4.300 1.00 77.00 382 ASP A C 1
ATOM 2982 O O . ASP A 1 382 ? -28.735 -10.886 5.345 1.00 77.00 382 ASP A O 1
ATOM 2986 N N . ILE A 1 383 ? -29.551 -9.122 4.234 1.00 78.25 383 ILE A N 1
ATOM 2987 C CA . ILE A 1 383 ? -30.318 -8.604 5.379 1.00 78.25 383 ILE A CA 1
ATOM 2988 C C . ILE A 1 383 ? -31.456 -9.537 5.836 1.00 78.25 383 ILE A C 1
ATOM 2990 O O . ILE A 1 383 ? -31.922 -9.423 6.968 1.00 78.25 383 ILE A O 1
ATOM 2994 N N . ASN A 1 384 ? -31.878 -10.473 4.984 1.00 76.81 384 ASN A N 1
ATOM 2995 C CA . ASN A 1 384 ? -32.908 -11.469 5.270 1.00 76.81 384 ASN A CA 1
ATOM 2996 C C . ASN A 1 384 ? -32.311 -12.811 5.737 1.00 76.81 384 ASN A C 1
ATOM 2998 O O . ASN A 1 384 ? -33.055 -13.757 5.993 1.00 76.81 384 ASN A O 1
ATOM 3002 N N . GLY A 1 385 ? -30.981 -12.906 5.853 1.00 74.50 385 GLY A N 1
ATOM 3003 C CA . GLY A 1 385 ? -30.265 -14.117 6.248 1.00 74.50 385 GLY A CA 1
ATOM 3004 C C . GLY A 1 385 ? -30.043 -15.130 5.120 1.00 74.50 385 GLY A C 1
ATOM 3005 O O . GLY A 1 385 ? -29.625 -16.252 5.407 1.00 74.50 385 GLY A O 1
ATOM 3006 N N . GLN A 1 386 ? -30.300 -14.767 3.860 1.00 78.81 386 GLN A N 1
ATOM 3007 C CA . GLN A 1 386 ? -30.065 -15.626 2.697 1.00 78.81 386 GLN A CA 1
ATOM 3008 C C . GLN A 1 386 ? -28.599 -15.564 2.246 1.00 78.81 386 GLN A C 1
ATOM 3010 O O . GLN A 1 386 ? -27.990 -14.496 2.313 1.00 78.81 386 GLN A O 1
ATOM 3015 N N . PRO A 1 387 ? -28.003 -16.680 1.789 1.00 81.19 387 PRO A N 1
ATOM 3016 C CA . PRO A 1 387 ? -26.621 -16.697 1.321 1.00 81.19 387 PRO A CA 1
ATOM 3017 C C . PRO A 1 387 ? -26.427 -15.835 0.071 1.00 81.19 387 PRO A C 1
ATOM 3019 O O . PRO A 1 387 ? -27.202 -15.916 -0.879 1.00 81.19 387 PRO A O 1
ATOM 3022 N N . VAL A 1 388 ? -25.352 -15.043 0.060 1.00 78.06 388 VAL A N 1
ATOM 3023 C CA . VAL A 1 388 ? -24.964 -14.232 -1.100 1.00 78.06 388 VAL A CA 1
ATOM 3024 C C . VAL A 1 388 ? -23.841 -14.944 -1.838 1.00 78.06 388 VAL A C 1
ATOM 3026 O O . VAL A 1 388 ? -22.706 -14.988 -1.358 1.00 78.06 388 VAL A O 1
ATOM 3029 N N . ALA A 1 389 ? -24.159 -15.510 -2.998 1.00 83.25 389 ALA A N 1
ATOM 3030 C CA . ALA A 1 389 ? -23.182 -16.110 -3.896 1.00 83.25 389 ALA A CA 1
ATOM 3031 C C . ALA A 1 389 ? -22.400 -15.035 -4.659 1.00 83.25 389 ALA A C 1
ATOM 3033 O O . ALA A 1 389 ? -22.930 -13.955 -4.930 1.00 83.25 389 ALA A O 1
ATOM 3034 N N . ARG A 1 390 ? -21.158 -15.350 -5.046 1.00 78.56 390 ARG A N 1
ATOM 3035 C CA . ARG A 1 390 ? -20.292 -14.474 -5.854 1.00 78.56 390 ARG A CA 1
ATOM 3036 C C . ARG A 1 390 ? -19.928 -13.134 -5.207 1.00 78.56 390 ARG A C 1
ATOM 3038 O O . ARG A 1 390 ? -19.400 -12.243 -5.868 1.00 78.56 390 ARG A O 1
ATOM 3045 N N . ALA A 1 391 ? -20.187 -12.990 -3.910 1.00 74.19 391 ALA A N 1
ATOM 3046 C CA . ALA A 1 391 ? -19.688 -11.874 -3.131 1.00 74.19 391 ALA A CA 1
ATOM 3047 C C . ALA A 1 391 ? -18.185 -12.037 -2.944 1.00 74.19 391 ALA A C 1
ATOM 3049 O O . ALA A 1 391 ? -17.687 -13.119 -2.632 1.00 74.19 391 ALA A O 1
ATOM 3050 N N . VAL A 1 392 ? -17.454 -10.947 -3.101 1.00 75.62 392 VAL A N 1
ATOM 3051 C CA . VAL A 1 392 ? -16.016 -10.939 -2.898 1.00 75.62 392 VAL A CA 1
ATOM 3052 C C . VAL A 1 392 ? -15.719 -10.459 -1.494 1.00 75.62 392 VAL A C 1
ATOM 3054 O O . VAL A 1 392 ? -16.003 -9.318 -1.140 1.00 75.62 392 VAL A O 1
ATOM 3057 N N . VAL A 1 393 ? -15.082 -11.319 -0.710 1.00 72.69 393 VAL A N 1
ATOM 3058 C CA . VAL A 1 393 ? -14.529 -10.982 0.599 1.00 72.69 393 VAL A CA 1
ATOM 3059 C C . VAL A 1 393 ? -13.048 -10.695 0.427 1.00 72.69 393 VAL A C 1
ATOM 3061 O O . VAL A 1 393 ? -12.319 -11.558 -0.045 1.00 72.69 393 VAL A O 1
ATOM 3064 N N . SER A 1 394 ? -12.581 -9.507 0.801 1.00 69.94 394 SER A N 1
ATOM 3065 C CA . SER A 1 394 ? -11.188 -9.085 0.623 1.00 69.94 394 SER A CA 1
ATOM 3066 C C . SER A 1 394 ? -10.630 -8.367 1.846 1.00 69.94 394 SER A C 1
ATOM 3068 O O . SER A 1 394 ? -11.375 -7.843 2.667 1.00 69.94 394 SER A O 1
ATOM 3070 N N . LEU A 1 395 ? -9.307 -8.322 1.994 1.00 67.44 395 LEU A N 1
ATOM 3071 C CA . LEU A 1 395 ? -8.672 -7.495 3.021 1.00 67.44 395 LEU A CA 1
ATOM 3072 C C .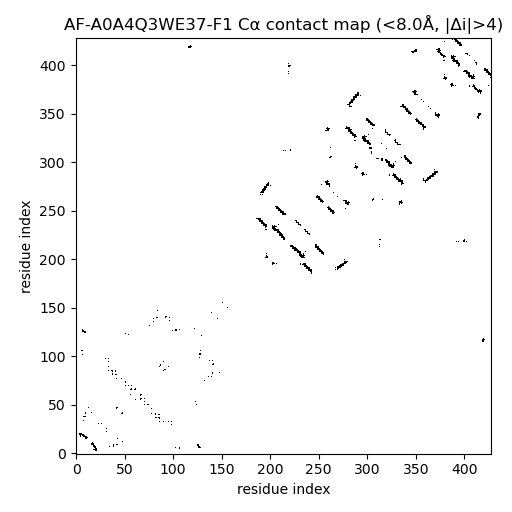 LEU A 1 395 ? -8.691 -6.014 2.649 1.00 67.44 395 LEU A C 1
ATOM 3074 O O . LEU A 1 395 ? -8.020 -5.607 1.700 1.00 67.44 395 LEU A O 1
ATOM 3078 N N . ARG A 1 396 ? -9.329 -5.182 3.477 1.00 59.91 396 ARG A N 1
ATOM 3079 C CA . ARG A 1 396 ? -9.465 -3.737 3.238 1.00 59.91 396 ARG A CA 1
ATOM 3080 C C . ARG A 1 396 ? -8.126 -3.005 3.105 1.00 59.91 396 ARG A C 1
ATOM 3082 O O . ARG A 1 396 ? -8.010 -2.029 2.375 1.00 59.91 396 ARG A O 1
ATOM 3089 N N . SER A 1 397 ? -7.096 -3.467 3.815 1.00 49.00 397 SER A N 1
ATOM 3090 C CA . SER A 1 397 ? -5.779 -2.818 3.841 1.00 49.00 397 SER A CA 1
ATOM 3091 C C . SER A 1 397 ? -4.963 -3.002 2.561 1.00 49.00 397 SER A C 1
ATOM 3093 O O . SER A 1 397 ? -4.026 -2.239 2.340 1.00 49.00 397 SER A O 1
ATOM 3095 N N . THR A 1 398 ? -5.265 -4.010 1.734 1.00 51.16 398 THR A N 1
ATOM 3096 C CA . THR A 1 398 ? -4.442 -4.318 0.549 1.00 51.16 398 THR A CA 1
ATOM 3097 C C . THR A 1 398 ? -5.226 -4.737 -0.695 1.00 51.16 398 THR A C 1
ATOM 3099 O O . THR A 1 398 ? -4.613 -4.816 -1.756 1.00 51.16 398 THR A O 1
ATOM 3102 N N . GLY A 1 399 ? -6.528 -5.036 -0.598 1.00 48.41 399 GLY A N 1
ATOM 3103 C CA . GLY A 1 399 ? -7.417 -5.431 -1.705 1.00 48.41 399 GLY A CA 1
ATOM 3104 C C . GLY A 1 399 ? -7.062 -6.740 -2.430 1.00 48.41 399 GLY A C 1
ATOM 3105 O O . GLY A 1 399 ? -7.847 -7.225 -3.231 1.00 48.41 399 GLY A O 1
ATOM 3106 N N . GLN A 1 400 ? -5.888 -7.320 -2.167 1.00 52.62 400 GLN A N 1
ATOM 3107 C CA . GLN A 1 400 ? -5.285 -8.381 -2.985 1.00 52.62 400 GLN A CA 1
ATOM 3108 C C . GLN A 1 400 ? -5.423 -9.791 -2.413 1.00 52.62 400 GLN A C 1
ATOM 3110 O O . GLN A 1 400 ? -5.181 -10.757 -3.131 1.00 52.62 400 GLN A O 1
ATOM 3115 N N . LEU A 1 401 ? -5.766 -9.923 -1.132 1.00 63.19 401 LEU A N 1
ATOM 3116 C CA . LEU A 1 401 ? -6.171 -11.207 -0.576 1.00 63.19 401 LEU A CA 1
ATOM 3117 C C . LEU A 1 401 ? -7.691 -11.213 -0.565 1.00 63.19 401 LEU A C 1
ATOM 3119 O O . LEU A 1 401 ? -8.298 -10.500 0.239 1.00 63.19 401 LEU A O 1
ATOM 3123 N N . SER A 1 402 ? -8.279 -11.967 -1.485 1.00 69.69 402 SER A N 1
ATOM 3124 C CA . SER A 1 402 ? -9.720 -12.060 -1.648 1.00 69.69 402 SER A CA 1
ATOM 3125 C C . SER A 1 402 ? -10.172 -13.497 -1.890 1.00 69.69 402 SER A C 1
ATOM 3127 O O . SER A 1 402 ? -9.399 -14.354 -2.320 1.00 69.69 402 SER A O 1
ATOM 3129 N N . ALA A 1 403 ? -11.429 -13.759 -1.564 1.00 75.62 403 ALA A N 1
ATOM 3130 C CA . ALA A 1 403 ? -12.115 -15.009 -1.822 1.00 75.62 403 ALA A CA 1
ATOM 3131 C C . ALA A 1 403 ? -13.533 -14.689 -2.296 1.00 75.62 403 ALA A C 1
ATOM 3133 O O . ALA A 1 403 ? -14.209 -13.840 -1.713 1.00 75.62 403 ALA A O 1
ATOM 3134 N N . GLU A 1 404 ? -13.971 -15.363 -3.353 1.00 80.56 404 GLU A N 1
ATOM 3135 C CA . GLU A 1 404 ? -15.354 -15.297 -3.821 1.00 80.56 404 GLU A CA 1
ATOM 3136 C C . GLU A 1 404 ? -16.198 -16.314 -3.044 1.00 80.56 404 GLU A C 1
ATOM 3138 O O . GLU A 1 404 ? -15.728 -17.413 -2.728 1.00 80.56 404 GLU A O 1
ATOM 3143 N N . THR A 1 405 ? -17.425 -15.938 -2.689 1.00 79.88 405 THR A N 1
ATOM 3144 C CA . THR A 1 405 ? -18.345 -16.830 -1.989 1.00 79.88 405 THR A CA 1
ATOM 3145 C C . THR A 1 405 ? -18.962 -17.865 -2.924 1.00 79.88 405 THR A C 1
ATOM 3147 O O . THR A 1 405 ? -19.351 -17.556 -4.052 1.00 79.88 405 THR A O 1
ATOM 3150 N N . ASP A 1 406 ? -19.100 -19.097 -2.430 1.00 84.25 406 ASP A N 1
ATOM 3151 C CA . ASP A 1 406 ? -19.825 -20.165 -3.124 1.00 84.25 406 ASP A CA 1
ATOM 3152 C C . ASP A 1 406 ? -21.350 -19.924 -3.151 1.00 84.25 406 ASP A C 1
ATOM 3154 O O . ASP A 1 406 ? -21.860 -18.951 -2.592 1.00 84.25 406 ASP A O 1
ATOM 3158 N N . GLU A 1 407 ? -22.108 -20.831 -3.776 1.00 85.62 407 GLU A N 1
ATOM 3159 C CA . GLU A 1 407 ? -23.581 -20.764 -3.846 1.00 85.62 407 GLU A CA 1
ATOM 3160 C C . GLU A 1 407 ? -24.267 -20.734 -2.466 1.00 85.62 407 GLU A C 1
ATOM 3162 O O . GLU A 1 407 ? -25.392 -20.261 -2.335 1.00 85.62 407 GLU A O 1
ATOM 3167 N N . ASN A 1 408 ? -23.580 -21.192 -1.415 1.00 81.12 408 ASN A N 1
ATOM 3168 C CA . ASN A 1 408 ? -24.048 -21.167 -0.029 1.00 81.12 408 ASN A CA 1
ATOM 3169 C C . ASN A 1 408 ? -23.500 -19.962 0.756 1.00 81.12 408 ASN A C 1
ATOM 3171 O O . ASN A 1 408 ? -23.557 -19.943 1.994 1.00 81.12 408 ASN A O 1
ATOM 3175 N N . GLY A 1 409 ? -22.932 -18.977 0.058 1.00 76.12 409 GLY A N 1
ATOM 3176 C CA . GLY A 1 409 ? -22.347 -17.774 0.628 1.00 76.12 409 GLY A CA 1
ATOM 3177 C C . GLY A 1 409 ? -21.041 -18.015 1.386 1.00 76.12 409 GLY A C 1
ATOM 3178 O O . GLY A 1 409 ? -20.595 -17.114 2.090 1.00 76.12 409 GLY A O 1
ATOM 3179 N N . ARG A 1 410 ? -20.423 -19.202 1.324 1.00 83.38 410 ARG A N 1
ATOM 3180 C CA . ARG A 1 410 ? -19.210 -19.531 2.094 1.00 83.38 410 ARG A CA 1
ATOM 3181 C C . ARG A 1 410 ? -17.968 -18.996 1.404 1.00 83.38 410 ARG A C 1
ATOM 3183 O O . ARG A 1 410 ? -17.816 -19.166 0.202 1.00 83.38 410 ARG A O 1
ATOM 3190 N N . PHE A 1 411 ? -17.046 -18.441 2.184 1.00 82.75 411 PHE A N 1
ATOM 3191 C CA . PHE A 1 411 ? -15.723 -18.044 1.706 1.00 82.75 411 PHE A CA 1
ATOM 3192 C C . PHE A 1 411 ? -14.619 -18.682 2.544 1.00 82.75 411 PHE A C 1
ATOM 3194 O O . PHE A 1 411 ? -14.809 -19.023 3.720 1.00 82.75 411 PHE A O 1
ATOM 3201 N N . ASN A 1 412 ? -13.446 -18.794 1.927 1.00 81.81 412 ASN A N 1
ATOM 3202 C CA . ASN A 1 412 ? -12.226 -19.221 2.580 1.00 81.81 412 ASN A CA 1
ATOM 3203 C C . ASN A 1 412 ? -11.051 -18.327 2.173 1.00 81.81 412 ASN A C 1
ATOM 3205 O O . ASN A 1 412 ? -10.683 -18.296 1.002 1.00 81.81 412 ASN A O 1
ATOM 3209 N N . LEU A 1 413 ? -10.464 -17.632 3.144 1.00 78.19 413 LEU A N 1
ATOM 3210 C CA . LEU A 1 413 ? -9.385 -16.678 2.937 1.00 78.19 413 LEU A CA 1
ATOM 3211 C C . LEU A 1 413 ? -8.115 -17.115 3.697 1.00 78.19 413 LEU A C 1
ATOM 3213 O O . LEU A 1 413 ? -7.991 -16.823 4.892 1.00 78.19 413 LEU A O 1
ATOM 3217 N N . PRO A 1 414 ? -7.180 -17.832 3.044 1.00 75.06 414 PRO A N 1
ATOM 3218 C CA . PRO A 1 414 ? -5.936 -18.296 3.662 1.00 75.06 414 PRO A CA 1
ATOM 3219 C C . PRO A 1 414 ? -4.839 -17.218 3.660 1.00 75.06 414 PRO A C 1
ATOM 3221 O O . PRO A 1 414 ? -4.922 -16.239 2.925 1.00 75.06 414 PRO A O 1
ATOM 3224 N N . GLY A 1 415 ? -3.767 -17.416 4.435 1.00 69.06 415 GLY A N 1
ATOM 3225 C CA . GLY A 1 415 ? -2.560 -16.572 4.368 1.00 69.06 415 GLY A CA 1
ATOM 3226 C C . GLY A 1 415 ? -2.630 -15.259 5.160 1.00 69.06 415 GLY A C 1
ATOM 3227 O O . GLY A 1 415 ? -1.831 -14.346 4.926 1.00 69.06 415 GLY A O 1
ATOM 3228 N N . LEU A 1 416 ? -3.564 -15.152 6.110 1.00 70.44 416 LEU A N 1
ATOM 3229 C CA . LEU A 1 416 ? -3.713 -13.989 6.988 1.00 70.44 416 LEU A CA 1
ATOM 3230 C C . LEU A 1 416 ? -2.575 -13.930 8.012 1.00 70.44 416 LEU A C 1
ATOM 3232 O O . LEU A 1 416 ? -2.117 -14.957 8.513 1.00 70.44 416 LEU A O 1
ATOM 3236 N N . THR A 1 417 ? -2.123 -12.726 8.357 1.00 67.75 417 THR A N 1
ATOM 3237 C CA . THR A 1 417 ? -1.168 -12.546 9.459 1.00 67.75 417 THR A CA 1
ATOM 3238 C C . THR A 1 417 ? -1.899 -12.598 10.812 1.00 67.75 417 THR A C 1
ATOM 3240 O O . THR A 1 417 ? -3.075 -12.236 10.869 1.00 67.75 417 THR A O 1
ATOM 3243 N N . PRO A 1 418 ? -1.237 -13.015 11.914 1.00 65.25 418 PRO A N 1
ATOM 3244 C CA . PRO A 1 418 ? -1.793 -13.067 13.283 1.00 65.25 418 PRO A CA 1
ATOM 3245 C C . PRO A 1 418 ? -2.065 -11.688 13.917 1.00 65.25 418 PRO A C 1
ATOM 3247 O O . PRO A 1 418 ? -1.807 -11.459 15.097 1.00 65.25 418 PRO A O 1
ATOM 3250 N N . ILE A 1 419 ? -2.559 -10.733 13.140 1.00 63.78 419 ILE A N 1
ATOM 3251 C CA . ILE A 1 419 ? -2.943 -9.399 13.599 1.00 63.78 419 ILE A CA 1
ATOM 3252 C C . ILE A 1 419 ? -4.405 -9.161 13.240 1.00 63.78 419 ILE A C 1
ATOM 3254 O O . ILE A 1 419 ? -4.950 -9.822 12.358 1.00 63.78 419 ILE A O 1
ATOM 3258 N N . ALA A 1 420 ? -5.061 -8.218 13.913 1.00 60.53 420 ALA A N 1
ATOM 3259 C CA . ALA A 1 420 ? -6.423 -7.871 13.541 1.00 60.53 420 ALA A CA 1
ATOM 3260 C C . ALA A 1 420 ? -6.443 -7.265 12.135 1.00 60.53 420 ALA A C 1
ATOM 3262 O O . ALA A 1 420 ? -5.714 -6.317 11.835 1.00 60.53 420 ALA A O 1
ATOM 3263 N N . GLN A 1 421 ? -7.295 -7.825 11.288 1.00 62.22 421 GLN A N 1
ATOM 3264 C CA . GLN A 1 421 ? -7.432 -7.444 9.896 1.00 62.22 421 GLN A CA 1
ATOM 3265 C C . GLN A 1 421 ? -8.901 -7.160 9.582 1.00 62.22 421 GLN A C 1
ATOM 3267 O O . GLN A 1 421 ? -9.795 -7.847 10.073 1.00 62.22 421 GLN A O 1
ATOM 3272 N N . GLU A 1 422 ? -9.149 -6.120 8.789 1.00 66.62 422 GLU A N 1
ATOM 3273 C CA . GLU A 1 422 ? -10.497 -5.708 8.399 1.00 66.62 422 GLU A CA 1
ATOM 3274 C C . GLU A 1 422 ? -10.834 -6.348 7.046 1.00 66.62 422 GLU A C 1
ATOM 3276 O O . GLU A 1 422 ? -10.075 -6.200 6.082 1.00 66.62 422 GLU A O 1
ATOM 3281 N N . LEU A 1 423 ? -11.950 -7.078 6.987 1.00 66.12 423 LEU A N 1
ATOM 3282 C CA . LEU A 1 423 ? -12.468 -7.666 5.755 1.00 66.12 423 LEU A CA 1
ATOM 3283 C C . LEU A 1 423 ? -13.540 -6.748 5.168 1.00 66.12 423 LEU A C 1
ATOM 3285 O O . LEU A 1 423 ? -14.447 -6.307 5.870 1.00 66.12 423 LEU A O 1
ATOM 3289 N N . GLU A 1 424 ? -13.429 -6.472 3.879 1.00 72.62 424 GLU A N 1
ATOM 3290 C CA . GLU A 1 424 ? -14.427 -5.788 3.074 1.00 72.62 424 GLU A CA 1
ATOM 3291 C C . GLU A 1 424 ? -15.169 -6.824 2.232 1.00 72.62 424 GLU A C 1
ATOM 3293 O O . GLU A 1 424 ? -14.547 -7.696 1.625 1.00 72.62 424 GLU A O 1
ATOM 3298 N N . VAL A 1 425 ? -16.498 -6.734 2.204 1.00 71.31 425 VAL A N 1
ATOM 3299 C CA . VAL A 1 425 ? -17.344 -7.601 1.385 1.00 71.31 425 VAL A CA 1
ATOM 3300 C C . VAL A 1 425 ? -18.005 -6.753 0.313 1.00 71.31 425 VAL A C 1
ATOM 3302 O O . VAL A 1 425 ? -18.721 -5.804 0.630 1.00 71.31 425 VAL A O 1
ATOM 3305 N N . GLN A 1 426 ? -17.769 -7.102 -0.944 1.00 69.25 426 GLN A N 1
ATOM 3306 C CA . GLN A 1 426 ? -18.395 -6.478 -2.100 1.00 69.25 426 GLN A CA 1
ATOM 3307 C C . GLN A 1 426 ? -19.382 -7.468 -2.710 1.00 69.25 426 GLN A C 1
ATOM 3309 O O . GLN A 1 426 ? -19.013 -8.580 -3.086 1.00 69.25 426 GLN A O 1
ATOM 3314 N N . SER A 1 427 ? -20.650 -7.070 -2.759 1.00 63.75 427 SER A N 1
ATOM 3315 C CA . SER A 1 427 ? -21.662 -7.789 -3.532 1.00 63.75 427 SER A CA 1
ATOM 3316 C C . SER A 1 427 ? -21.390 -7.585 -5.029 1.00 63.75 427 SER A C 1
ATOM 3318 O O . SER A 1 427 ? -20.928 -6.496 -5.384 1.00 63.75 427 SER A O 1
ATOM 3320 N N . PRO A 1 428 ? -21.655 -8.593 -5.881 1.00 56.31 428 PRO A N 1
ATOM 3321 C CA . PRO A 1 428 ? -21.608 -8.445 -7.336 1.00 56.31 428 PRO A CA 1
ATOM 3322 C C . PRO A 1 428 ? -22.534 -7.343 -7.863 1.00 56.31 428 PRO A C 1
ATOM 3324 O O . PRO A 1 428 ? -23.529 -7.014 -7.167 1.00 56.31 428 PRO A O 1
#

Radius of gyration: 28.71 Å; Cα contacts (8 Å, |Δi|>4): 774; chains: 1; bounding box: 60×65×78 Å

Nearest PDB structures (foldseek):
  3kpt-assembly1_A  TM=2.637E-01  e=1.372E-07  Bacillus cereus ATCC 14579
  3rkp-assembly2_B  TM=2.632E-01  e=1.869E-06  Bacillus cereus ATCC 14579
  6m7c-assembly1_A  TM=3.287E-01  e=1.616E-05  Lacticaseibacillus rhamnosus
  6m48-assembly2_B  TM=2.912E-01  e=2.272E-05  Lacticaseibacillus rhamnosus GG
  7ubt-assembly1_A  TM=1.381E-01  e=1.461E+00  Homo sapiens

Sequence (428 aa):
QQCKIVVPLTWGWRKPVVLLPYDAEQWSAPKLRAVLLHELGHIVRGDWGFLLLAQLACVLYWFHPLVWMASRQLRAEIERATDDQVLATGMRPSEYVTYLMEFTNAAKLRMKSQSIGILKIERVSIGMTQAPTFKSRLEALLDPARNRQRPSRAQLVGFLGATSLTVLALAHFSDADAAPDSPYPLAKNVRVFGQVLDSGRRPISGAVVSTYSEIPRAIWGVTKSLSTTQSDNQGRFAVDLPNDPDTYRSLQIEKPGFGVSVGMISFRDAAKTKEWILNPPTSLSGMVTDENGKALGGIRVAARSLIEGKAYLGPVRGLETLTNSAGEWKIDRLPVGNRAEFEVLSPQFARSQFYALLEPKAASYPTLKLQRGFEARGRVLDINGQPVARAVVSLRSTGQLSAETDENGRFNLPGLTPIAQELEVQSP

pLDDT: mean 74.03, std 16.46, range [25.05, 96.06]

Mean predicted aligned error: 18.63 Å

Solvent-accessible surface area (backbone atoms only — not comparable to full-atom values): 23929 Å² total; per-residue (Å²): 133,85,87,80,55,86,56,53,33,60,45,66,89,93,67,69,41,79,44,68,26,84,68,56,84,76,49,54,70,70,57,50,51,54,52,50,47,37,51,48,38,42,59,78,69,45,46,65,59,57,52,48,51,40,48,51,48,34,64,78,39,65,88,41,67,65,47,56,50,50,43,53,50,52,53,53,51,52,53,51,56,26,51,45,53,40,41,72,73,72,50,56,54,72,62,52,50,49,56,53,48,52,54,44,47,56,52,47,60,51,43,68,76,51,84,63,76,59,81,81,84,66,80,85,65,59,49,96,73,59,85,94,48,51,69,63,48,51,54,59,58,70,44,86,86,62,87,77,72,80,80,50,73,68,56,53,51,52,51,52,49,55,51,50,52,52,51,51,54,51,52,66,58,52,72,79,67,66,70,70,78,71,86,65,74,86,50,73,51,44,61,35,38,32,32,34,21,34,81,85,70,45,58,37,53,65,29,40,38,38,31,28,41,39,53,90,80,52,69,49,72,63,56,47,77,71,46,72,45,54,20,37,87,73,3,37,37,69,47,74,37,73,62,52,95,84,45,52,36,44,37,39,38,43,39,94,85,33,6,52,30,74,49,75,66,55,79,95,49,25,92,47,74,44,81,42,63,35,29,56,45,18,34,48,29,36,36,32,22,36,80,86,66,49,54,38,48,73,33,36,42,30,37,34,24,75,48,71,96,49,87,55,83,44,66,47,85,90,34,57,38,56,16,38,78,76,4,39,37,63,38,61,45,39,34,38,79,35,49,25,36,33,36,40,47,44,80,69,25,20,61,45,73,51,73,48,74,34,46,80,58,70,43,75,49,78,73,43,67,37,48,74,28,44,67,53,70,52,68,44,56,48,99,86,68,46,53,35,48,58,23,36,40,22,34,66,91,72,47,69,58,57,24,60,16,39,83,73,4,38,32,63,39,63,20,34,56,102,54,69,74,58,75,40,75,44,74,116